Protein AF-0000000075322335 (afdb_homodimer)

Sequence (604 aa):
MISADRLKGISSFVAVANAGSFTAAAERLNLTNSAVSKSIARLEARLGMRLFERTTRSLALTEEGATYYDVCTRILTELEDAETALAAQRSEPAGLLRVDLPASFGRIHVLPLILEFAEQHPKLRPHVSFTDRFVDLIEEGIDIAVRIGGPAAWPATLGHRYLGTERVIFCAAPLYLHRHGTPTTFEELSEHACILYGNAFGSTSPWVILDATGQTQLRTVESRIVVGNGEAQVAAVVAGSGVAQLATWLIKDQLQRGELVEILPHLATEGLDLHLAWPRKRESLPKVQQLVELLCEALRMDMISADRLKGISSFVAVANAGSFTAAAERLNLTNSAVSKSIARLEARLGMRLFERTTRSLALTEEGATYYDVCTRILTELEDAETALAAQRSEPAGLLRVDLPASFGRIHVLPLILEFAEQHPKLRPHVSFTDRFVDLIEEGIDIAVRIGGPAAWPATLGHRYLGTERVIFCAAPLYLHRHGTPTTFEELSEHACILYGNAFGSTSPWVILDATGQTQLRTVESRIVVGNGEAQVAAVVAGSGVAQLATWLIKDQLQRGELVEILPHLATEGLDLHLAWPRKRESLPKVQQLVELLCEALRMD

Radius of gyration: 25.87 Å; Cα contacts (8 Å, |Δi|>4): 1112; chains: 2; bounding box: 67×70×70 Å

Organism: Pseudomonas syringae (NCBI:txid317)

Structure (mmCIF, N/CA/C/O backbone):
data_AF-0000000075322335-model_v1
#
loop_
_entity.id
_entity.type
_entity.pdbx_description
1 polymer 'LysR family transcriptional regulator'
#
loop_
_atom_site.group_PDB
_atom_site.id
_atom_site.type_symbol
_atom_site.label_atom_id
_atom_site.label_alt_id
_atom_site.label_comp_id
_atom_site.label_asym_id
_atom_site.label_entity_id
_atom_site.label_seq_id
_atom_site.pdbx_PDB_ins_code
_atom_site.Cartn_x
_atom_site.Cartn_y
_atom_site.Cartn_z
_atom_site.occupancy
_atom_site.B_iso_or_equiv
_atom_site.auth_seq_id
_atom_site.auth_comp_id
_atom_site.auth_asym_id
_atom_site.auth_atom_id
_atom_site.pdbx_PDB_model_num
ATOM 1 N N . MET A 1 1 ? -8.586 -9.633 -40.812 1 23.47 1 MET A N 1
ATOM 2 C CA . MET A 1 1 ? -7.973 -10.938 -40.625 1 23.47 1 MET A CA 1
ATOM 3 C C . MET A 1 1 ? -6.848 -10.875 -39.594 1 23.47 1 MET A C 1
ATOM 5 O O . MET A 1 1 ? -5.832 -10.211 -39.812 1 23.47 1 MET A O 1
ATOM 9 N N . ILE A 1 2 ? -7.105 -10.711 -38.375 1 37 2 ILE A N 1
ATOM 10 C CA . ILE A 1 2 ? -6.156 -10.648 -37.25 1 37 2 ILE A CA 1
ATOM 11 C C . ILE A 1 2 ? -5.129 -11.773 -37.406 1 37 2 ILE A C 1
ATOM 13 O O . ILE A 1 2 ? -5.484 -12.953 -37.375 1 37 2 ILE A O 1
ATOM 17 N N . SER A 1 3 ? -4.141 -11.609 -38.219 1 42.47 3 SER A N 1
ATOM 18 C CA . SER A 1 3 ? -3.197 -12.586 -38.75 1 42.47 3 SER A CA 1
ATOM 19 C C . SER A 1 3 ? -2.445 -13.305 -37.625 1 42.47 3 SER A C 1
ATOM 21 O O . SER A 1 3 ? -2.123 -12.703 -36.625 1 42.47 3 SER A O 1
ATOM 23 N N . ALA A 1 4 ? -2.738 -14.648 -37.562 1 46.78 4 ALA A N 1
ATOM 24 C CA . ALA A 1 4 ? -1.988 -15.617 -36.781 1 46.78 4 ALA A CA 1
ATOM 25 C C . ALA A 1 4 ? -0.534 -15.188 -36.625 1 46.78 4 ALA A C 1
ATOM 27 O O . ALA A 1 4 ? 0.12 -15.547 -35.625 1 46.78 4 ALA A O 1
ATOM 28 N N . ASP A 1 5 ? -0.243 -14.234 -37.531 1 52.62 5 ASP A N 1
ATOM 29 C CA . ASP A 1 5 ? 1.134 -13.75 -37.562 1 52.62 5 ASP A CA 1
ATOM 30 C C . ASP A 1 5 ? 1.402 -12.805 -36.406 1 52.62 5 ASP A C 1
ATOM 32 O O . ASP A 1 5 ? 2.535 -12.703 -35.906 1 52.62 5 ASP A O 1
ATOM 36 N N . ARG A 1 6 ? 0.321 -12.305 -35.875 1 52.09 6 ARG A N 1
ATOM 37 C CA . ARG A 1 6 ? 0.493 -11.289 -34.812 1 52.09 6 ARG A CA 1
ATOM 38 C C . ARG A 1 6 ? 0.873 -11.93 -33.5 1 52.09 6 ARG A C 1
ATOM 40 O O . ARG A 1 6 ? 1.452 -11.273 -32.625 1 52.09 6 ARG A O 1
ATOM 47 N N . LEU A 1 7 ? 0.625 -13.133 -33.469 1 61.81 7 LEU A N 1
ATOM 48 C CA . LEU A 1 7 ? 0.933 -13.844 -32.219 1 61.81 7 LEU A CA 1
ATOM 49 C C . LEU A 1 7 ? 2.371 -14.352 -32.219 1 61.81 7 LEU A C 1
ATOM 51 O O . LEU A 1 7 ? 2.916 -14.703 -31.188 1 61.81 7 LEU A O 1
ATOM 55 N N . LYS A 1 8 ? 2.834 -14.211 -33.438 1 70.12 8 LYS A N 1
ATOM 56 C CA . LYS A 1 8 ? 4.199 -14.711 -33.594 1 70.12 8 LYS A CA 1
ATOM 57 C C . LYS A 1 8 ? 5.18 -13.867 -32.781 1 70.12 8 LYS A C 1
ATOM 59 O O . LYS A 1 8 ? 5.145 -12.641 -32.844 1 70.12 8 LYS A O 1
ATOM 64 N N . GLY A 1 9 ? 5.918 -14.469 -32.031 1 80.81 9 GLY A N 1
ATOM 65 C CA . GLY A 1 9 ? 6.965 -13.812 -31.266 1 80.81 9 GLY A CA 1
ATOM 66 C C . GLY A 1 9 ? 6.551 -13.469 -29.844 1 80.81 9 GLY A C 1
ATOM 67 O O . GLY A 1 9 ? 7.398 -13.211 -28.984 1 80.81 9 GLY A O 1
ATOM 68 N N . ILE A 1 10 ? 5.25 -13.508 -29.594 1 78.56 10 ILE A N 1
ATOM 69 C CA . ILE A 1 10 ? 4.742 -13.102 -28.281 1 78.56 10 ILE A CA 1
ATOM 70 C C . ILE A 1 10 ? 5.25 -14.062 -27.219 1 78.56 10 ILE A C 1
ATOM 72 O O . ILE A 1 10 ? 5.723 -13.625 -26.156 1 78.56 10 ILE A O 1
ATOM 76 N N . SER A 1 11 ? 5.199 -15.297 -27.5 1 80.62 11 SER A N 1
ATOM 77 C CA . SER A 1 11 ? 5.652 -16.297 -26.547 1 80.62 11 SER A CA 1
ATOM 78 C C . SER A 1 11 ? 7.145 -16.156 -26.266 1 80.62 11 SER A C 1
ATOM 80 O O . SER A 1 11 ? 7.578 -16.234 -25.109 1 80.62 11 SER A O 1
ATOM 82 N N . SER A 1 12 ? 7.871 -15.961 -27.328 1 84.88 12 SER A N 1
ATOM 83 C CA . SER A 1 12 ? 9.312 -15.766 -27.172 1 84.88 12 SER A CA 1
ATOM 84 C C . SER A 1 12 ? 9.617 -14.508 -26.375 1 84.88 12 SER A C 1
ATOM 86 O O . SER A 1 12 ? 10.469 -14.531 -25.484 1 84.88 12 SER A O 1
ATOM 88 N N . PHE A 1 13 ? 8.867 -13.484 -26.656 1 88 13 PHE A N 1
ATOM 89 C CA . PHE A 1 13 ? 9.055 -12.203 -25.969 1 88 13 PHE A CA 1
ATOM 90 C C . PHE A 1 13 ? 8.773 -12.336 -24.484 1 88 13 PHE A C 1
ATOM 92 O O . PHE A 1 13 ? 9.609 -11.969 -23.656 1 88 13 PHE A O 1
ATOM 99 N N . VAL A 1 14 ? 7.656 -12.914 -24.203 1 83.25 14 VAL A N 1
ATOM 100 C CA . VAL A 1 14 ? 7.258 -13.055 -22.797 1 83.25 14 VAL A CA 1
ATOM 101 C C . VAL A 1 14 ? 8.234 -13.977 -22.078 1 83.25 14 VAL A C 1
ATOM 103 O O . VAL A 1 14 ? 8.594 -13.727 -20.922 1 83.25 14 VAL A O 1
ATOM 106 N N . ALA A 1 15 ? 8.711 -15 -22.703 1 83.38 15 ALA A N 1
ATOM 107 C CA . ALA A 1 15 ? 9.664 -15.922 -22.109 1 83.38 15 ALA A CA 1
ATOM 108 C C . ALA A 1 15 ? 10.984 -15.227 -21.797 1 83.38 15 ALA A C 1
ATOM 110 O O . ALA A 1 15 ? 11.562 -15.43 -20.734 1 83.38 15 ALA A O 1
ATOM 111 N N . VAL A 1 16 ? 11.391 -14.414 -22.719 1 85.25 16 VAL A N 1
ATOM 112 C CA . VAL A 1 16 ? 12.648 -13.695 -22.531 1 85.25 16 VAL A CA 1
ATOM 113 C C . VAL A 1 16 ? 12.484 -12.68 -21.406 1 85.25 16 VAL A C 1
ATOM 115 O O . VAL A 1 16 ? 13.367 -12.539 -20.547 1 85.25 16 VAL A O 1
ATOM 118 N N . ALA A 1 17 ? 11.398 -12.023 -21.469 1 83.38 17 ALA A N 1
ATOM 119 C CA . ALA A 1 17 ? 11.133 -11.016 -20.438 1 83.38 17 ALA A CA 1
ATOM 120 C C . ALA A 1 17 ? 11.109 -11.648 -19.047 1 83.38 17 ALA A C 1
ATOM 122 O O . ALA A 1 17 ? 11.688 -11.109 -18.094 1 83.38 17 ALA A O 1
ATOM 123 N N . ASN A 1 18 ? 10.453 -12.758 -19 1 75.62 18 ASN A N 1
ATOM 124 C CA . ASN A 1 18 ? 10.312 -13.461 -17.734 1 75.62 18 ASN A CA 1
ATOM 125 C C . ASN A 1 18 ? 11.641 -14.031 -17.25 1 75.62 18 ASN A C 1
ATOM 127 O O . ASN A 1 18 ? 11.961 -13.977 -16.062 1 75.62 18 ASN A O 1
ATOM 131 N N . ALA A 1 19 ? 12.414 -14.594 -18.203 1 76.69 19 ALA A N 1
ATOM 132 C CA . ALA A 1 19 ? 13.664 -15.273 -17.875 1 76.69 19 ALA A CA 1
ATOM 133 C C . ALA A 1 19 ? 14.797 -14.266 -17.688 1 76.69 19 ALA A C 1
ATOM 135 O O . ALA A 1 19 ? 15.805 -14.57 -17.047 1 76.69 19 ALA A O 1
ATOM 136 N N . GLY A 1 20 ? 14.633 -13.078 -18.266 1 77 20 GLY A N 1
ATOM 137 C CA . GLY A 1 20 ? 15.672 -12.062 -18.25 1 77 20 GLY A CA 1
ATOM 138 C C . GLY A 1 20 ? 16.891 -12.445 -19.062 1 77 20 GLY A C 1
ATOM 139 O O . GLY A 1 20 ? 17.984 -11.914 -18.844 1 77 20 GLY A O 1
ATOM 140 N N . SER A 1 21 ? 16.75 -13.477 -19.797 1 82 21 SER A N 1
ATOM 141 C CA . SER A 1 21 ? 17.859 -14.016 -20.594 1 82 21 SER A CA 1
ATOM 142 C C . SER A 1 21 ? 17.344 -14.703 -21.859 1 82 21 SER A C 1
ATOM 144 O O . SER A 1 21 ? 16.344 -15.414 -21.812 1 82 21 SER A O 1
ATOM 146 N N . PHE A 1 22 ? 18.094 -14.461 -22.953 1 85.25 22 PHE A N 1
ATOM 147 C CA . PHE A 1 22 ? 17.734 -15.117 -24.219 1 85.25 22 PHE A CA 1
ATOM 148 C C . PHE A 1 22 ? 18.016 -16.609 -24.141 1 85.25 22 PHE A C 1
ATOM 150 O O . PHE A 1 22 ? 17.219 -17.422 -24.609 1 85.25 22 PHE A O 1
ATOM 157 N N . THR A 1 23 ? 19.078 -16.891 -23.438 1 85.31 23 THR A N 1
ATOM 158 C CA . THR A 1 23 ? 19.484 -18.297 -23.328 1 85.31 23 THR A CA 1
ATOM 159 C C . THR A 1 23 ? 18.484 -19.078 -22.453 1 85.31 23 THR A C 1
ATOM 161 O O . THR A 1 23 ? 18.047 -20.156 -22.844 1 85.31 23 THR A O 1
ATOM 164 N N . ALA A 1 24 ? 18.141 -18.5 -21.391 1 81.94 24 ALA A N 1
ATOM 165 C CA . ALA A 1 24 ? 17.203 -19.172 -20.484 1 81.94 24 ALA A CA 1
ATOM 166 C C . ALA A 1 24 ? 15.836 -19.328 -21.141 1 81.94 24 ALA A C 1
ATOM 168 O O . ALA A 1 24 ? 15.18 -20.359 -20.984 1 81.94 24 ALA A O 1
ATOM 169 N N . ALA A 1 25 ? 15.445 -18.328 -21.812 1 86.06 25 ALA A N 1
ATOM 170 C CA . ALA A 1 25 ? 14.172 -18.391 -22.516 1 86.06 25 ALA A CA 1
ATOM 171 C C . ALA A 1 25 ? 14.188 -19.453 -23.594 1 86.06 25 ALA A C 1
ATOM 173 O O . ALA A 1 25 ? 13.211 -20.188 -23.766 1 86.06 25 ALA A O 1
ATOM 174 N N . ALA A 1 26 ? 15.281 -19.594 -24.281 1 85.25 26 ALA A N 1
ATOM 175 C CA . ALA A 1 26 ? 15.414 -20.609 -25.344 1 85.25 26 ALA A CA 1
ATOM 176 C C . ALA A 1 26 ? 15.305 -22.016 -24.766 1 85.25 26 ALA A C 1
ATOM 178 O O . ALA A 1 26 ? 14.602 -22.859 -25.328 1 85.25 26 ALA A O 1
ATOM 179 N N . GLU A 1 27 ? 15.906 -22.203 -23.703 1 82.06 27 GLU A N 1
ATOM 180 C CA . GLU A 1 27 ? 15.852 -23.5 -23.031 1 82.06 27 GLU A CA 1
ATOM 181 C C . GLU A 1 27 ? 14.422 -23.828 -22.609 1 82.06 27 GLU A C 1
ATOM 183 O O . GLU A 1 27 ? 13.953 -24.953 -22.844 1 82.06 27 GLU A O 1
ATOM 188 N N . ARG A 1 28 ? 13.781 -22.875 -22.156 1 77.31 28 ARG A N 1
ATOM 189 C CA . ARG A 1 28 ? 12.414 -23.062 -21.672 1 77.31 28 ARG A CA 1
ATOM 190 C C . ARG A 1 28 ? 11.461 -23.359 -22.828 1 77.31 28 ARG A C 1
ATOM 192 O O . ARG A 1 28 ? 10.523 -24.141 -22.672 1 77.31 28 ARG A O 1
ATOM 199 N N . LEU A 1 29 ? 11.719 -22.719 -23.906 1 79.31 29 LEU A N 1
ATOM 200 C CA . LEU A 1 29 ? 10.828 -22.844 -25.047 1 79.31 29 LEU A CA 1
ATOM 201 C C . LEU A 1 29 ? 11.281 -23.969 -25.969 1 79.31 29 LEU A C 1
ATOM 203 O O . LEU A 1 29 ? 10.625 -24.266 -26.969 1 79.31 29 LEU A O 1
ATOM 207 N N . ASN A 1 30 ? 12.398 -24.594 -25.562 1 83 30 ASN A N 1
ATOM 208 C CA . ASN A 1 30 ? 13 -25.625 -26.406 1 83 30 ASN A CA 1
ATOM 209 C C . ASN A 1 30 ? 13.289 -25.109 -27.812 1 83 30 ASN A C 1
ATOM 211 O O . ASN A 1 30 ? 12.891 -25.719 -28.797 1 83 30 ASN A O 1
ATOM 215 N N . LEU A 1 31 ? 13.859 -23.938 -27.828 1 82.62 31 LEU A N 1
ATOM 216 C CA . LEU A 1 31 ? 14.297 -23.281 -29.062 1 82.62 31 LEU A CA 1
ATOM 217 C C . LEU A 1 31 ? 15.781 -22.922 -28.984 1 82.62 31 LEU A C 1
ATOM 219 O O . LEU A 1 31 ? 16.391 -23 -27.906 1 82.62 31 LEU A O 1
ATOM 223 N N . THR A 1 32 ? 16.406 -22.719 -30.078 1 86.38 32 THR A N 1
ATOM 224 C CA . THR A 1 32 ? 17.766 -22.219 -30.078 1 86.38 32 THR A CA 1
ATOM 225 C C . THR A 1 32 ? 17.797 -20.719 -29.734 1 86.38 32 THR A C 1
ATOM 227 O O . THR A 1 32 ? 16.812 -20.016 -29.953 1 86.38 32 THR A O 1
ATOM 230 N N . ASN A 1 33 ? 18.906 -20.312 -29.234 1 89.81 33 ASN A N 1
ATOM 231 C CA . ASN A 1 33 ? 19.094 -18.891 -28.953 1 89.81 33 ASN A CA 1
ATOM 232 C C . ASN A 1 33 ? 18.891 -18.047 -30.219 1 89.81 33 ASN A C 1
ATOM 234 O O . ASN A 1 33 ? 18.328 -16.953 -30.156 1 89.81 33 ASN A O 1
ATOM 238 N N . SER A 1 34 ? 19.359 -18.594 -31.25 1 90.38 34 SER A N 1
ATOM 239 C CA . SER A 1 34 ? 19.219 -17.891 -32.531 1 90.38 34 SER A CA 1
ATOM 240 C C . SER A 1 34 ? 17.766 -17.719 -32.906 1 90.38 34 SER A C 1
ATOM 242 O O . SER A 1 34 ? 17.359 -16.672 -33.406 1 90.38 34 SER A O 1
ATOM 244 N N . ALA A 1 35 ? 17.016 -18.75 -32.719 1 84.69 35 ALA A N 1
ATOM 245 C CA . ALA A 1 35 ? 15.586 -18.719 -33.031 1 84.69 35 ALA A CA 1
ATOM 246 C C . ALA A 1 35 ? 14.852 -17.688 -32.188 1 84.69 35 ALA A C 1
ATOM 248 O O . ALA A 1 35 ? 14.023 -16.922 -32.688 1 84.69 35 ALA A O 1
ATOM 249 N N . VAL A 1 36 ? 15.164 -17.688 -30.906 1 89.5 36 VAL A N 1
ATOM 250 C CA . VAL A 1 36 ? 14.539 -16.734 -30 1 89.5 36 VAL A CA 1
ATOM 251 C C . VAL A 1 36 ? 14.938 -15.312 -30.375 1 89.5 36 VAL A C 1
ATOM 253 O O . VAL A 1 36 ? 14.094 -14.414 -30.438 1 89.5 36 VAL A O 1
ATOM 256 N N . SER A 1 37 ? 16.188 -15.07 -30.641 1 91 37 SER A N 1
ATOM 257 C CA . SER A 1 37 ? 16.688 -13.75 -31 1 91 37 SER A CA 1
ATOM 258 C C . SER A 1 37 ? 16.047 -13.242 -32.281 1 91 37 SER A C 1
ATOM 260 O O . SER A 1 37 ? 15.648 -12.078 -32.375 1 91 37 SER A O 1
ATOM 262 N N . LYS A 1 38 ? 15.914 -14.117 -33.219 1 89.19 38 LYS A N 1
ATOM 263 C CA . LYS A 1 38 ? 15.281 -13.75 -34.469 1 89.19 38 LYS A CA 1
ATOM 264 C C . LYS A 1 38 ? 13.805 -13.422 -34.281 1 89.19 38 LYS A C 1
ATOM 266 O O . LYS A 1 38 ? 13.289 -12.484 -34.906 1 89.19 38 LYS A O 1
ATOM 271 N N . SER A 1 39 ? 13.242 -14.273 -33.5 1 86.75 39 SER A N 1
ATOM 272 C CA . SER A 1 39 ? 11.828 -14.055 -33.188 1 86.75 39 SER A CA 1
ATOM 273 C C . SER A 1 39 ? 11.602 -12.68 -32.562 1 86.75 39 SER A C 1
ATOM 275 O O . SER A 1 39 ? 10.672 -11.969 -32.969 1 86.75 39 SER A O 1
ATOM 277 N N . ILE A 1 40 ? 12.484 -12.32 -31.672 1 89.69 40 ILE A N 1
ATOM 278 C CA . ILE A 1 40 ? 12.375 -11.031 -30.984 1 89.69 40 ILE A CA 1
ATOM 279 C C . ILE A 1 40 ? 12.656 -9.906 -31.984 1 89.69 40 ILE A C 1
ATOM 281 O O . ILE A 1 40 ? 11.953 -8.891 -32 1 89.69 40 ILE A O 1
ATOM 285 N N . ALA A 1 41 ? 13.641 -10.109 -32.781 1 89.88 41 ALA A N 1
ATOM 286 C CA . ALA A 1 41 ? 13.992 -9.102 -33.781 1 89.88 41 ALA A CA 1
ATOM 287 C C . ALA A 1 41 ? 12.828 -8.859 -34.75 1 89.88 41 ALA A C 1
ATOM 289 O O . ALA A 1 41 ? 12.531 -7.715 -35.094 1 89.88 41 ALA A O 1
ATOM 290 N N . ARG A 1 42 ? 12.242 -9.922 -35.188 1 83.69 42 ARG A N 1
ATOM 291 C CA . ARG A 1 42 ? 11.094 -9.82 -36.062 1 83.69 42 ARG A CA 1
ATOM 292 C C . ARG A 1 42 ? 9.93 -9.109 -35.406 1 83.69 42 ARG A C 1
ATOM 294 O O . ARG A 1 42 ? 9.25 -8.297 -36.031 1 83.69 42 ARG A O 1
ATOM 301 N N . LEU A 1 43 ? 9.703 -9.461 -34.188 1 86.75 43 LEU A N 1
ATOM 302 C CA . LEU A 1 43 ? 8.633 -8.828 -33.406 1 86.75 43 LEU A CA 1
ATOM 303 C C . LEU A 1 43 ? 8.891 -7.332 -33.25 1 86.75 43 LEU A C 1
ATOM 305 O O . LEU A 1 43 ? 7.992 -6.52 -33.5 1 86.75 43 LEU A O 1
ATOM 309 N N . GLU A 1 44 ? 10.141 -6.941 -32.875 1 90.06 44 GLU A N 1
ATOM 310 C CA . GLU A 1 44 ? 10.516 -5.539 -32.719 1 90.06 44 GLU A CA 1
ATOM 311 C C . GLU A 1 44 ? 10.398 -4.789 -34.031 1 90.06 44 GLU A C 1
ATOM 313 O O . GLU A 1 44 ? 9.945 -3.643 -34.062 1 90.06 44 GLU A O 1
ATOM 318 N N . ALA A 1 45 ? 10.75 -5.441 -35.125 1 84.56 45 ALA A N 1
ATOM 319 C CA . ALA A 1 45 ? 10.641 -4.848 -36.438 1 84.56 45 ALA A CA 1
ATOM 320 C C . ALA A 1 45 ? 9.18 -4.598 -36.812 1 84.56 45 ALA A C 1
ATOM 322 O O . ALA A 1 45 ? 8.836 -3.541 -37.344 1 84.56 45 ALA A O 1
ATOM 323 N N . ARG A 1 46 ? 8.383 -5.539 -36.531 1 78.69 46 ARG A N 1
ATOM 324 C CA . ARG A 1 46 ? 6.957 -5.422 -36.812 1 78.69 46 ARG A CA 1
ATOM 325 C C . ARG A 1 46 ? 6.324 -4.289 -36 1 78.69 46 ARG A C 1
ATOM 327 O O . ARG A 1 46 ? 5.496 -3.541 -36.531 1 78.69 46 ARG A O 1
ATOM 334 N N . LEU A 1 47 ? 6.75 -4.219 -34.75 1 80.31 47 LEU A N 1
ATOM 335 C CA . LEU A 1 47 ? 6.176 -3.225 -33.844 1 80.31 47 LEU A CA 1
ATOM 336 C C . LEU A 1 47 ? 6.816 -1.857 -34.062 1 80.31 47 LEU A C 1
ATOM 338 O O . LEU A 1 47 ? 6.266 -0.835 -33.656 1 80.31 47 LEU A O 1
ATOM 342 N N . GLY A 1 48 ? 8.008 -1.833 -34.688 1 84.31 48 GLY A N 1
ATOM 343 C CA . GLY A 1 48 ? 8.734 -0.596 -34.906 1 84.31 48 GLY A CA 1
ATOM 344 C C . GLY A 1 48 ? 9.352 -0.022 -33.656 1 84.31 48 GLY A C 1
ATOM 345 O O . GLY A 1 48 ? 9.539 1.192 -33.531 1 84.31 48 GLY A O 1
ATOM 346 N N . MET A 1 49 ? 9.477 -0.86 -32.656 1 85.69 49 MET A N 1
ATOM 347 C CA . MET A 1 49 ? 10.078 -0.419 -31.406 1 85.69 49 MET A CA 1
ATOM 348 C C . MET A 1 49 ? 10.953 -1.515 -30.812 1 85.69 49 MET A C 1
ATOM 350 O O . MET A 1 49 ? 10.742 -2.699 -31.078 1 85.69 49 MET A O 1
ATOM 354 N N . ARG A 1 50 ? 11.867 -1.061 -30.016 1 87.94 50 ARG A N 1
ATOM 355 C CA . ARG A 1 50 ? 12.672 -2.004 -29.234 1 87.94 50 ARG A CA 1
ATOM 356 C C . ARG A 1 50 ? 11.984 -2.365 -27.922 1 87.94 50 ARG A C 1
ATOM 358 O O . ARG A 1 50 ? 11.414 -1.499 -27.266 1 87.94 50 ARG A O 1
ATOM 365 N N . LEU A 1 51 ? 12.008 -3.66 -27.703 1 89.69 51 LEU A N 1
ATOM 366 C CA . LEU A 1 51 ? 11.328 -4.133 -26.5 1 89.69 51 LEU A CA 1
ATOM 367 C C . LEU A 1 51 ? 12.328 -4.391 -25.375 1 89.69 51 LEU A C 1
ATOM 369 O O . LEU A 1 51 ? 11.961 -4.395 -24.203 1 89.69 51 LEU A O 1
ATOM 373 N N . PHE A 1 52 ? 13.562 -4.652 -25.797 1 88.88 52 PHE A N 1
ATOM 374 C CA . PHE A 1 52 ? 14.617 -4.906 -24.812 1 88.88 52 PHE A CA 1
ATOM 375 C C . PHE A 1 52 ? 15.766 -3.922 -24.984 1 88.88 52 PHE A C 1
ATOM 377 O O . PHE A 1 52 ? 16.062 -3.486 -26.109 1 88.88 52 PHE A O 1
ATOM 384 N N . GLU A 1 53 ? 16.203 -3.42 -23.781 1 81.38 53 GLU A N 1
ATOM 385 C CA . GLU A 1 53 ? 17.5 -2.748 -23.766 1 81.38 53 GLU A CA 1
ATOM 386 C C . GLU A 1 53 ? 18.609 -3.711 -23.359 1 81.38 53 GLU A C 1
ATOM 388 O O . GLU A 1 53 ? 18.5 -4.438 -22.375 1 81.38 53 GLU A O 1
ATOM 393 N N . ARG A 1 54 ? 19.453 -3.893 -24.359 1 70.25 54 ARG A N 1
ATOM 394 C CA . ARG A 1 54 ? 20.547 -4.836 -24.141 1 70.25 54 ARG A CA 1
ATOM 395 C C . ARG A 1 54 ? 21.859 -4.105 -23.891 1 70.25 54 ARG A C 1
ATOM 397 O O . ARG A 1 54 ? 22.188 -3.15 -24.594 1 70.25 54 ARG A O 1
ATOM 404 N N . THR A 1 55 ? 22.297 -4.148 -22.688 1 60.47 55 THR A N 1
ATOM 405 C CA . THR A 1 55 ? 23.703 -3.85 -22.516 1 60.47 55 THR A CA 1
ATOM 406 C C . THR A 1 55 ? 24.516 -5.133 -22.375 1 60.47 55 THR A C 1
ATOM 408 O O . THR A 1 55 ? 23.953 -6.227 -22.312 1 60.47 55 THR A O 1
ATOM 411 N N . THR A 1 56 ? 25.906 -5.141 -22.594 1 55.75 56 THR A N 1
ATOM 412 C CA . THR A 1 56 ? 26.781 -6.301 -22.453 1 55.75 56 THR A CA 1
ATOM 413 C C . THR A 1 56 ? 26.516 -7.02 -21.141 1 55.75 56 THR A C 1
ATOM 415 O O . THR A 1 56 ? 26.844 -8.195 -20.984 1 55.75 56 THR A O 1
ATOM 418 N N . ARG A 1 57 ? 25.844 -6.238 -20.156 1 56.44 57 ARG A N 1
ATOM 419 C CA . ARG A 1 57 ? 25.812 -6.793 -18.812 1 56.44 57 ARG A CA 1
ATOM 420 C C . ARG A 1 57 ? 24.375 -7.012 -18.344 1 56.44 57 ARG A C 1
ATOM 422 O O . ARG A 1 57 ? 24.125 -7.719 -17.375 1 56.44 57 ARG A O 1
ATOM 429 N N . SER A 1 58 ? 23.438 -6.504 -19.125 1 65.94 58 SER A N 1
ATOM 430 C CA . SER A 1 58 ? 22.094 -6.652 -18.547 1 65.94 58 SER A CA 1
ATOM 431 C C . SER A 1 58 ? 21.016 -6.578 -19.609 1 65.94 58 SER A C 1
ATOM 433 O O . SER A 1 58 ? 21.203 -5.938 -20.656 1 65.94 58 SER A O 1
ATOM 435 N N . LEU A 1 59 ? 19.969 -7.531 -19.516 1 77.31 59 LEU A N 1
ATOM 436 C CA . LEU A 1 59 ? 18.781 -7.492 -20.344 1 77.31 59 LEU A CA 1
ATOM 437 C C . LEU A 1 59 ? 17.609 -6.898 -19.562 1 77.31 59 LEU A C 1
ATOM 439 O O . LEU A 1 59 ? 17.281 -7.363 -18.469 1 77.31 59 LEU A O 1
ATOM 443 N N . ALA A 1 60 ? 17.172 -5.707 -20 1 81.06 60 ALA A N 1
ATOM 444 C CA . ALA A 1 60 ? 16.016 -5.078 -19.375 1 81.06 60 ALA A CA 1
ATOM 445 C C . ALA A 1 60 ? 14.977 -4.676 -20.406 1 81.06 60 ALA A C 1
ATOM 447 O O . ALA A 1 60 ? 15.32 -4.418 -21.562 1 81.06 60 ALA A O 1
ATOM 448 N N . LEU A 1 61 ? 13.688 -4.723 -19.984 1 82.88 61 LEU A N 1
ATOM 449 C CA . LEU A 1 61 ? 12.625 -4.223 -20.859 1 82.88 61 LEU A CA 1
ATOM 450 C C . LEU A 1 61 ? 12.742 -2.713 -21.047 1 82.88 61 LEU A C 1
ATOM 452 O O . LEU A 1 61 ? 13.07 -1.993 -20.094 1 82.88 61 LEU A O 1
ATOM 456 N N . THR A 1 62 ? 12.492 -2.232 -22.281 1 80.56 62 THR A N 1
ATOM 457 C CA . THR A 1 62 ? 12.242 -0.811 -22.469 1 80.56 62 THR A CA 1
ATOM 458 C C . THR A 1 62 ? 10.891 -0.413 -21.875 1 80.56 62 THR A C 1
ATOM 460 O O . THR A 1 62 ? 10.133 -1.27 -21.422 1 80.56 62 THR A O 1
ATOM 463 N N . GLU A 1 63 ? 10.617 0.848 -21.812 1 76.75 63 GLU A N 1
ATOM 464 C CA . GLU A 1 63 ? 9.297 1.303 -21.391 1 76.75 63 GLU A CA 1
ATOM 465 C C . GLU A 1 63 ? 8.203 0.731 -22.281 1 76.75 63 GLU A C 1
ATOM 467 O O . GLU A 1 63 ? 7.168 0.274 -21.797 1 76.75 63 GLU A O 1
ATOM 472 N N . GLU A 1 64 ? 8.5 0.74 -23.5 1 77.5 64 GLU A N 1
ATOM 473 C CA . GLU A 1 64 ? 7.582 0.151 -24.469 1 77.5 64 GLU A CA 1
ATOM 474 C C . GLU A 1 64 ? 7.477 -1.36 -24.281 1 77.5 64 GLU A C 1
ATOM 476 O O . GLU A 1 64 ? 6.391 -1.932 -24.422 1 77.5 64 GLU A O 1
ATOM 481 N N . GLY A 1 65 ? 8.602 -1.897 -23.953 1 83.25 65 GLY A N 1
ATOM 482 C CA . GLY A 1 65 ? 8.625 -3.33 -23.688 1 83.25 65 GLY A CA 1
ATOM 483 C C . GLY A 1 65 ? 7.793 -3.73 -22.484 1 83.25 65 GLY A C 1
ATOM 484 O O . GLY A 1 65 ? 7.07 -4.73 -22.531 1 83.25 65 GLY A O 1
ATOM 485 N N . ALA A 1 66 ? 7.867 -2.908 -21.516 1 79.38 66 ALA A N 1
ATOM 486 C CA . ALA A 1 66 ? 7.094 -3.182 -20.312 1 79.38 66 ALA A CA 1
ATOM 487 C C . ALA A 1 66 ? 5.598 -3.09 -20.578 1 79.38 66 ALA A C 1
ATOM 489 O O . ALA A 1 66 ? 4.824 -3.943 -20.141 1 79.38 66 ALA A O 1
ATOM 490 N N . THR A 1 67 ? 5.215 -2.092 -21.328 1 75.44 67 THR A N 1
ATOM 491 C CA . THR A 1 67 ? 3.816 -1.919 -21.703 1 75.44 67 THR A CA 1
ATOM 492 C C . THR A 1 67 ? 3.342 -3.082 -22.578 1 75.44 67 THR A C 1
ATOM 494 O O . THR A 1 67 ? 2.26 -3.627 -22.344 1 75.44 67 THR A O 1
ATOM 497 N N . TYR A 1 68 ? 4.176 -3.43 -23.531 1 79.31 68 TYR A N 1
ATOM 498 C CA . TYR A 1 68 ? 3.83 -4.527 -24.438 1 79.31 68 TYR A CA 1
ATOM 499 C C . TYR A 1 68 ? 3.781 -5.852 -23.672 1 79.31 68 TYR A C 1
ATOM 501 O O . TYR A 1 68 ? 2.939 -6.707 -23.969 1 79.31 68 TYR A O 1
ATOM 509 N N . TYR A 1 69 ? 4.695 -5.98 -22.719 1 82.5 69 TYR A N 1
ATOM 510 C CA . TYR A 1 69 ? 4.711 -7.18 -21.875 1 82.5 69 TYR A CA 1
ATOM 511 C C . TYR A 1 69 ? 3.385 -7.352 -21.141 1 82.5 69 TYR A C 1
ATOM 513 O O . TYR A 1 69 ? 2.818 -8.445 -21.125 1 82.5 69 TYR A O 1
ATOM 521 N N . ASP A 1 70 ? 2.883 -6.316 -20.672 1 72.94 70 ASP A N 1
ATOM 522 C CA . ASP A 1 70 ? 1.606 -6.352 -19.969 1 72.94 70 ASP A CA 1
ATOM 523 C C . ASP A 1 70 ? 0.48 -6.812 -20.891 1 72.94 70 ASP A C 1
ATOM 525 O O . ASP A 1 70 ? -0.34 -7.648 -20.5 1 72.94 70 ASP A O 1
ATOM 529 N N . VAL A 1 71 ? 0.52 -6.258 -22 1 71.75 71 VAL A N 1
ATOM 530 C CA . VAL A 1 71 ? -0.502 -6.605 -22.984 1 71.75 71 VAL A CA 1
ATOM 531 C C . VAL A 1 71 ? -0.366 -8.078 -23.375 1 71.75 71 VAL A C 1
ATOM 533 O O . VAL A 1 71 ? -1.355 -8.812 -23.391 1 71.75 71 VAL A O 1
ATOM 536 N N . CYS A 1 72 ? 0.844 -8.531 -23.609 1 77.44 72 CYS A N 1
ATOM 537 C CA . CYS A 1 72 ? 1.081 -9.906 -24.031 1 77.44 72 CYS A CA 1
ATOM 538 C C . CYS A 1 72 ? 0.683 -10.891 -22.938 1 77.44 72 CYS A C 1
ATOM 540 O O . CYS A 1 72 ? 0.058 -11.922 -23.219 1 77.44 72 CYS A O 1
ATOM 542 N N . THR A 1 73 ? 1.011 -10.539 -21.75 1 74.56 73 THR A N 1
ATOM 543 C CA . THR A 1 73 ? 0.694 -11.422 -20.641 1 74.56 73 THR A CA 1
ATOM 544 C C . THR A 1 73 ? -0.816 -11.547 -20.453 1 74.56 73 THR A C 1
ATOM 546 O O . THR A 1 73 ? -1.326 -12.641 -20.188 1 74.56 73 THR A O 1
ATOM 549 N N . ARG A 1 74 ? -1.483 -10.508 -20.656 1 70.06 74 ARG A N 1
ATOM 550 C CA . ARG A 1 74 ? -2.941 -10.539 -20.578 1 70.06 74 ARG A CA 1
ATOM 551 C C . ARG A 1 74 ? -3.518 -11.43 -21.672 1 70.06 74 ARG A C 1
ATOM 553 O O . ARG A 1 74 ? -4.395 -12.258 -21.422 1 70.06 74 ARG A O 1
ATOM 560 N N . ILE A 1 75 ? -2.959 -11.273 -22.859 1 66.75 75 ILE A N 1
ATOM 561 C CA . ILE A 1 75 ? -3.428 -12.055 -24 1 66.75 75 ILE A CA 1
ATOM 562 C C . ILE A 1 75 ? -3.154 -13.539 -23.766 1 66.75 75 ILE A C 1
ATOM 564 O O . ILE A 1 75 ? -4.031 -14.375 -23.969 1 66.75 75 ILE A O 1
ATOM 568 N N . LEU A 1 76 ? -2.002 -13.828 -23.281 1 71.94 76 LEU A N 1
ATOM 569 C CA . LEU A 1 76 ? -1.642 -15.227 -23.062 1 71.94 76 LEU A CA 1
ATOM 570 C C . LEU A 1 76 ? -2.488 -15.828 -21.938 1 71.94 76 LEU A C 1
ATOM 572 O O . LEU A 1 76 ? -2.891 -16.984 -22.016 1 71.94 76 LEU A O 1
ATOM 576 N N . THR A 1 77 ? -2.775 -15.031 -20.984 1 66.31 77 THR A N 1
ATOM 577 C CA . THR A 1 77 ? -3.639 -15.484 -19.891 1 66.31 77 THR A CA 1
ATOM 578 C C . THR A 1 77 ? -5.051 -15.75 -20.406 1 66.31 77 THR A C 1
ATOM 580 O O . THR A 1 77 ? -5.668 -16.75 -20.047 1 66.31 77 THR A O 1
ATOM 583 N N . GLU A 1 78 ? -5.48 -14.883 -21.266 1 65.12 78 GLU A N 1
ATOM 584 C CA . GLU A 1 78 ? -6.805 -15.07 -21.859 1 65.12 78 GLU A CA 1
ATOM 585 C C . GLU A 1 78 ? -6.863 -16.359 -22.672 1 65.12 78 GLU A C 1
ATOM 587 O O . GLU A 1 78 ? -7.852 -17.094 -22.625 1 65.12 78 GLU A O 1
ATOM 592 N N . LEU A 1 79 ? -5.805 -16.562 -23.438 1 63.62 79 LEU A N 1
ATOM 593 C CA . LEU A 1 79 ? -5.73 -17.797 -24.219 1 63.62 79 LEU A CA 1
ATOM 594 C C . LEU A 1 79 ? -5.707 -19.016 -23.328 1 63.62 79 LEU A C 1
ATOM 596 O O . LEU A 1 79 ? -6.414 -20 -23.578 1 63.62 79 LEU A O 1
ATOM 600 N N . GLU A 1 80 ? -4.914 -19 -22.312 1 65.44 80 GLU A N 1
ATOM 601 C CA . GLU A 1 80 ? -4.836 -20.094 -21.359 1 65.44 80 GLU A CA 1
ATOM 602 C C . GLU A 1 80 ? -6.184 -20.328 -20.688 1 65.44 80 GLU A C 1
ATOM 604 O O . GLU A 1 80 ? -6.609 -21.484 -20.531 1 65.44 80 GLU A O 1
ATOM 609 N N . ASP A 1 81 ? -6.801 -19.359 -20.359 1 61.59 81 ASP A N 1
ATOM 610 C CA . ASP A 1 81 ? -8.109 -19.453 -19.719 1 61.59 81 ASP A CA 1
ATOM 611 C C . ASP A 1 81 ? -9.133 -20.094 -20.656 1 61.59 81 ASP A C 1
ATOM 613 O O . ASP A 1 81 ? -9.945 -20.906 -20.234 1 61.59 81 ASP A O 1
ATOM 617 N N . ALA A 1 82 ? -9.039 -19.625 -21.859 1 60.34 82 ALA A N 1
ATOM 618 C CA . ALA A 1 82 ? -9.945 -20.188 -22.859 1 60.34 82 ALA A CA 1
ATOM 619 C C . ALA A 1 82 ? -9.719 -21.688 -23.016 1 60.34 82 ALA A C 1
ATOM 621 O O . ALA A 1 82 ? -10.68 -22.469 -23.078 1 60.34 82 ALA A O 1
ATOM 622 N N . GLU A 1 83 ? -8.516 -22.047 -23.078 1 60.94 83 GLU A N 1
ATOM 623 C CA . GLU A 1 83 ? -8.18 -23.453 -23.203 1 60.94 83 GLU A CA 1
ATOM 624 C C . GLU A 1 83 ? -8.633 -24.25 -21.984 1 60.94 83 GLU A C 1
ATOM 626 O O . GLU A 1 83 ? -9.156 -25.359 -22.109 1 60.94 83 GLU A O 1
ATOM 631 N N . THR A 1 84 ? -8.406 -23.641 -20.875 1 58.69 84 THR A N 1
ATOM 632 C CA . THR A 1 84 ? -8.82 -24.266 -19.625 1 58.69 84 THR A CA 1
ATOM 633 C C . THR A 1 84 ? -10.344 -24.406 -19.578 1 58.69 84 THR A C 1
ATOM 635 O O . THR A 1 84 ? -10.859 -25.438 -19.141 1 58.69 84 THR A O 1
ATOM 638 N N . ALA A 1 85 ? -10.953 -23.375 -19.984 1 57.97 85 ALA A N 1
ATOM 639 C CA . ALA A 1 85 ? -12.414 -23.391 -20 1 57.97 85 ALA A CA 1
ATOM 640 C C . ALA A 1 85 ? -12.93 -24.484 -20.938 1 57.97 85 ALA A C 1
ATOM 642 O O . ALA A 1 85 ? -13.938 -25.141 -20.656 1 57.97 85 ALA A O 1
ATOM 643 N N . LEU A 1 86 ? -12.25 -24.531 -22.016 1 55.91 86 LEU A N 1
ATOM 644 C CA . LEU A 1 86 ? -12.641 -25.547 -23 1 55.91 86 LEU A CA 1
ATOM 645 C C . LEU A 1 86 ? -12.375 -26.953 -22.469 1 55.91 86 LEU A C 1
ATOM 647 O O . LEU A 1 86 ? -13.117 -27.875 -22.766 1 55.91 86 LEU A O 1
ATOM 651 N N . ALA A 1 87 ? -11.383 -26.984 -21.688 1 53.09 87 ALA A N 1
ATOM 652 C CA . ALA A 1 87 ? -11.039 -28.266 -21.109 1 53.09 87 ALA A CA 1
ATOM 653 C C . ALA A 1 87 ? -11.891 -28.562 -19.875 1 53.09 87 ALA A C 1
ATOM 655 O O . ALA A 1 87 ? -11.898 -29.688 -19.359 1 53.09 87 ALA A O 1
ATOM 656 N N . ALA A 1 88 ? -12.602 -27.5 -19.156 1 51.56 88 ALA A N 1
ATOM 657 C CA . ALA A 1 88 ? -13.227 -27.469 -17.844 1 51.56 88 ALA A CA 1
ATOM 658 C C . ALA A 1 88 ? -14.414 -28.422 -17.766 1 51.56 88 ALA A C 1
ATOM 660 O O . ALA A 1 88 ? -15.562 -28 -17.719 1 51.56 88 ALA A O 1
ATOM 661 N N . GLN A 1 89 ? -14.672 -29.312 -18.328 1 48.84 89 GLN A N 1
ATOM 662 C CA . GLN A 1 89 ? -15.539 -30.141 -17.484 1 48.84 89 GLN A CA 1
ATOM 663 C C . GLN A 1 89 ? -15.125 -30.047 -16.016 1 48.84 89 GLN A C 1
ATOM 665 O O . GLN A 1 89 ? -14.164 -29.359 -15.68 1 48.84 89 GLN A O 1
ATOM 670 N N . ARG A 1 90 ? -14.859 -31.109 -15.023 1 53.12 90 ARG A N 1
ATOM 671 C CA . ARG A 1 90 ? -14.586 -31.328 -13.609 1 53.12 90 ARG A CA 1
ATOM 672 C C . ARG A 1 90 ? -13.219 -30.766 -13.227 1 53.12 90 ARG A C 1
ATOM 674 O O . ARG A 1 90 ? -12.461 -31.406 -12.5 1 53.12 90 ARG A O 1
ATOM 681 N N . SER A 1 91 ? -12.641 -29.516 -13.852 1 67.56 91 SER A N 1
ATOM 682 C CA . SER A 1 91 ? -11.195 -29.359 -13.977 1 67.56 91 SER A CA 1
ATOM 683 C C . SER A 1 91 ? -10.633 -28.547 -12.812 1 67.56 91 SER A C 1
ATOM 685 O O . SER A 1 91 ? -11.336 -27.719 -12.219 1 67.56 91 SER A O 1
ATOM 687 N N . GLU A 1 92 ? -9.594 -28.906 -12.203 1 86.44 92 GLU A N 1
ATOM 688 C CA . GLU A 1 92 ? -8.719 -28.406 -11.148 1 86.44 92 GLU A CA 1
ATOM 689 C C . GLU A 1 92 ? -8.242 -26.984 -11.469 1 86.44 92 GLU A C 1
ATOM 691 O O . GLU A 1 92 ? -7.867 -26.703 -12.609 1 86.44 92 GLU A O 1
ATOM 696 N N . PRO A 1 93 ? -8.562 -26.047 -10.523 1 91.5 93 PRO A N 1
ATOM 697 C CA . PRO A 1 93 ? -8.008 -24.703 -10.711 1 91.5 93 PRO A CA 1
ATOM 698 C C . PRO A 1 93 ? -6.551 -24.734 -11.164 1 91.5 93 PRO A C 1
ATOM 700 O O . PRO A 1 93 ? -5.738 -25.469 -10.609 1 91.5 93 PRO A O 1
ATOM 703 N N . ALA A 1 94 ? -6.305 -24 -12.172 1 90.31 94 ALA A N 1
ATOM 704 C CA . ALA A 1 94 ? -4.945 -23.969 -12.711 1 90.31 94 ALA A CA 1
ATOM 705 C C . ALA A 1 94 ? -4.66 -22.641 -13.406 1 90.31 94 ALA A C 1
ATOM 707 O O . ALA A 1 94 ? -5.586 -21.891 -13.703 1 90.31 94 ALA A O 1
ATOM 708 N N . GLY A 1 95 ? -3.266 -22.344 -13.57 1 89.31 95 GLY A N 1
ATOM 709 C CA . GLY A 1 95 ? -2.844 -21.172 -14.312 1 89.31 95 GLY A CA 1
ATOM 710 C C . GLY A 1 95 ? -2.658 -19.953 -13.438 1 89.31 95 GLY A C 1
ATOM 711 O O . GLY A 1 95 ? -2.654 -20.047 -12.211 1 89.31 95 GLY A O 1
ATOM 712 N N . LEU A 1 96 ? -2.475 -18.859 -14.141 1 90.56 96 LEU A N 1
ATOM 713 C CA . LEU A 1 96 ? -2.25 -17.578 -13.453 1 90.56 96 LEU A CA 1
ATOM 714 C C . LEU A 1 96 ? -3.549 -17.047 -12.859 1 90.56 96 LEU A C 1
ATOM 716 O O . LEU A 1 96 ? -4.574 -17 -13.547 1 90.56 96 LEU A O 1
ATOM 720 N N . LEU A 1 97 ? -3.561 -16.797 -11.609 1 94.75 97 LEU A N 1
ATOM 721 C CA . LEU A 1 97 ? -4.691 -16.203 -10.906 1 94.75 97 LEU A CA 1
ATOM 722 C C . LEU A 1 97 ? -4.316 -14.828 -10.344 1 94.75 97 LEU A C 1
ATOM 724 O O . LEU A 1 97 ? -3.553 -14.734 -9.375 1 94.75 97 LEU A O 1
ATOM 728 N N . ARG A 1 98 ? -4.852 -13.797 -10.906 1 95.19 98 ARG A N 1
ATOM 729 C CA . ARG A 1 98 ? -4.566 -12.438 -10.453 1 95.19 98 ARG A CA 1
ATOM 730 C C . ARG A 1 98 ? -5.641 -11.953 -9.484 1 95.19 98 ARG A C 1
ATOM 732 O O . ARG A 1 98 ? -6.812 -11.844 -9.852 1 95.19 98 ARG A O 1
ATOM 739 N N . VAL A 1 99 ? -5.215 -11.672 -8.266 1 97.19 99 VAL A N 1
ATOM 740 C CA . VAL A 1 99 ? -6.121 -11.188 -7.223 1 97.19 99 VAL A CA 1
ATOM 741 C C . VAL A 1 99 ? -5.656 -9.82 -6.723 1 97.19 99 VAL A C 1
ATOM 743 O O . VAL A 1 99 ? -4.469 -9.617 -6.465 1 97.19 99 VAL A O 1
ATOM 746 N N . ASP A 1 100 ? -6.57 -8.906 -6.609 1 96.81 100 ASP A N 1
ATOM 747 C CA . ASP A 1 100 ? -6.258 -7.586 -6.07 1 96.81 100 ASP A CA 1
ATOM 748 C C . ASP A 1 100 ? -7.012 -7.332 -4.77 1 96.81 100 ASP A C 1
ATOM 750 O O . ASP A 1 100 ? -8.219 -7.555 -4.691 1 96.81 100 ASP A O 1
ATOM 754 N N . LEU A 1 101 ? -6.266 -6.891 -3.803 1 97 101 LEU A N 1
ATOM 755 C CA . LEU A 1 101 ? -6.801 -6.824 -2.447 1 97 101 LEU A CA 1
ATOM 756 C C . LEU A 1 101 ? -6.559 -5.445 -1.837 1 97 101 LEU A C 1
ATOM 758 O O . LEU A 1 101 ? -5.559 -4.793 -2.145 1 97 101 LEU A O 1
ATOM 762 N N . PRO A 1 102 ? -7.5 -5.031 -0.88 1 96 102 PRO A N 1
ATOM 763 C CA . PRO A 1 102 ? -7.121 -3.887 -0.048 1 96 102 PRO A CA 1
ATOM 764 C C . PRO A 1 102 ? -5.859 -4.145 0.771 1 96 102 PRO A C 1
ATOM 766 O O . PRO A 1 102 ? -5.641 -5.266 1.239 1 96 102 PRO A O 1
ATOM 769 N N . ALA A 1 103 ? -5.117 -3.156 0.987 1 94.69 103 ALA A N 1
ATOM 770 C CA . ALA A 1 103 ? -3.768 -3.34 1.511 1 94.69 103 ALA A CA 1
ATOM 771 C C . ALA A 1 103 ? -3.793 -4.082 2.844 1 94.69 103 ALA A C 1
ATOM 773 O O . ALA A 1 103 ? -3.332 -5.223 2.938 1 94.69 103 ALA A O 1
ATOM 774 N N . SER A 1 104 ? -4.406 -3.496 3.855 1 96.06 104 SER A N 1
ATOM 775 C CA . SER A 1 104 ? -4.363 -4.062 5.199 1 96.06 104 SER A CA 1
ATOM 776 C C . SER A 1 104 ? -5.309 -5.254 5.328 1 96.06 104 SER A C 1
ATOM 778 O O . SER A 1 104 ? -4.898 -6.332 5.766 1 96.06 104 SER A O 1
ATOM 780 N N . PHE A 1 105 ? -6.523 -5.125 4.887 1 97.06 105 PHE A N 1
ATOM 781 C CA . PHE A 1 105 ? -7.496 -6.207 4.984 1 97.06 105 PHE A CA 1
ATOM 782 C C . PHE A 1 105 ? -7.039 -7.422 4.184 1 97.06 105 PHE A C 1
ATOM 784 O O . PHE A 1 105 ? -7.145 -8.555 4.652 1 97.06 105 PHE A O 1
ATOM 791 N N . GLY A 1 106 ? -6.574 -7.066 2.996 1 97.88 106 GLY A N 1
ATOM 792 C CA . GLY A 1 106 ? -6.105 -8.133 2.123 1 97.88 106 GLY A CA 1
ATOM 793 C C . GLY A 1 106 ? -4.969 -8.938 2.723 1 97.88 106 GLY A C 1
ATOM 794 O O . GLY A 1 106 ? -4.988 -10.172 2.691 1 97.88 106 GLY A O 1
ATOM 795 N N . ARG A 1 107 ? -4.004 -8.266 3.219 1 96.69 107 ARG A N 1
ATOM 796 C CA . ARG A 1 107 ? -2.838 -8.945 3.773 1 96.69 107 ARG A CA 1
ATOM 797 C C . ARG A 1 107 ? -3.215 -9.758 5.004 1 96.69 107 ARG A C 1
ATOM 799 O O . ARG A 1 107 ? -2.793 -10.906 5.145 1 96.69 107 ARG A O 1
ATOM 806 N N . ILE A 1 108 ? -4.078 -9.227 5.805 1 96.12 108 ILE A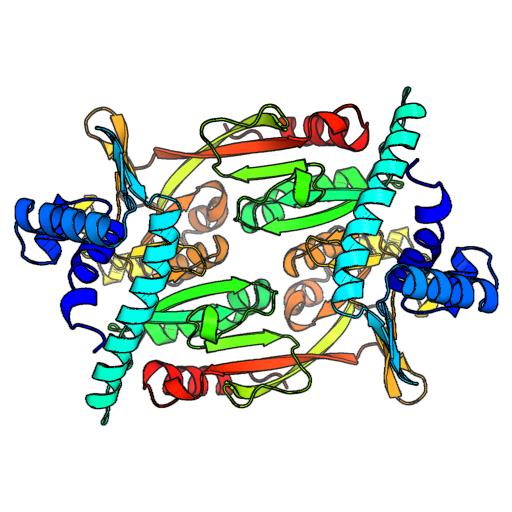 N 1
ATOM 807 C CA . ILE A 1 108 ? -4.34 -9.797 7.121 1 96.12 108 ILE A CA 1
ATOM 808 C C . ILE A 1 108 ? -5.395 -10.898 7.004 1 96.12 108 ILE A C 1
ATOM 810 O O . ILE A 1 108 ? -5.266 -11.953 7.625 1 96.12 108 ILE A O 1
ATOM 814 N N . HIS A 1 109 ? -6.379 -10.727 6.16 1 97 109 HIS A N 1
ATOM 815 C CA . HIS A 1 109 ? -7.543 -11.594 6.246 1 97 109 HIS A CA 1
ATOM 816 C C . HIS A 1 109 ? -7.699 -12.438 4.984 1 97 109 HIS A C 1
ATOM 818 O O . HIS A 1 109 ? -8.305 -13.508 5.016 1 97 109 HIS A O 1
ATOM 824 N N . VAL A 1 110 ? -7.18 -11.977 3.883 1 98.62 110 VAL A N 1
ATOM 825 C CA . VAL A 1 110 ? -7.504 -12.648 2.627 1 98.62 110 VAL A CA 1
ATOM 826 C C . VAL A 1 110 ? -6.32 -13.508 2.178 1 98.62 110 VAL A C 1
ATOM 828 O O . VAL A 1 110 ? -6.5 -14.648 1.763 1 98.62 110 VAL A O 1
ATOM 831 N N . LEU A 1 111 ? -5.141 -12.977 2.309 1 98.62 111 LEU A N 1
ATOM 832 C CA . LEU A 1 111 ? -3.945 -13.641 1.806 1 98.62 111 LEU A CA 1
ATOM 833 C C . LEU A 1 111 ? -3.807 -15.039 2.41 1 98.62 111 LEU A C 1
ATOM 835 O O . LEU A 1 111 ? -3.561 -16 1.69 1 98.62 111 LEU A O 1
ATOM 839 N N . PRO A 1 112 ? -4 -15.227 3.691 1 98.44 112 PRO A N 1
ATOM 840 C CA . PRO A 1 112 ? -3.881 -16.578 4.246 1 98.44 112 PRO A CA 1
ATOM 841 C C . PRO A 1 112 ? -4.809 -17.578 3.564 1 98.44 112 PRO A C 1
ATOM 843 O O . PRO A 1 112 ? -4.438 -18.734 3.367 1 98.44 112 PRO A O 1
ATOM 846 N N . LEU A 1 113 ? -5.953 -17.094 3.158 1 98.56 113 LEU A N 1
ATOM 847 C CA . LEU A 1 113 ? -6.914 -17.969 2.479 1 98.56 113 LEU A CA 1
ATOM 848 C C . LEU A 1 113 ? -6.434 -18.312 1.073 1 98.56 113 LEU A C 1
ATOM 850 O O . LEU A 1 113 ? -6.582 -19.453 0.625 1 98.56 113 LEU A O 1
ATOM 854 N N . ILE A 1 114 ? -5.855 -17.359 0.412 1 98.69 114 ILE A N 1
ATOM 855 C CA . ILE A 1 114 ? -5.336 -17.578 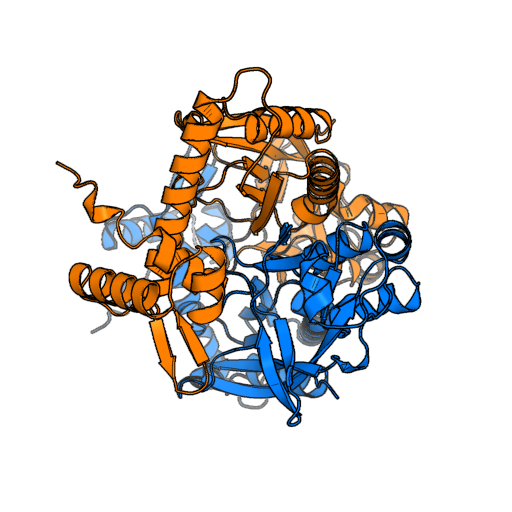-0.935 1 98.69 114 ILE A CA 1
ATOM 856 C C . ILE A 1 114 ? -4.172 -18.562 -0.89 1 98.69 114 ILE A C 1
ATOM 858 O O . ILE A 1 114 ? -4.059 -19.438 -1.747 1 98.69 114 ILE A O 1
ATOM 862 N N . LEU A 1 115 ? -3.311 -18.406 0.1 1 98.31 115 LEU A N 1
ATOM 863 C CA . LEU A 1 115 ? -2.16 -19.297 0.239 1 98.31 115 LEU A CA 1
ATOM 864 C C . LEU A 1 115 ? -2.607 -20.734 0.5 1 98.31 115 LEU A C 1
ATOM 866 O O . LEU A 1 115 ? -2.07 -21.672 -0.093 1 98.31 115 LEU A O 1
ATOM 870 N N . GLU A 1 116 ? -3.586 -20.891 1.314 1 97.62 116 GLU A N 1
ATOM 871 C CA . GLU A 1 116 ? -4.133 -22.219 1.577 1 97.62 116 GLU A CA 1
ATOM 872 C C . GLU A 1 116 ? -4.754 -22.812 0.319 1 97.62 116 GLU A C 1
ATOM 874 O O . GLU A 1 116 ? -4.551 -24 0.023 1 97.62 116 GLU A O 1
ATOM 879 N N . PHE A 1 117 ? -5.48 -22 -0.38 1 98.25 117 PHE A N 1
ATOM 880 C CA . PHE A 1 117 ? -6.098 -22.422 -1.631 1 98.25 117 PHE A CA 1
ATOM 881 C C . PHE A 1 117 ? -5.039 -22.859 -2.635 1 98.25 117 PHE A C 1
ATOM 883 O O . PHE A 1 117 ? -5.191 -23.891 -3.299 1 98.25 117 PHE A O 1
ATOM 890 N N . ALA A 1 118 ? -3.988 -22.109 -2.734 1 97.38 118 ALA A N 1
ATOM 891 C CA . ALA A 1 118 ? -2.898 -22.422 -3.656 1 97.38 118 ALA A CA 1
ATOM 892 C C . ALA A 1 118 ? -2.205 -23.734 -3.26 1 97.38 118 ALA A C 1
ATOM 894 O O . ALA A 1 118 ? -1.741 -24.484 -4.121 1 97.38 118 ALA A O 1
ATOM 895 N N . GLU A 1 119 ? -2.051 -23.938 -1.982 1 95.88 119 GLU A N 1
ATOM 896 C CA . GLU A 1 119 ? -1.45 -25.172 -1.494 1 95.88 119 GLU A CA 1
ATOM 897 C C . GLU A 1 119 ? -2.254 -26.391 -1.94 1 95.88 119 GLU A C 1
ATOM 899 O O . GLU A 1 119 ? -1.682 -27.422 -2.26 1 95.88 119 GLU A O 1
ATOM 904 N N . GLN A 1 120 ? -3.545 -26.25 -2.033 1 95.81 120 GLN A N 1
ATOM 905 C CA . GLN A 1 120 ? -4.441 -27.328 -2.418 1 95.81 120 GLN A CA 1
ATOM 906 C C . GLN A 1 120 ? -4.488 -27.5 -3.936 1 95.81 120 GLN A C 1
ATOM 908 O O . GLN A 1 120 ? -4.953 -28.516 -4.441 1 95.81 120 GLN A O 1
ATOM 913 N N . HIS A 1 121 ? -4.051 -26.5 -4.605 1 95.81 121 HIS A N 1
ATOM 914 C CA . HIS A 1 121 ? -4.078 -26.516 -6.062 1 95.81 121 HIS A CA 1
ATOM 915 C C . HIS A 1 121 ? -2.713 -26.172 -6.645 1 95.81 121 HIS A C 1
ATOM 917 O O . HIS A 1 121 ? -2.49 -25.031 -7.086 1 95.81 121 HIS A O 1
ATOM 923 N N . PRO A 1 122 ? -1.87 -27.125 -6.832 1 92.06 122 PRO A N 1
ATOM 924 C CA . PRO A 1 122 ? -0.463 -26.891 -7.164 1 92.06 122 PRO A CA 1
ATOM 925 C C . PRO A 1 122 ? -0.279 -26.281 -8.555 1 92.06 122 PRO A C 1
ATOM 927 O O . PRO A 1 122 ? 0.78 -25.719 -8.859 1 92.06 122 PRO A O 1
ATOM 930 N N . LYS A 1 123 ? -1.264 -26.375 -9.383 1 91.69 123 LYS A N 1
ATOM 931 C CA . LYS A 1 123 ? -1.133 -25.844 -10.742 1 91.69 123 LYS A CA 1
ATOM 932 C C . LYS A 1 123 ? -1.543 -24.375 -10.805 1 91.69 123 LYS A C 1
ATOM 934 O O . LYS A 1 123 ? -1.409 -23.734 -11.844 1 91.69 123 LYS A O 1
ATOM 939 N N . LEU A 1 124 ? -2.014 -23.922 -9.703 1 94.44 124 LEU A N 1
ATOM 940 C CA . LEU A 1 124 ? -2.441 -22.531 -9.602 1 94.44 124 LEU A CA 1
ATOM 941 C C . LEU A 1 124 ? -1.267 -21.625 -9.234 1 94.44 124 LEU A C 1
ATOM 943 O O . LEU A 1 124 ? -0.458 -21.969 -8.367 1 94.44 124 LEU A O 1
ATOM 947 N N . ARG A 1 125 ? -1.134 -20.5 -9.891 1 94.19 125 ARG A N 1
ATOM 948 C CA . ARG A 1 125 ? -0.082 -19.516 -9.625 1 94.19 125 ARG A CA 1
ATOM 949 C C . ARG A 1 125 ? -0.673 -18.156 -9.273 1 94.19 125 ARG A C 1
ATOM 951 O O . ARG A 1 125 ? -0.924 -17.344 -10.156 1 94.19 125 ARG A O 1
ATOM 958 N N . PRO A 1 126 ? -0.783 -17.906 -7.984 1 96.69 126 PRO A N 1
ATOM 959 C CA . PRO A 1 126 ? -1.373 -16.625 -7.578 1 96.69 126 PRO A CA 1
ATOM 960 C C . PRO A 1 126 ? -0.434 -15.445 -7.805 1 96.69 126 PRO A C 1
ATOM 962 O O . PRO A 1 126 ? 0.773 -15.555 -7.574 1 96.69 126 PRO A O 1
ATOM 965 N N . HIS A 1 127 ? -0.972 -14.438 -8.32 1 96.06 127 HIS A N 1
ATOM 966 C CA . HIS A 1 127 ? -0.407 -13.094 -8.352 1 96.06 127 HIS A CA 1
ATOM 967 C C . HIS A 1 127 ? -1.285 -12.109 -7.59 1 96.06 127 HIS A C 1
ATOM 969 O O . HIS A 1 127 ? -2.326 -11.68 -8.094 1 96.06 127 HIS A O 1
ATOM 975 N N . VAL A 1 128 ? -0.767 -11.695 -6.43 1 97.19 128 VAL A N 1
ATOM 976 C CA . VAL A 1 128 ? -1.607 -10.914 -5.527 1 97.19 128 VAL A CA 1
ATOM 977 C C . VAL A 1 128 ? -1.071 -9.492 -5.426 1 97.19 128 VAL A C 1
ATOM 979 O O . VAL A 1 128 ? 0.087 -9.281 -5.055 1 97.19 128 VAL A O 1
ATOM 982 N N . SER A 1 129 ? -1.884 -8.57 -5.754 1 95.75 129 SER A N 1
ATOM 983 C CA . SER A 1 129 ? -1.553 -7.156 -5.602 1 95.75 129 SER A CA 1
ATOM 984 C C . SER A 1 129 ? -2.4 -6.5 -4.516 1 95.75 129 SER A C 1
ATOM 986 O O . SER A 1 129 ? -3.441 -7.035 -4.129 1 95.75 129 SER A O 1
ATOM 988 N N . PHE A 1 130 ? -1.909 -5.355 -4.031 1 94.75 130 PHE A N 1
ATOM 989 C CA . PHE A 1 130 ? -2.555 -4.652 -2.928 1 94.75 130 PHE A CA 1
ATOM 990 C C . PHE A 1 130 ? -2.721 -3.172 -3.25 1 94.75 130 PHE A C 1
ATOM 992 O O . PHE A 1 130 ? -1.737 -2.467 -3.484 1 94.75 130 PHE A O 1
ATOM 999 N N . THR A 1 131 ? -3.953 -2.768 -3.26 1 90.69 131 THR A N 1
ATOM 1000 C CA . THR A 1 131 ? -4.223 -1.352 -3.486 1 90.69 131 THR A CA 1
ATOM 1001 C C . THR A 1 131 ? -5.547 -0.943 -2.85 1 90.69 131 THR A C 1
ATOM 1003 O O . THR A 1 131 ? -6.496 -1.729 -2.822 1 90.69 131 THR A O 1
ATOM 1006 N N . ASP A 1 132 ? -5.605 0.269 -2.371 1 89.06 132 ASP A N 1
ATOM 1007 C CA . ASP A 1 132 ? -6.855 0.798 -1.837 1 89.06 132 ASP A CA 1
ATOM 1008 C C . ASP A 1 132 ? -7.57 1.669 -2.869 1 89.06 132 ASP A C 1
ATOM 1010 O O . ASP A 1 132 ? -8.609 2.262 -2.576 1 89.06 132 ASP A O 1
ATOM 1014 N N . ARG A 1 133 ? -7.039 1.638 -4.039 1 81.69 133 ARG A N 1
ATOM 1015 C CA . ARG A 1 133 ? -7.676 2.346 -5.141 1 81.69 133 ARG A CA 1
ATOM 1016 C C . ARG A 1 133 ? -8.656 1.441 -5.875 1 81.69 133 ARG A C 1
ATOM 1018 O O . ARG A 1 133 ? -8.516 0.217 -5.859 1 81.69 133 ARG A O 1
ATOM 1025 N N . PHE A 1 134 ? -9.578 2.1 -6.438 1 80.25 134 PHE A N 1
ATOM 1026 C CA . PHE A 1 134 ? -10.5 1.348 -7.277 1 80.25 134 PHE A CA 1
ATOM 1027 C C . PHE A 1 134 ? -9.977 1.259 -8.711 1 80.25 134 PHE A C 1
ATOM 1029 O O . PHE A 1 134 ? -10.094 2.215 -9.477 1 80.25 134 PHE A O 1
ATOM 1036 N N . VAL A 1 135 ? -9.508 0.118 -9.023 1 80.69 135 VAL A N 1
ATOM 1037 C CA . VAL A 1 135 ? -8.906 -0.102 -10.336 1 80.69 135 VAL A CA 1
ATOM 1038 C C . VAL A 1 135 ? -9.93 -0.738 -11.273 1 80.69 135 VAL A C 1
ATOM 1040 O O . VAL A 1 135 ? -10.938 -1.275 -10.82 1 80.69 135 VAL A O 1
ATOM 1043 N N . ASP A 1 136 ? -9.648 -0.555 -12.531 1 84.06 136 ASP A N 1
ATOM 1044 C CA . ASP A 1 136 ? -10.445 -1.268 -13.531 1 84.06 136 ASP A CA 1
ATOM 1045 C C . ASP A 1 136 ? -10 -2.725 -13.648 1 84.06 136 ASP A C 1
ATOM 1047 O O . ASP A 1 136 ? -8.961 -3.016 -14.234 1 84.06 136 ASP A O 1
ATOM 1051 N N . LEU A 1 137 ? -10.844 -3.588 -13.234 1 89.06 137 LEU A N 1
ATOM 1052 C CA . LEU A 1 137 ? -10.477 -5 -13.141 1 89.06 137 LEU A CA 1
ATOM 1053 C C . LEU A 1 137 ? -10.195 -5.578 -14.523 1 89.06 137 LEU A C 1
ATOM 1055 O O . LEU A 1 137 ? -9.25 -6.355 -14.695 1 89.06 137 LEU A O 1
ATOM 1059 N N . ILE A 1 138 ? -10.984 -5.191 -15.453 1 86.69 138 ILE A N 1
ATOM 1060 C CA . ILE A 1 138 ? -10.883 -5.758 -16.797 1 86.69 138 ILE A CA 1
ATOM 1061 C C . ILE A 1 138 ? -9.617 -5.23 -17.484 1 86.69 138 ILE A C 1
ATOM 1063 O O . ILE A 1 138 ? -8.82 -6.012 -18 1 86.69 138 ILE A O 1
ATOM 1067 N N . GLU A 1 139 ? -9.445 -3.963 -17.359 1 80 139 GLU A N 1
ATOM 1068 C CA . GLU A 1 139 ? -8.281 -3.342 -17.984 1 80 139 GLU A CA 1
ATOM 1069 C C . GLU A 1 139 ? -6.98 -3.848 -17.359 1 80 139 GLU A C 1
ATOM 1071 O O . GLU A 1 139 ? -5.977 -4.012 -18.062 1 80 139 GLU A O 1
ATOM 1076 N N . GLU A 1 140 ? -7.062 -4.152 -16.141 1 83.75 140 GLU A N 1
ATOM 1077 C CA . GLU A 1 140 ? -5.844 -4.539 -15.438 1 83.75 140 GLU A CA 1
ATOM 1078 C C . GLU A 1 140 ? -5.684 -6.055 -15.391 1 83.75 140 GLU A C 1
ATOM 1080 O O . GLU A 1 140 ? -4.707 -6.566 -14.844 1 83.75 140 GLU A O 1
ATOM 1085 N N . GLY A 1 141 ? -6.594 -6.785 -15.938 1 86.25 141 GLY A N 1
ATOM 1086 C CA . GLY A 1 141 ? -6.492 -8.227 -16.062 1 86.25 141 GLY A CA 1
ATOM 1087 C C . GLY A 1 141 ? -6.656 -8.945 -14.734 1 86.25 141 GLY A C 1
ATOM 1088 O O . GLY A 1 141 ? -6.023 -9.984 -14.5 1 86.25 141 GLY A O 1
ATOM 1089 N N . ILE A 1 142 ? -7.445 -8.391 -13.867 1 93.38 142 ILE A N 1
ATOM 1090 C CA . ILE A 1 142 ? -7.676 -8.961 -12.539 1 93.38 142 ILE A CA 1
ATOM 1091 C C . ILE A 1 142 ? -8.789 -10 -12.617 1 93.38 142 ILE A C 1
ATOM 1093 O O . ILE A 1 142 ? -9.836 -9.758 -13.227 1 93.38 142 ILE A O 1
ATOM 1097 N N . ASP A 1 143 ? -8.523 -11.141 -11.992 1 94.62 143 ASP A N 1
ATOM 1098 C CA . ASP A 1 143 ? -9.516 -12.211 -11.977 1 94.62 143 ASP A CA 1
ATOM 1099 C C . ASP A 1 143 ? -10.523 -12.016 -10.852 1 94.62 143 ASP A C 1
ATOM 1101 O O . ASP A 1 143 ? -11.711 -12.305 -11.016 1 94.62 143 ASP A O 1
ATOM 1105 N N . ILE A 1 144 ? -10.016 -11.633 -9.695 1 97.56 144 ILE A N 1
ATOM 1106 C CA . ILE A 1 144 ? -10.852 -11.43 -8.516 1 97.56 144 ILE A CA 1
ATOM 1107 C C . ILE A 1 144 ? -10.336 -10.234 -7.719 1 97.56 144 ILE A C 1
ATOM 1109 O O . ILE A 1 144 ? -9.133 -10.062 -7.551 1 97.56 144 ILE A O 1
ATOM 1113 N N . ALA A 1 145 ? -11.266 -9.461 -7.234 1 97.19 145 ALA A N 1
ATOM 1114 C CA . ALA A 1 145 ? -10.906 -8.352 -6.359 1 97.19 145 ALA A CA 1
ATOM 1115 C C . ALA A 1 145 ? -11.758 -8.352 -5.094 1 97.19 145 ALA A C 1
ATOM 1117 O O . ALA A 1 145 ? -12.945 -8.68 -5.133 1 97.19 145 ALA A O 1
ATOM 1118 N N . VAL A 1 146 ? -11.109 -8.055 -3.963 1 97.31 146 VAL A N 1
ATOM 1119 C CA . VAL A 1 146 ? -11.812 -7.672 -2.74 1 97.31 146 VAL A CA 1
ATOM 1120 C C . VAL A 1 146 ? -11.797 -6.152 -2.588 1 97.31 146 VAL A C 1
ATOM 1122 O O . VAL A 1 146 ? -10.758 -5.512 -2.787 1 97.31 146 VAL A O 1
ATOM 1125 N N . ARG A 1 147 ? -12.969 -5.617 -2.271 1 95.81 147 ARG A N 1
ATOM 1126 C CA . ARG A 1 147 ? -13.062 -4.164 -2.158 1 95.81 147 ARG A CA 1
ATOM 1127 C C . ARG A 1 147 ? -13.805 -3.762 -0.889 1 95.81 147 ARG A C 1
ATOM 1129 O O . ARG A 1 147 ? -14.812 -4.379 -0.53 1 95.81 147 ARG A O 1
ATOM 1136 N N . ILE A 1 148 ? -13.203 -2.877 -0.223 1 94.06 148 ILE A N 1
ATOM 1137 C CA . ILE A 1 148 ? -13.922 -2.168 0.834 1 94.06 148 ILE A CA 1
ATOM 1138 C C . ILE A 1 148 ? -14.461 -0.847 0.294 1 94.06 148 ILE A C 1
ATOM 1140 O O . ILE A 1 148 ? -13.695 0.007 -0.161 1 94.06 148 ILE A O 1
ATOM 1144 N N . GLY A 1 149 ? -15.648 -0.723 0.388 1 89.12 149 GLY A N 1
ATOM 1145 C CA . GLY A 1 149 ? -16.328 0.344 -0.336 1 89.12 149 GLY A CA 1
ATOM 1146 C C . GLY A 1 149 ? -16.625 -0.017 -1.776 1 89.12 149 GLY A C 1
ATOM 1147 O O . GLY A 1 149 ? -16.672 -1.196 -2.131 1 89.12 149 GLY A O 1
ATOM 1148 N N . GLY A 1 150 ? -16.891 0.972 -2.631 1 76.31 150 GLY A N 1
ATOM 1149 C CA . GLY A 1 150 ? -17.203 0.749 -4.035 1 76.31 150 GLY A CA 1
ATOM 1150 C C . GLY A 1 150 ? -18.391 1.547 -4.516 1 76.31 150 GLY A C 1
ATOM 1151 O O . GLY A 1 150 ? -18.984 2.32 -3.752 1 76.31 150 GLY A O 1
ATOM 1152 N N . PRO A 1 151 ? -18.562 1.287 -5.797 1 75.38 151 PRO A N 1
ATOM 1153 C CA . PRO A 1 151 ? -19.656 2.064 -6.391 1 75.38 151 PRO A CA 1
ATOM 1154 C C . PRO A 1 151 ? -21.031 1.612 -5.902 1 75.38 151 PRO A C 1
ATOM 1156 O O . PRO A 1 151 ? -21.188 0.47 -5.465 1 75.38 151 PRO A O 1
ATOM 1159 N N . ALA A 1 152 ? -21.906 2.535 -5.988 1 77.69 152 ALA A N 1
ATOM 1160 C CA . ALA A 1 152 ? -23.281 2.209 -5.652 1 77.69 152 ALA A CA 1
ATOM 1161 C C . ALA A 1 152 ? -23.859 1.172 -6.613 1 77.69 152 ALA A C 1
ATOM 1163 O O . ALA A 1 152 ? -24.609 0.284 -6.207 1 77.69 152 ALA A O 1
ATOM 1164 N N . ALA A 1 153 ? -23.375 1.298 -7.824 1 84.38 153 ALA A N 1
ATOM 1165 C CA . ALA A 1 153 ? -23.797 0.334 -8.836 1 84.38 153 ALA A CA 1
ATOM 1166 C C . ALA A 1 153 ? -22.609 -0.303 -9.531 1 84.38 153 ALA A C 1
ATOM 1168 O O . ALA A 1 153 ? -21.703 0.4 -9.992 1 84.38 153 ALA A O 1
ATOM 1169 N N . TRP A 1 154 ? -22.734 -1.616 -9.625 1 89.06 154 TRP A N 1
ATOM 1170 C CA . TRP A 1 154 ? -21.656 -2.35 -10.289 1 89.06 154 TRP A CA 1
ATOM 1171 C C . TRP A 1 154 ? -21.922 -2.482 -11.781 1 89.06 154 TRP A C 1
ATOM 1173 O O . TRP A 1 154 ? -23.062 -2.703 -12.195 1 89.06 154 TRP A O 1
ATOM 1183 N N . PRO A 1 155 ? -20.875 -2.293 -12.5 1 88 155 PRO A N 1
ATOM 1184 C CA . PRO A 1 155 ? -21.062 -2.51 -13.938 1 88 155 PRO A CA 1
ATOM 1185 C C . PRO A 1 155 ? -21.578 -3.914 -14.258 1 88 155 PRO A C 1
ATOM 1187 O O . PRO A 1 155 ? -21.234 -4.875 -13.562 1 88 155 PRO A O 1
ATOM 1190 N N . ALA A 1 156 ? -22.266 -4.02 -15.406 1 90.56 156 ALA A N 1
ATOM 1191 C CA . ALA A 1 156 ? -22.844 -5.297 -15.805 1 90.56 156 ALA A CA 1
ATOM 1192 C C . ALA A 1 156 ? -21.766 -6.297 -16.188 1 90.56 156 ALA A C 1
ATOM 1194 O O . ALA A 1 156 ? -22 -7.508 -16.172 1 90.56 156 ALA A O 1
ATOM 1195 N N . THR A 1 157 ? -20.625 -5.777 -16.516 1 93.44 157 THR A N 1
ATOM 1196 C CA . THR A 1 157 ? -19.531 -6.625 -16.969 1 93.44 157 THR A CA 1
ATOM 1197 C C . THR A 1 157 ? -18.875 -7.336 -15.781 1 93.44 157 THR A C 1
ATOM 1199 O O . THR A 1 157 ? -18.078 -8.266 -15.969 1 93.44 157 THR A O 1
ATOM 1202 N N . LEU A 1 158 ? -19.312 -6.887 -14.586 1 95.56 158 LEU A N 1
ATOM 1203 C CA . LEU A 1 158 ? -18.719 -7.473 -13.391 1 95.56 158 LEU A CA 1
ATOM 1204 C C . LEU A 1 158 ? -19.766 -8.25 -12.586 1 95.56 158 LEU A C 1
ATOM 1206 O O . LEU A 1 158 ? -20.891 -7.789 -12.422 1 95.56 158 LEU A O 1
ATOM 1210 N N . GLY A 1 159 ? -19.359 -9.492 -12.234 1 95.56 159 GLY A N 1
ATOM 1211 C CA . GLY A 1 159 ? -20.031 -10.117 -11.102 1 95.56 159 GLY A CA 1
ATOM 1212 C C . GLY A 1 159 ? -19.562 -9.578 -9.758 1 95.56 159 GLY A C 1
ATOM 1213 O O . GLY A 1 159 ? -18.469 -9.031 -9.648 1 95.56 159 GLY A O 1
ATOM 1214 N N . HIS A 1 160 ? -20.453 -9.664 -8.789 1 95.19 160 HIS A N 1
ATOM 1215 C CA . HIS A 1 160 ? -20.062 -9.219 -7.457 1 95.19 160 HIS A CA 1
ATOM 1216 C C . HIS A 1 160 ? -20.891 -9.906 -6.379 1 95.19 160 HIS A C 1
ATOM 1218 O O . HIS A 1 160 ? -21.969 -10.43 -6.66 1 95.19 160 HIS A O 1
ATOM 1224 N N . ARG A 1 161 ? -20.312 -9.969 -5.172 1 95.44 161 ARG A N 1
ATOM 1225 C CA . ARG A 1 161 ? -20.984 -10.477 -3.982 1 95.44 161 ARG A CA 1
ATOM 1226 C C . ARG A 1 161 ? -20.75 -9.562 -2.787 1 95.44 161 ARG A C 1
ATOM 1228 O O . ARG A 1 161 ? -19.609 -9.164 -2.512 1 95.44 161 ARG A O 1
ATOM 1235 N N . TYR A 1 162 ? -21.875 -9.227 -2.203 1 95.38 162 TYR A N 1
ATOM 1236 C CA . TYR A 1 162 ? -21.812 -8.492 -0.945 1 95.38 162 TYR A CA 1
ATOM 1237 C C . TYR A 1 162 ? -21.469 -9.414 0.212 1 95.38 162 TYR A C 1
ATOM 1239 O O . TYR A 1 162 ? -22.109 -10.453 0.406 1 95.38 162 TYR A O 1
ATOM 1247 N N . LEU A 1 163 ? -20.438 -9.008 1.03 1 96.19 163 LEU A N 1
ATOM 1248 C CA . LEU A 1 163 ? -19.938 -9.898 2.076 1 96.19 163 LEU A CA 1
ATOM 1249 C C . LEU A 1 163 ? -20.234 -9.336 3.459 1 96.19 163 LEU A C 1
ATOM 1251 O O . LEU A 1 163 ? -19.922 -9.961 4.473 1 96.19 163 LEU A O 1
ATOM 1255 N N . GLY A 1 164 ? -20.766 -8.164 3.564 1 94.88 164 GLY A N 1
ATOM 1256 C CA . GLY A 1 164 ? -21.062 -7.496 4.82 1 94.88 164 GLY A CA 1
ATOM 1257 C C . GLY A 1 164 ? -20.547 -6.074 4.879 1 94.88 164 GLY A C 1
ATOM 1258 O O . GLY A 1 164 ? -20.031 -5.555 3.889 1 94.88 164 GLY A O 1
ATOM 1259 N N . THR A 1 165 ? -20.797 -5.441 6.023 1 95 165 THR A N 1
ATOM 1260 C CA . THR A 1 165 ? -20.406 -4.059 6.258 1 95 165 THR A CA 1
ATOM 1261 C C . THR A 1 165 ? -19.484 -3.961 7.473 1 95 165 THR A C 1
ATOM 1263 O O . THR A 1 165 ? -19.719 -4.605 8.492 1 95 165 THR A O 1
ATOM 1266 N N . GLU A 1 166 ? -18.438 -3.191 7.242 1 94.94 166 GLU A N 1
ATOM 1267 C CA . GLU A 1 166 ? -17.547 -3.025 8.391 1 94.94 166 GLU A CA 1
ATOM 1268 C C . GLU A 1 166 ? -18.203 -2.166 9.469 1 94.94 166 GLU A C 1
ATOM 1270 O O . GLU A 1 166 ? -19.156 -1.438 9.195 1 94.94 166 GLU A O 1
ATOM 1275 N N . ARG A 1 167 ? -17.703 -2.363 10.703 1 95.69 167 ARG A N 1
ATOM 1276 C CA . ARG A 1 167 ? -18.078 -1.504 11.82 1 95.69 167 ARG A CA 1
ATOM 1277 C C . ARG A 1 167 ? -16.953 -0.526 12.156 1 95.69 167 ARG A C 1
ATOM 1279 O O . ARG A 1 167 ? -15.781 -0.914 12.227 1 95.69 167 ARG A O 1
ATOM 1286 N N . VAL A 1 168 ? -17.344 0.746 12.273 1 97.06 168 VAL A N 1
ATOM 1287 C CA . VAL A 1 168 ? -16.328 1.746 12.57 1 97.06 168 VAL A CA 1
ATOM 1288 C C . VAL A 1 168 ? -16.641 2.408 13.914 1 97.06 168 VAL A C 1
ATOM 1290 O O . VAL A 1 168 ? -17.797 2.643 14.242 1 97.06 168 VAL A O 1
ATOM 1293 N N . ILE A 1 169 ? -15.562 2.711 14.625 1 97.81 169 ILE A N 1
ATOM 1294 C CA . ILE A 1 169 ? -15.672 3.357 15.93 1 97.81 169 ILE A CA 1
ATOM 1295 C C . ILE A 1 169 ? -14.602 4.441 16.062 1 97.81 169 ILE A C 1
ATOM 1297 O O . ILE A 1 169 ? -13.609 4.43 15.328 1 97.81 169 ILE A O 1
ATOM 1301 N N . PHE A 1 170 ? -14.867 5.344 16.969 1 98.38 170 PHE A N 1
ATOM 1302 C CA . PHE A 1 170 ? -13.844 6.312 17.328 1 98.38 170 PHE A CA 1
ATOM 1303 C C . PHE A 1 170 ? -12.945 5.762 18.438 1 98.38 170 PHE A C 1
ATOM 1305 O O . PHE A 1 170 ? -13.422 5.125 19.375 1 98.38 170 PHE A O 1
ATOM 1312 N N . CYS A 1 171 ? -11.633 5.98 18.266 1 98.69 171 CYS A N 1
ATOM 1313 C CA . CYS A 1 171 ? -10.68 5.445 19.234 1 98.69 171 CYS A CA 1
ATOM 1314 C C . CYS A 1 171 ? -9.539 6.43 19.484 1 98.69 171 CYS A C 1
ATOM 1316 O O . CYS A 1 171 ? -9.297 7.32 18.672 1 98.69 171 CYS A O 1
ATOM 1318 N N . ALA A 1 172 ? -8.93 6.258 20.562 1 98.88 172 ALA A N 1
ATOM 1319 C CA . ALA A 1 172 ? -7.719 6.98 20.938 1 98.88 172 ALA A CA 1
ATOM 1320 C C . ALA A 1 172 ? -6.855 6.145 21.891 1 98.88 172 ALA A C 1
ATOM 1322 O O . ALA A 1 172 ? -7.34 5.184 22.484 1 98.88 172 ALA A O 1
ATOM 1323 N N . ALA A 1 173 ? -5.59 6.504 21.953 1 98.88 173 ALA A N 1
ATOM 1324 C CA . ALA A 1 173 ? -4.727 5.91 22.969 1 98.88 173 ALA A CA 1
ATOM 1325 C C . ALA A 1 173 ? -5.012 6.504 24.344 1 98.88 173 ALA A C 1
ATOM 1327 O O . ALA A 1 173 ? -5.254 7.707 24.469 1 98.88 173 ALA A O 1
ATOM 1328 N N . PRO A 1 174 ? -4.973 5.695 25.391 1 98.62 174 PRO A N 1
ATOM 1329 C CA . PRO A 1 174 ? -5.176 6.219 26.75 1 98.62 174 PRO A CA 1
ATOM 1330 C C . PRO A 1 174 ? -4.262 7.395 27.078 1 98.62 174 PRO A C 1
ATOM 1332 O O . PRO A 1 174 ? -4.695 8.367 27.688 1 98.62 174 PRO A O 1
ATOM 1335 N N . LEU A 1 175 ? -3.07 7.285 26.656 1 97.12 175 LEU A N 1
ATOM 1336 C CA . LEU A 1 175 ? -2.109 8.352 26.922 1 97.12 175 LEU A CA 1
ATOM 1337 C C . LEU A 1 175 ? -2.57 9.664 26.312 1 97.12 175 LEU A C 1
ATOM 1339 O O . LEU A 1 175 ? -2.396 10.727 26.906 1 97.12 175 LEU A O 1
ATOM 1343 N N . TYR A 1 176 ? -3.059 9.633 25.203 1 98.25 176 TYR A N 1
ATOM 1344 C CA . TYR A 1 176 ? -3.576 10.836 24.562 1 98.25 176 TYR A CA 1
ATOM 1345 C C . TYR A 1 176 ? -4.711 11.445 25.375 1 98.25 176 TYR A C 1
ATOM 1347 O O . TYR A 1 176 ? -4.742 12.656 25.594 1 98.25 176 TYR A O 1
ATOM 1355 N N . LEU A 1 177 ? -5.637 10.617 25.766 1 98.31 177 LEU A N 1
ATOM 1356 C CA . LEU A 1 177 ? -6.805 11.086 26.5 1 98.31 177 LEU A CA 1
ATOM 1357 C C . LEU A 1 177 ? -6.402 11.672 27.844 1 98.31 177 LEU A C 1
ATOM 1359 O O . LEU A 1 177 ? -7.02 12.625 28.328 1 98.31 177 LEU A O 1
ATOM 1363 N N . HIS A 1 178 ? -5.41 11.094 28.406 1 97.88 178 HIS A N 1
ATOM 1364 C CA . HIS A 1 178 ? -4.902 11.617 29.672 1 97.88 178 HIS A CA 1
ATOM 1365 C C . HIS A 1 178 ? -4.395 13.047 29.516 1 97.88 178 HIS A C 1
ATOM 1367 O O . HIS A 1 178 ? -4.598 13.883 30.391 1 97.88 178 HIS A O 1
ATOM 1373 N N . ARG A 1 179 ? -3.848 13.328 28.422 1 96.94 179 ARG A N 1
ATOM 1374 C CA . ARG A 1 179 ? -3.221 14.625 28.172 1 96.94 179 ARG A CA 1
ATOM 1375 C C . ARG A 1 179 ? -4.234 15.625 27.641 1 96.94 179 ARG A C 1
ATOM 1377 O O . ARG A 1 179 ? -4.145 16.828 27.922 1 96.94 179 ARG A O 1
ATOM 1384 N N . HIS A 1 180 ? -5.234 15.148 26.906 1 97.44 180 HIS A N 1
ATOM 1385 C CA . HIS A 1 180 ? -6.047 16.078 26.125 1 97.44 180 HIS A CA 1
ATOM 1386 C C . HIS A 1 180 ? -7.516 16 26.531 1 97.44 180 HIS A C 1
ATOM 1388 O O . HIS A 1 180 ? -8.344 16.766 26.047 1 97.44 180 HIS A O 1
ATOM 1394 N N . GLY A 1 181 ? -7.844 15.086 27.422 1 97.94 181 GLY A N 1
ATOM 1395 C CA . GLY A 1 181 ? -9.234 14.883 27.797 1 97.94 181 GLY A CA 1
ATOM 1396 C C . GLY A 1 181 ? -9.969 13.938 26.859 1 97.94 181 GLY A C 1
ATOM 1397 O O . GLY A 1 181 ? -9.484 13.641 25.766 1 97.94 181 GLY A O 1
ATOM 1398 N N . THR A 1 182 ? -11.094 13.438 27.297 1 98.19 182 THR A N 1
ATOM 1399 C CA . THR A 1 182 ? -11.938 12.539 26.516 1 98.19 182 THR A CA 1
ATOM 1400 C C . THR A 1 182 ? -13.141 13.281 25.953 1 98.19 182 THR A C 1
ATOM 1402 O O . THR A 1 182 ? -13.945 13.828 26.703 1 98.19 182 THR A O 1
ATOM 1405 N N . PRO A 1 183 ? -13.234 13.281 24.641 1 97.88 183 PRO A N 1
ATOM 1406 C CA . PRO A 1 183 ? -14.43 13.922 24.094 1 97.88 183 PRO A CA 1
ATOM 1407 C C . PRO A 1 183 ? -15.719 13.188 24.438 1 97.88 183 PRO A C 1
ATOM 1409 O O . PRO A 1 183 ? -15.734 11.953 24.484 1 97.88 183 PRO A O 1
ATOM 1412 N N . THR A 1 184 ? -16.781 13.961 24.578 1 95.94 184 THR A N 1
ATOM 1413 C CA . THR A 1 184 ? -18.062 13.359 24.938 1 95.94 184 THR A CA 1
ATOM 1414 C C . THR A 1 184 ? -19.094 13.594 23.844 1 95.94 184 THR A C 1
ATOM 1416 O O . THR A 1 184 ? -20.156 12.977 23.844 1 95.94 184 THR A O 1
ATOM 1419 N N . THR A 1 185 ? -18.828 14.539 22.969 1 94.12 185 THR A N 1
ATOM 1420 C CA . THR A 1 185 ? -19.672 14.789 21.812 1 94.12 185 THR A CA 1
ATOM 1421 C C . THR A 1 185 ? -18.844 14.805 20.531 1 94.12 185 THR A C 1
ATOM 1423 O O . THR A 1 185 ? -17.625 14.938 20.578 1 94.12 185 THR A O 1
ATOM 1426 N N . PHE A 1 186 ? -19.5 14.672 19.453 1 93.19 186 PHE A N 1
ATOM 1427 C CA . PHE A 1 186 ? -18.812 14.727 18.172 1 93.19 186 PHE A CA 1
ATOM 1428 C C . PHE A 1 186 ? -18.141 16.078 17.969 1 93.19 186 PHE A C 1
ATOM 1430 O O . PHE A 1 186 ? -17.016 16.156 17.469 1 93.19 186 PHE A O 1
ATOM 1437 N N . GLU A 1 187 ? -18.812 17.109 18.328 1 92 187 GLU A N 1
ATOM 1438 C CA . GLU A 1 187 ? -18.328 18.469 18.141 1 92 187 GLU A CA 1
ATOM 1439 C C . GLU A 1 187 ? -17.016 18.688 18.891 1 92 187 GLU A C 1
ATOM 1441 O O . GLU A 1 187 ? -16.141 19.438 18.422 1 92 187 GLU A O 1
ATOM 1446 N N . GLU A 1 188 ? -16.859 18.031 19.984 1 95.5 188 GLU A N 1
ATOM 1447 C CA . GLU A 1 188 ? -15.641 18.156 20.781 1 95.5 188 GLU A CA 1
ATOM 1448 C C . GLU A 1 188 ? -14.43 17.578 20.047 1 95.5 188 GLU A C 1
ATOM 1450 O O . GLU A 1 188 ? -13.289 17.859 20.406 1 95.5 188 GLU A O 1
ATOM 1455 N N . LEU A 1 189 ? -14.656 16.719 19.016 1 94.75 189 LEU A N 1
ATOM 1456 C CA . LEU A 1 189 ? -13.555 16.156 18.234 1 94.75 189 LEU A CA 1
ATOM 1457 C C . LEU A 1 189 ? -12.789 17.234 17.5 1 94.75 189 LEU A C 1
ATOM 1459 O O . LEU A 1 189 ? -11.602 17.078 17.219 1 94.75 189 LEU A O 1
ATOM 1463 N N . SER A 1 190 ? -13.445 18.344 17.219 1 90.38 190 SER A N 1
ATOM 1464 C CA . SER A 1 190 ? -12.805 19.438 16.516 1 90.38 190 SER A CA 1
ATOM 1465 C C . SER A 1 190 ? -11.703 20.062 17.359 1 90.38 190 SER A C 1
ATOM 1467 O O . SER A 1 190 ? -10.828 20.766 16.828 1 90.38 190 SER A O 1
ATOM 1469 N N . GLU A 1 191 ? -11.75 19.828 18.609 1 93.88 191 GLU A N 1
ATOM 1470 C CA . GLU A 1 191 ? -10.742 20.344 19.516 1 93.88 191 GLU A CA 1
ATOM 1471 C C . GLU A 1 191 ? -9.594 19.359 19.703 1 93.88 191 GLU A C 1
ATOM 1473 O O . GLU A 1 191 ? -8.648 19.625 20.453 1 93.88 191 GLU A O 1
ATOM 1478 N N . HIS A 1 192 ? -9.734 18.234 19.078 1 96.81 192 HIS A N 1
ATOM 1479 C CA . HIS A 1 192 ? -8.719 17.188 19.172 1 96.81 192 HIS A CA 1
ATOM 1480 C C . HIS A 1 192 ? -7.957 17.031 17.859 1 96.81 192 HIS A C 1
ATOM 1482 O O . HIS A 1 192 ? -8.367 17.594 16.828 1 96.81 192 HIS A O 1
ATOM 1488 N N . ALA A 1 193 ? -6.793 16.422 17.938 1 97.56 193 ALA A N 1
ATOM 1489 C CA . ALA A 1 193 ? -6.023 16.094 16.75 1 97.56 193 ALA A CA 1
ATOM 1490 C C . ALA A 1 193 ? -6.652 14.922 15.992 1 97.56 193 ALA A C 1
ATOM 1492 O O . ALA A 1 193 ? -6.562 13.773 16.438 1 97.56 193 ALA A O 1
ATOM 1493 N N . CYS A 1 194 ? -7.242 15.266 14.875 1 97.69 194 CYS A N 1
ATOM 1494 C CA . CYS A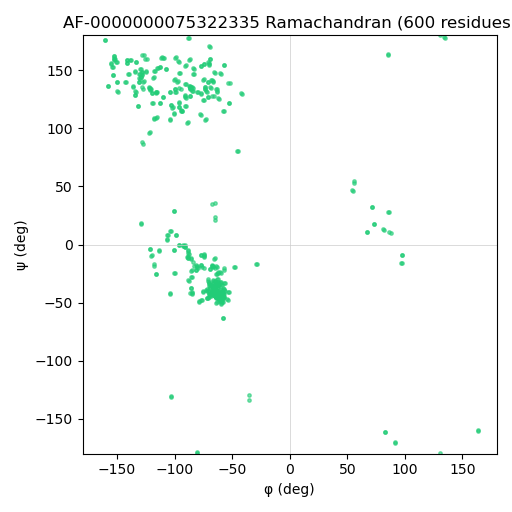 1 194 ? -7.918 14.242 14.094 1 97.69 194 CYS A CA 1
ATOM 1495 C C . CYS A 1 194 ? -6.965 13.609 13.078 1 97.69 194 CYS A C 1
ATOM 1497 O O . CYS A 1 194 ? -6.312 14.312 12.312 1 97.69 194 CYS A O 1
ATOM 1499 N N . ILE A 1 195 ? -6.891 12.305 13.141 1 97.81 195 ILE A N 1
ATOM 1500 C CA . ILE A 1 195 ? -6.098 11.539 12.18 1 97.81 195 ILE A CA 1
ATOM 1501 C C . ILE A 1 195 ? -7.016 10.922 11.133 1 97.81 195 ILE A C 1
ATOM 1503 O O . ILE A 1 195 ? -7.859 10.078 11.445 1 97.81 195 ILE A O 1
ATOM 1507 N N . LEU A 1 196 ? -6.816 11.32 9.883 1 96.69 196 LEU A N 1
ATOM 1508 C CA . LEU A 1 196 ? -7.715 10.883 8.82 1 96.69 196 LEU A CA 1
ATOM 1509 C C . LEU A 1 196 ? -6.996 9.961 7.844 1 96.69 196 LEU A C 1
ATOM 1511 O O . LEU A 1 196 ? -5.766 9.992 7.742 1 96.69 196 LEU A O 1
ATOM 1515 N N . TYR A 1 197 ? -7.809 9.125 7.242 1 95.25 197 TYR A N 1
ATOM 1516 C CA . TYR A 1 197 ? -7.344 8.336 6.105 1 95.25 197 TYR A CA 1
ATOM 1517 C C . TYR A 1 197 ? -7.461 9.133 4.809 1 95.25 197 TYR A C 1
ATOM 1519 O O . TYR A 1 197 ? -8.508 9.734 4.535 1 95.25 197 TYR A O 1
ATOM 1527 N N . GLY A 1 198 ? -6.32 9.078 4.066 1 90.5 198 GLY A N 1
ATOM 1528 C CA . GLY A 1 198 ? -6.379 9.812 2.814 1 90.5 198 GLY A CA 1
ATOM 1529 C C . GLY A 1 198 ? -5.461 9.25 1.748 1 90.5 198 GLY A C 1
ATOM 1530 O O . GLY A 1 198 ? -4.586 8.43 2.045 1 90.5 198 GLY A O 1
ATOM 1531 N N . ASN A 1 199 ? -5.797 9.68 0.479 1 77 199 ASN A N 1
ATOM 1532 C CA . ASN A 1 199 ? -4.957 9.258 -0.635 1 77 199 ASN A CA 1
ATOM 1533 C C . ASN A 1 199 ? -3.791 10.219 -0.857 1 77 199 ASN A C 1
ATOM 1535 O O . ASN A 1 199 ? -3.641 11.195 -0.126 1 77 199 ASN A O 1
ATOM 1539 N N . ALA A 1 200 ? -2.959 9.859 -1.822 1 66.12 200 ALA A N 1
ATOM 1540 C CA . ALA A 1 200 ? -1.717 10.594 -2.057 1 66.12 200 ALA A CA 1
ATOM 1541 C C . ALA A 1 200 ? -1.998 12.016 -2.523 1 66.12 200 ALA A C 1
ATOM 1543 O O . ALA A 1 200 ? -1.129 12.883 -2.436 1 66.12 200 ALA A O 1
ATOM 1544 N N . PHE A 1 201 ? -3.223 12.281 -2.881 1 60.06 201 PHE A N 1
ATOM 1545 C CA . PHE A 1 201 ? -3.502 13.586 -3.473 1 60.06 201 PHE A CA 1
ATOM 1546 C C . PHE A 1 201 ? -4.23 14.484 -2.482 1 60.06 201 PHE A C 1
ATOM 1548 O O . PHE A 1 201 ? -4.664 15.586 -2.836 1 60.06 201 PHE A O 1
ATOM 1555 N N . GLY A 1 202 ? -4.316 13.992 -1.261 1 64.56 202 GLY A N 1
ATOM 1556 C CA . GLY A 1 202 ? -4.828 14.859 -0.214 1 64.56 202 GLY A CA 1
ATOM 1557 C C . GLY A 1 202 ? -6.305 14.648 0.07 1 64.56 202 GLY A C 1
ATOM 1558 O O . GLY A 1 202 ? -6.848 15.219 1.019 1 64.56 202 GLY A O 1
ATOM 1559 N N . SER A 1 203 ? -6.934 13.859 -0.774 1 72.88 203 SER A N 1
ATOM 1560 C CA . SER A 1 203 ? -8.328 13.57 -0.472 1 72.88 203 SER A CA 1
ATOM 1561 C C . SER A 1 203 ? -8.461 12.656 0.743 1 72.88 203 SER A C 1
ATOM 1563 O O . SER A 1 203 ? -7.723 11.68 0.864 1 72.88 203 SER A O 1
ATOM 1565 N N . THR A 1 204 ? -9.281 13.156 1.67 1 84.06 204 THR A N 1
ATOM 1566 C CA . THR A 1 204 ? -9.461 12.406 2.908 1 84.06 204 THR A CA 1
ATOM 1567 C C . THR A 1 204 ? -10.844 11.758 2.945 1 84.06 204 THR A C 1
ATOM 1569 O O . THR A 1 204 ? -11.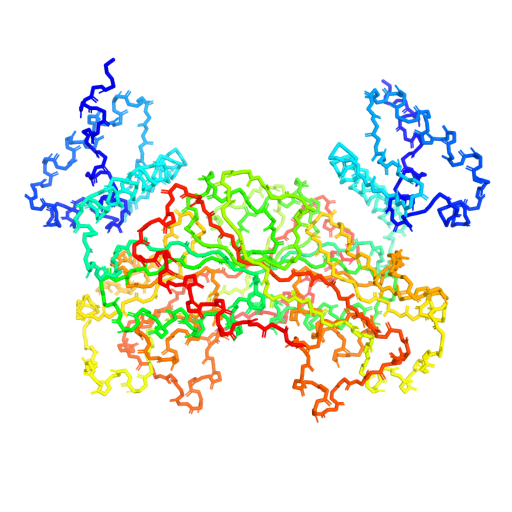781 12.234 2.301 1 84.06 204 THR A O 1
ATOM 1572 N N . SER A 1 205 ? -10.875 10.711 3.604 1 84.75 205 SER A N 1
ATOM 1573 C CA . SER A 1 205 ? -12.164 10.055 3.832 1 84.75 205 SER A CA 1
ATOM 1574 C C . SER A 1 205 ? -12.938 10.734 4.961 1 84.75 205 SER A C 1
ATOM 1576 O O . SER A 1 205 ? -12.391 10.969 6.039 1 84.75 205 SER A O 1
ATOM 1578 N N . PRO A 1 206 ? -14.227 11.023 4.688 1 87.31 206 PRO A N 1
ATOM 1579 C CA . PRO A 1 206 ? -15.023 11.578 5.781 1 87.31 206 PRO A CA 1
ATOM 1580 C C . PRO A 1 206 ? -15.305 10.562 6.883 1 87.31 206 PRO A C 1
ATOM 1582 O O . PRO A 1 206 ? -15.211 9.352 6.652 1 87.31 206 PRO A O 1
ATOM 1585 N N . TRP A 1 207 ? -15.625 11.109 8 1 93.31 207 TRP A N 1
ATOM 1586 C CA . TRP A 1 207 ? -16.094 10.25 9.078 1 93.31 207 TRP A CA 1
ATOM 1587 C C . TRP A 1 207 ? -17.594 9.961 8.93 1 93.31 207 TRP A C 1
ATOM 1589 O O . TRP A 1 207 ? -18.328 10.742 8.328 1 93.31 207 TRP A O 1
ATOM 1599 N N . VAL A 1 208 ? -17.969 8.812 9.438 1 93.19 208 VAL A N 1
ATOM 1600 C CA . VAL A 1 208 ? -19.375 8.391 9.367 1 93.19 208 VAL A CA 1
ATOM 1601 C C . VAL A 1 208 ? -19.984 8.422 10.758 1 93.19 208 VAL A C 1
ATOM 1603 O O . VAL A 1 208 ? -19.438 7.852 11.703 1 93.19 208 VAL A O 1
ATOM 1606 N N . ILE A 1 209 ? -21.125 9.141 10.836 1 90.75 209 ILE A N 1
ATOM 1607 C CA . ILE A 1 209 ? -21.828 9.156 12.109 1 90.75 209 ILE A CA 1
ATOM 1608 C C . ILE A 1 209 ? -23.312 8.914 11.891 1 90.75 209 ILE A C 1
ATOM 1610 O O . ILE A 1 209 ? -23.812 9.07 10.773 1 90.75 209 ILE A O 1
ATOM 1614 N N . LEU A 1 210 ? -23.922 8.445 12.961 1 85.88 210 LEU A N 1
ATOM 1615 C CA . LEU A 1 210 ? -25.391 8.367 12.938 1 85.88 210 LEU A CA 1
ATOM 1616 C C . LEU A 1 210 ? -26 9.68 13.391 1 85.88 210 LEU A C 1
ATOM 1618 O O . LEU A 1 210 ? -25.594 10.25 14.406 1 85.88 210 LEU A O 1
ATOM 1622 N N . ASP A 1 211 ? -26.891 10.156 12.547 1 77.69 211 ASP A N 1
ATOM 1623 C CA . ASP A 1 211 ? -27.578 11.375 12.977 1 77.69 211 ASP A CA 1
ATOM 1624 C C . ASP A 1 211 ? -28.703 11.055 13.953 1 77.69 211 ASP A C 1
ATOM 1626 O O . ASP A 1 211 ? -28.875 9.906 14.359 1 77.69 211 ASP A O 1
ATOM 1630 N N . ALA A 1 212 ? -29.391 12.117 14.367 1 78.19 212 ALA A N 1
ATOM 1631 C CA . ALA A 1 212 ? -30.438 12.008 15.375 1 78.19 212 ALA A CA 1
ATOM 1632 C C . ALA A 1 212 ? -31.547 11.078 14.906 1 78.19 212 ALA A C 1
ATOM 1634 O O . ALA A 1 212 ? -32.281 10.516 15.727 1 78.19 212 ALA A O 1
ATOM 1635 N N . THR A 1 213 ? -31.719 10.875 13.633 1 82.19 213 THR A N 1
ATOM 1636 C CA . THR A 1 213 ? -32.781 10.039 13.078 1 82.19 213 THR A CA 1
ATOM 1637 C C . THR A 1 213 ? -32.281 8.609 12.8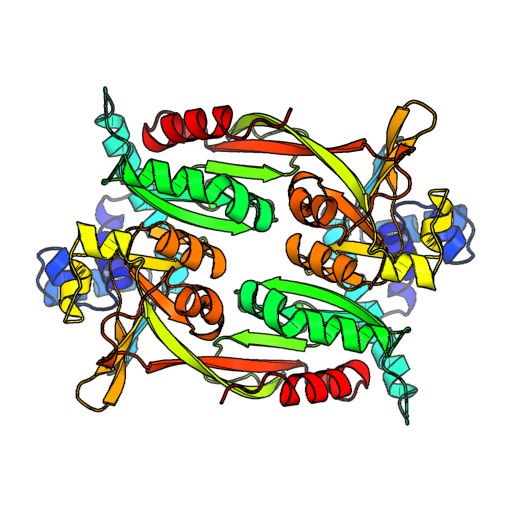67 1 82.19 213 THR A C 1
ATOM 1639 O O . THR A 1 213 ? -33.031 7.746 12.414 1 82.19 213 THR A O 1
ATOM 1642 N N . GLY A 1 214 ? -31.078 8.375 13.164 1 79.62 214 GLY A N 1
ATOM 1643 C CA . GLY A 1 214 ? -30.516 7.043 12.992 1 79.62 214 GLY A CA 1
ATOM 1644 C C . GLY A 1 214 ? -29.953 6.809 11.602 1 79.62 214 GLY A C 1
ATOM 1645 O O . GLY A 1 214 ? -29.656 5.672 11.234 1 79.62 214 GLY A O 1
ATOM 1646 N N . GLN A 1 215 ? -29.891 7.91 10.875 1 82.56 215 GLN A N 1
ATOM 1647 C CA . GLN A 1 215 ? -29.344 7.789 9.531 1 82.56 215 GLN A CA 1
ATOM 1648 C C . GLN A 1 215 ? -27.859 8.141 9.508 1 82.56 215 GLN A C 1
ATOM 1650 O O . GLN A 1 215 ? -27.406 9.023 10.242 1 82.56 215 GLN A O 1
ATOM 1655 N N . THR A 1 216 ? -27.188 7.438 8.586 1 84.31 216 THR A N 1
ATOM 1656 C CA . THR A 1 216 ? -25.766 7.672 8.461 1 84.31 216 THR A CA 1
ATOM 1657 C C . THR A 1 216 ? -25.484 9.008 7.777 1 84.31 216 THR A C 1
ATOM 1659 O O . THR A 1 216 ? -26.156 9.359 6.801 1 84.31 216 THR A O 1
ATOM 1662 N N . GLN A 1 217 ? -24.562 9.711 8.391 1 85.19 217 GLN A N 1
ATOM 1663 C CA . GLN A 1 217 ? -24.125 10.992 7.859 1 85.19 217 GLN A CA 1
ATOM 1664 C C . GLN A 1 217 ? -22.594 11.031 7.715 1 85.19 217 GLN A C 1
ATOM 1666 O O . GLN A 1 217 ? -21.875 10.547 8.586 1 85.19 217 GLN A O 1
ATOM 1671 N N . LEU A 1 218 ? -22.156 11.609 6.629 1 86.19 218 LEU A N 1
ATOM 1672 C CA . LEU A 1 218 ? -20.734 11.828 6.414 1 86.19 218 LEU A CA 1
ATOM 1673 C C . LEU A 1 218 ? -20.312 13.188 6.953 1 86.19 218 LEU A C 1
ATOM 1675 O O . LEU A 1 218 ? -20.953 14.203 6.668 1 86.19 218 LEU A O 1
ATOM 1679 N N . ARG A 1 219 ? -19.25 13.141 7.785 1 86.12 219 ARG A N 1
ATOM 1680 C CA . ARG A 1 219 ? -18.75 14.367 8.391 1 86.12 219 ARG A CA 1
ATOM 1681 C C . ARG A 1 219 ? -17.312 14.633 7.992 1 86.12 219 ARG A C 1
ATOM 1683 O O . ARG A 1 219 ? -16.438 13.789 8.211 1 86.12 219 ARG A O 1
ATOM 1690 N N . THR A 1 220 ? -17.141 15.727 7.43 1 83.5 220 THR A N 1
ATOM 1691 C CA . THR A 1 220 ? -15.781 16.156 7.145 1 83.5 220 THR A CA 1
ATOM 1692 C C . THR A 1 220 ? -15.172 16.844 8.359 1 83.5 220 THR A C 1
ATOM 1694 O O . THR A 1 220 ? -15.828 17.641 9.031 1 83.5 220 THR A O 1
ATOM 1697 N N . VAL A 1 221 ? -13.984 16.469 8.609 1 86.38 221 VAL A N 1
ATOM 1698 C CA . VAL A 1 221 ? -13.289 17.047 9.75 1 86.38 221 VAL A CA 1
ATOM 1699 C C . VAL A 1 221 ? -11.906 17.531 9.32 1 86.38 221 VAL A C 1
ATOM 1701 O O . VAL A 1 221 ? -11.32 17 8.375 1 86.38 221 VAL A O 1
ATOM 1704 N N . GLU A 1 222 ? -11.477 18.625 9.977 1 87 222 GLU A N 1
ATOM 1705 C CA . GLU A 1 222 ? -10.109 19.094 9.742 1 87 222 GLU A CA 1
ATOM 1706 C C . GLU A 1 222 ? -9.094 18.109 10.32 1 87 222 GLU A C 1
ATOM 1708 O O . GLU A 1 222 ? -9.219 17.688 11.477 1 87 222 GLU A O 1
ATOM 1713 N N . SER A 1 223 ? -8.102 17.844 9.523 1 92.19 223 SER A N 1
ATOM 1714 C CA . SER A 1 223 ? -7.133 16.844 9.938 1 92.19 223 SER A CA 1
ATOM 1715 C C . SER A 1 223 ? -5.871 17.484 10.5 1 92.19 223 SER A C 1
ATOM 1717 O O . SER A 1 223 ? -5.43 18.531 10 1 92.19 223 SER A O 1
ATOM 1719 N N . ARG A 1 224 ? -5.359 16.859 11.531 1 95.38 224 ARG A N 1
ATOM 1720 C CA . ARG A 1 224 ? -3.998 17.141 11.977 1 95.38 224 ARG A CA 1
ATOM 1721 C C . ARG A 1 224 ? -2.979 16.328 11.195 1 95.38 224 ARG A C 1
ATOM 1723 O O . ARG A 1 224 ? -1.904 16.828 10.852 1 95.38 224 ARG A O 1
ATOM 1730 N N . ILE A 1 225 ? -3.309 15.094 10.961 1 96.56 225 ILE A N 1
ATOM 1731 C CA . ILE A 1 225 ? -2.479 14.141 10.234 1 96.56 225 ILE A CA 1
ATOM 1732 C C . ILE A 1 225 ? -3.338 13.344 9.25 1 96.56 225 ILE A C 1
ATOM 1734 O O . ILE A 1 225 ? -4.449 12.93 9.586 1 96.56 225 ILE A O 1
ATOM 1738 N N . VAL A 1 226 ? -2.818 13.188 8.055 1 96.62 226 VAL A N 1
ATOM 1739 C CA . VAL A 1 226 ? -3.449 12.328 7.062 1 96.62 226 VAL A CA 1
ATOM 1740 C C . VAL A 1 226 ? -2.49 11.203 6.668 1 96.62 226 VAL A C 1
ATOM 1742 O O . VAL A 1 226 ? -1.31 11.453 6.414 1 96.62 226 VAL A O 1
ATOM 1745 N N . VAL A 1 227 ? -2.99 9.984 6.695 1 96.62 227 VAL A N 1
ATOM 1746 C CA . VAL A 1 227 ? -2.166 8.844 6.316 1 96.62 227 VAL A CA 1
ATOM 1747 C C . VAL A 1 227 ? -2.914 7.973 5.309 1 96.62 227 VAL A C 1
ATOM 1749 O O . VAL A 1 227 ? -4.129 7.789 5.418 1 96.62 227 VAL A O 1
ATOM 1752 N N . GLY A 1 228 ? -2.176 7.418 4.355 1 95.38 228 GLY A N 1
ATOM 1753 C CA . GLY A 1 228 ? -2.789 6.668 3.271 1 95.38 228 GLY A CA 1
ATOM 1754 C C . GLY A 1 228 ? -2.711 5.164 3.469 1 95.38 228 GLY A C 1
ATOM 1755 O O . GLY A 1 228 ? -2.576 4.414 2.5 1 95.38 228 GLY A O 1
ATOM 1756 N N . ASN A 1 229 ? -2.676 4.699 4.594 1 95.5 229 ASN A N 1
ATOM 1757 C CA . ASN A 1 229 ? -2.613 3.287 4.957 1 95.5 229 ASN A CA 1
ATOM 1758 C C . ASN A 1 229 ? -3.301 3.023 6.293 1 95.5 229 ASN A C 1
ATOM 1760 O O . ASN A 1 229 ? -3.055 3.727 7.273 1 95.5 229 ASN A O 1
ATOM 1764 N N . GLY A 1 230 ? -4.168 1.992 6.316 1 96.38 230 GLY A N 1
ATOM 1765 C CA . GLY A 1 230 ? -4.949 1.714 7.512 1 96.38 230 GLY A CA 1
ATOM 1766 C C . GLY A 1 230 ? -4.094 1.378 8.719 1 96.38 230 GLY A C 1
ATOM 1767 O O . GLY A 1 230 ? -4.348 1.865 9.82 1 96.38 230 GLY A O 1
ATOM 1768 N N . GLU A 1 231 ? -3.129 0.547 8.539 1 97.56 231 GLU A N 1
ATOM 1769 C CA . GLU A 1 231 ? -2.254 0.177 9.648 1 97.56 231 GLU A CA 1
ATOM 1770 C C . GLU A 1 231 ? -1.42 1.366 10.117 1 97.56 231 GLU A C 1
ATOM 1772 O O . GLU A 1 231 ? -1.101 1.48 11.297 1 97.56 231 GLU A O 1
ATOM 1777 N N . ALA A 1 232 ? -1.075 2.199 9.156 1 97.69 232 ALA A N 1
ATOM 1778 C CA . ALA A 1 232 ? -0.38 3.428 9.531 1 97.69 232 ALA A CA 1
ATOM 1779 C C . ALA A 1 232 ? -1.277 4.328 10.375 1 97.69 232 ALA A C 1
ATOM 1781 O O . ALA A 1 232 ? -0.812 4.965 11.32 1 97.69 232 ALA A O 1
ATOM 1782 N N . GLN A 1 233 ? -2.502 4.406 9.977 1 97.88 233 GLN A N 1
ATOM 1783 C CA . GLN A 1 233 ? -3.447 5.188 10.773 1 97.88 233 GLN A CA 1
ATOM 1784 C C . GLN A 1 233 ? -3.533 4.66 12.203 1 97.88 233 GLN A C 1
ATOM 1786 O O . GLN A 1 233 ? -3.494 5.438 13.156 1 97.88 233 GLN A O 1
ATOM 1791 N N . VAL A 1 234 ? -3.611 3.385 12.344 1 98.56 234 VAL A N 1
ATOM 1792 C CA . VAL A 1 234 ? -3.658 2.758 13.664 1 98.56 234 VAL A CA 1
ATOM 1793 C C . VAL A 1 234 ? -2.395 3.105 14.445 1 98.56 234 VAL A C 1
ATOM 1795 O O . VAL A 1 234 ? -2.467 3.482 15.617 1 98.56 234 VAL A O 1
ATOM 1798 N N . ALA A 1 235 ? -1.264 3.002 13.812 1 98.31 235 ALA A N 1
ATOM 1799 C CA . ALA A 1 235 ? 0.012 3.285 14.461 1 98.31 235 ALA A CA 1
ATOM 1800 C C . ALA A 1 235 ? 0.055 4.719 14.984 1 98.31 235 ALA A C 1
ATOM 1802 O O . ALA A 1 235 ? 0.555 4.973 16.078 1 98.31 235 ALA A O 1
ATOM 1803 N N . ALA A 1 236 ? -0.456 5.598 14.195 1 98.5 236 ALA A N 1
ATOM 1804 C CA . ALA A 1 236 ? -0.466 7 14.602 1 98.5 236 ALA A CA 1
ATOM 1805 C C . ALA A 1 236 ? -1.335 7.207 15.836 1 98.5 236 ALA A C 1
ATOM 1807 O O . ALA A 1 236 ? -0.96 7.945 16.75 1 98.5 236 ALA A O 1
ATOM 1808 N N . VAL A 1 237 ? -2.494 6.535 15.883 1 98.75 237 VAL A N 1
ATOM 1809 C CA . VAL A 1 237 ? -3.396 6.676 17.016 1 98.75 237 VAL A CA 1
ATOM 1810 C C . VAL A 1 237 ? -2.783 6.016 18.25 1 98.75 237 VAL A C 1
ATOM 1812 O O . VAL A 1 237 ? -2.812 6.582 19.344 1 98.75 237 VAL A O 1
ATOM 1815 N N . VAL A 1 238 ? -2.207 4.879 18.078 1 98.56 238 VAL A N 1
ATOM 1816 C CA . VAL A 1 238 ? -1.58 4.148 19.188 1 98.56 238 VAL A CA 1
ATOM 1817 C C . VAL A 1 238 ? -0.431 4.969 19.766 1 98.56 238 VAL A C 1
ATOM 1819 O O . VAL A 1 238 ? -0.206 4.961 20.969 1 98.56 238 VAL A O 1
ATOM 1822 N N . ALA A 1 239 ? 0.214 5.707 18.938 1 97.94 239 ALA A N 1
ATOM 1823 C CA . ALA A 1 239 ? 1.357 6.512 19.344 1 97.94 239 ALA A CA 1
ATOM 1824 C C . ALA A 1 239 ? 0.905 7.742 20.141 1 97.94 239 ALA A C 1
ATOM 1826 O O . ALA A 1 239 ? 1.732 8.492 20.656 1 97.94 239 ALA A O 1
ATOM 1827 N N . GLY A 1 240 ? -0.338 7.938 20.156 1 98.12 240 GLY A N 1
ATOM 1828 C CA . GLY A 1 240 ? -0.868 9.062 20.906 1 98.12 240 GLY A CA 1
ATOM 1829 C C . GLY A 1 240 ? -0.883 10.359 20.125 1 98.12 240 GLY A C 1
ATOM 1830 O O . GLY A 1 240 ? -0.812 11.445 20.703 1 98.12 240 GLY A O 1
ATOM 1831 N N . SER A 1 241 ? -0.986 10.211 18.812 1 98.12 241 SER A N 1
ATOM 1832 C CA . SER A 1 241 ? -0.9 11.406 17.984 1 98.12 241 SER A CA 1
ATOM 1833 C C . SER A 1 241 ? -2.271 12.047 17.781 1 98.12 241 SER A C 1
ATOM 1835 O O . SER A 1 241 ? -2.381 13.133 17.203 1 98.12 241 SER A O 1
ATOM 1837 N N . GLY A 1 242 ? -3.316 11.344 18.172 1 98.5 242 GLY A N 1
ATOM 1838 C CA . GLY A 1 242 ? -4.648 11.898 18.016 1 98.5 242 GLY A CA 1
ATOM 1839 C C . GLY A 1 242 ? -5.746 10.859 18.125 1 98.5 242 GLY A C 1
ATOM 1840 O O . GLY A 1 242 ? -5.559 9.82 18.75 1 98.5 242 GLY A O 1
ATOM 1841 N N . VAL A 1 243 ? -6.938 11.25 17.562 1 98.62 243 VAL A N 1
ATOM 1842 C CA . VAL A 1 243 ? -8.133 10.414 17.531 1 98.62 243 VAL A CA 1
ATOM 1843 C C . VAL A 1 243 ? -8.477 10.062 16.094 1 98.62 243 VAL A C 1
ATOM 1845 O O . VAL A 1 243 ? -8.156 10.812 15.164 1 98.62 243 VAL A O 1
ATOM 1848 N N . ALA A 1 244 ? -9.109 8.938 15.898 1 98.62 244 ALA A N 1
ATOM 1849 C CA . ALA A 1 244 ? -9.516 8.531 14.555 1 98.62 244 ALA A CA 1
ATOM 1850 C C . ALA A 1 244 ? -10.773 7.664 14.602 1 98.62 244 ALA A C 1
ATOM 1852 O O . ALA A 1 244 ? -11.133 7.145 15.656 1 98.62 244 ALA A O 1
ATOM 1853 N N . GLN A 1 245 ? -11.469 7.625 13.555 1 98.31 245 GLN A N 1
ATOM 1854 C CA . GLN A 1 245 ? -12.469 6.586 13.312 1 98.31 245 GLN A CA 1
ATOM 1855 C C . GLN A 1 245 ? -11.859 5.398 12.578 1 98.31 245 GLN A C 1
ATOM 1857 O O . GLN A 1 245 ? -11.289 5.555 11.492 1 98.31 245 GLN A O 1
ATOM 1862 N N . LEU A 1 246 ? -11.906 4.258 13.195 1 98.38 246 LEU A N 1
ATOM 1863 C CA . LEU A 1 246 ? -11.234 3.082 12.648 1 98.38 246 LEU A CA 1
ATOM 1864 C C . LEU A 1 246 ? -12.195 1.899 12.57 1 98.38 246 LEU A C 1
ATOM 1866 O O . LEU A 1 246 ? -13.078 1.747 13.422 1 98.38 246 LEU A O 1
ATOM 1870 N N . ALA A 1 247 ? -11.992 1.1 11.547 1 97.44 247 ALA A N 1
ATOM 1871 C CA . ALA A 1 247 ? -12.742 -0.147 11.445 1 97.44 247 ALA A CA 1
ATOM 1872 C C . ALA A 1 247 ? -12.336 -1.128 12.539 1 97.44 247 ALA A C 1
ATOM 1874 O O . ALA A 1 247 ? -11.148 -1.293 12.828 1 97.44 247 ALA A O 1
ATOM 1875 N N . THR A 1 248 ? -13.281 -1.866 13.109 1 97.38 248 THR A N 1
ATOM 1876 C CA . THR A 1 248 ? -13.016 -2.73 14.258 1 97.38 248 THR A CA 1
ATOM 1877 C C . THR A 1 248 ? -12.164 -3.926 13.852 1 97.38 248 THR A C 1
ATOM 1879 O O . THR A 1 248 ? -11.352 -4.414 14.641 1 97.38 248 THR A O 1
ATOM 1882 N N . TRP A 1 249 ? -12.336 -4.395 12.641 1 96.06 249 TRP A N 1
ATOM 1883 C CA . TRP A 1 249 ? -11.523 -5.52 12.188 1 96.06 249 TRP A CA 1
ATOM 1884 C C . TRP A 1 249 ? -10.039 -5.152 12.172 1 96.06 249 TRP A C 1
ATOM 1886 O O . TRP A 1 249 ? -9.18 -6.027 12.258 1 96.06 249 TRP A O 1
ATOM 1896 N N . LEU A 1 250 ? -9.742 -3.955 12.07 1 97.38 250 LEU A N 1
ATOM 1897 C CA . LEU A 1 250 ? -8.367 -3.471 11.953 1 97.38 250 LEU A CA 1
ATOM 1898 C C . LEU A 1 250 ? -7.723 -3.311 13.32 1 97.38 250 LEU A C 1
ATOM 1900 O O . LEU A 1 250 ? -6.496 -3.352 13.445 1 97.38 250 LEU A O 1
ATOM 1904 N N . ILE A 1 251 ? -8.523 -3.164 14.398 1 98.31 251 ILE A N 1
ATOM 1905 C CA . ILE A 1 251 ? -7.938 -2.725 15.656 1 98.31 251 ILE A CA 1
ATOM 1906 C C . ILE A 1 251 ? -8.359 -3.67 16.781 1 98.31 251 ILE A C 1
ATOM 1908 O O . ILE A 1 251 ? -8.281 -3.316 17.953 1 98.31 251 ILE A O 1
ATOM 1912 N N . LYS A 1 252 ? -8.805 -4.82 16.453 1 97 252 LYS A N 1
ATOM 1913 C CA . LYS A 1 252 ? -9.273 -5.773 17.453 1 97 252 LYS A CA 1
ATOM 1914 C C . LYS A 1 252 ? -8.203 -6.023 18.516 1 97 252 LYS A C 1
ATOM 1916 O O . LYS A 1 252 ? -8.484 -5.934 19.703 1 97 252 LYS A O 1
ATOM 1921 N N . ASP A 1 253 ? -6.988 -6.258 18.156 1 96.94 253 ASP A N 1
ATOM 1922 C CA . ASP A 1 253 ? -5.898 -6.578 19.062 1 96.94 253 ASP A CA 1
ATOM 1923 C C . ASP A 1 253 ? -5.539 -5.375 19.938 1 96.94 253 ASP A C 1
ATOM 1925 O O . ASP A 1 253 ? -5.266 -5.523 21.125 1 96.94 253 ASP A O 1
ATOM 1929 N N . GLN A 1 254 ? -5.516 -4.242 19.328 1 98.31 254 GLN A N 1
ATOM 1930 C CA . GLN A 1 254 ? -5.156 -3.031 20.062 1 98.31 254 GLN A CA 1
ATOM 1931 C C . GLN A 1 254 ? -6.188 -2.709 21.141 1 98.31 254 GLN A C 1
ATOM 1933 O O . GLN A 1 254 ? -5.84 -2.213 22.219 1 98.31 254 GLN A O 1
ATOM 1938 N N . LEU A 1 255 ? -7.457 -2.996 20.859 1 98.38 255 LEU A N 1
ATOM 1939 C CA . LEU A 1 255 ? -8.508 -2.811 21.859 1 98.38 255 LEU A CA 1
ATOM 1940 C C . LEU A 1 255 ? -8.352 -3.811 23 1 98.38 255 LEU A C 1
ATOM 1942 O O . LEU A 1 255 ? -8.445 -3.438 24.172 1 98.38 255 LEU A O 1
ATOM 1946 N N . GLN A 1 256 ? -8.055 -4.992 22.656 1 98.06 256 GLN A N 1
ATOM 1947 C CA . GLN A 1 256 ? -7.926 -6.059 23.641 1 98.06 256 GLN A CA 1
ATOM 1948 C C . GLN A 1 256 ? -6.742 -5.812 24.562 1 98.06 256 GLN A C 1
ATOM 1950 O O . GLN A 1 256 ? -6.82 -6.074 25.766 1 98.06 256 GLN A O 1
ATOM 1955 N N . ARG A 1 257 ? -5.684 -5.258 24.031 1 97.81 257 ARG A N 1
ATOM 1956 C CA . ARG A 1 257 ? -4.465 -5.035 24.797 1 97.81 257 ARG A CA 1
ATOM 1957 C C . ARG A 1 257 ? -4.512 -3.691 25.516 1 97.81 257 ARG A C 1
ATOM 1959 O O . ARG A 1 257 ? -3.594 -3.35 26.266 1 97.81 257 ARG A O 1
ATOM 1966 N N . GLY A 1 258 ? -5.52 -2.916 25.203 1 98.06 258 GLY A N 1
ATOM 1967 C CA . GLY A 1 258 ? -5.691 -1.639 25.875 1 98.06 258 GLY A CA 1
ATOM 1968 C C . GLY A 1 258 ? -4.828 -0.536 25.281 1 98.06 258 GLY A C 1
ATOM 1969 O O . GLY A 1 258 ? -4.691 0.534 25.891 1 98.06 258 GLY A O 1
ATOM 1970 N N . GLU A 1 259 ? -4.281 -0.825 24.141 1 98.56 259 GLU A N 1
ATOM 1971 C CA . GLU A 1 259 ? -3.504 0.197 23.453 1 98.56 259 GLU A CA 1
ATOM 1972 C C . GLU A 1 259 ? -4.41 1.293 22.891 1 98.56 259 GLU A C 1
ATOM 1974 O O . GLU A 1 259 ? -3.98 2.438 22.734 1 98.56 259 GLU A O 1
ATOM 1979 N N . LEU A 1 260 ? -5.621 0.876 22.562 1 98.75 260 LEU A N 1
ATOM 1980 C CA . LEU A 1 260 ? -6.672 1.783 22.125 1 98.75 260 LEU A CA 1
ATOM 1981 C C . LEU A 1 260 ? -7.922 1.623 22.984 1 98.75 260 LEU A C 1
ATOM 1983 O O . LEU A 1 260 ? -8.188 0.536 23.5 1 98.75 260 LEU A O 1
ATOM 1987 N N . VAL A 1 261 ? -8.594 2.67 23.109 1 98.75 261 VAL A N 1
ATOM 1988 C CA . VAL A 1 261 ? -9.891 2.629 23.781 1 98.75 261 VAL A CA 1
ATOM 1989 C C . VAL A 1 261 ? -10.945 3.311 22.906 1 98.75 261 VAL A C 1
ATOM 1991 O O . VAL A 1 261 ? -10.656 4.305 22.234 1 98.75 261 VAL A O 1
ATOM 1994 N N . GLU A 1 262 ? -12.141 2.748 22.953 1 98.56 262 GLU A N 1
ATOM 1995 C CA . GLU A 1 262 ? -13.266 3.348 22.234 1 98.56 262 GLU A CA 1
ATOM 1996 C C . GLU A 1 262 ? -13.734 4.625 22.922 1 98.56 262 GLU A C 1
ATOM 1998 O O . GLU A 1 262 ? -13.906 4.652 24.141 1 98.56 262 GLU A O 1
ATOM 2003 N N . ILE A 1 263 ? -13.906 5.648 22.172 1 98.38 263 ILE A N 1
ATOM 2004 C CA . ILE A 1 263 ? -14.5 6.891 22.656 1 98.38 263 ILE A CA 1
ATOM 2005 C C . ILE A 1 263 ? -15.797 7.172 21.891 1 98.38 263 ILE A C 1
ATOM 2007 O O . ILE A 1 263 ? -15.961 6.711 20.75 1 98.38 263 ILE A O 1
ATOM 2011 N N . LEU A 1 264 ? -16.766 7.836 22.562 1 96.12 264 LEU A N 1
ATOM 2012 C CA . LEU A 1 264 ? -18.047 8.164 21.969 1 96.12 264 LEU A CA 1
ATOM 2013 C C . LEU A 1 264 ? -18.734 6.914 21.438 1 96.12 264 LEU A C 1
ATOM 2015 O O . LEU A 1 264 ? -19.156 6.867 20.281 1 96.12 264 LEU A O 1
ATOM 2019 N N . PRO A 1 265 ? -18.906 5.895 22.297 1 95.62 265 PRO A N 1
ATOM 2020 C CA . PRO A 1 265 ? -19.453 4.613 21.844 1 95.62 265 PRO A CA 1
ATOM 2021 C C . PRO A 1 265 ? -20.828 4.75 21.188 1 95.62 265 PRO A C 1
ATOM 2023 O O . PRO A 1 265 ? -21.188 3.932 20.344 1 95.62 265 PRO A O 1
ATOM 2026 N N . HIS A 1 266 ? -21.531 5.809 21.469 1 92.06 266 HIS A N 1
ATOM 2027 C CA . HIS A 1 266 ? -22.875 6.004 20.922 1 92.06 266 HIS A CA 1
ATOM 2028 C C . HIS A 1 266 ? -22.812 6.383 19.438 1 92.06 266 HIS A C 1
ATOM 2030 O O . HIS A 1 266 ? -23.828 6.352 18.75 1 92.06 266 HIS A O 1
ATOM 2036 N N . LEU A 1 267 ? -21.625 6.672 18.984 1 93.62 267 LEU A N 1
ATOM 2037 C CA . LEU A 1 267 ? -21.484 7.078 17.578 1 93.62 267 LEU A CA 1
ATOM 2038 C C . LEU A 1 267 ? -20.984 5.914 16.734 1 93.62 267 LEU A C 1
ATOM 2040 O O . LEU A 1 267 ? -20.859 6.043 15.508 1 93.62 267 LEU A O 1
ATOM 2044 N N . ALA A 1 268 ? -20.672 4.812 17.359 1 94.06 268 ALA A N 1
ATOM 2045 C CA . ALA A 1 268 ? -20.297 3.629 16.594 1 94.06 268 ALA A CA 1
ATOM 2046 C C . ALA A 1 268 ? -21.344 3.303 15.531 1 94.06 268 ALA A C 1
ATOM 2048 O O . ALA A 1 268 ? -22.547 3.389 15.805 1 94.06 268 ALA A O 1
ATOM 2049 N N . THR A 1 269 ? -20.859 2.912 14.312 1 94.31 269 THR A N 1
ATOM 2050 C CA . THR A 1 269 ? -21.828 2.719 13.242 1 94.31 269 THR A CA 1
ATOM 2051 C C . THR A 1 269 ? -21.234 1.851 12.133 1 94.31 269 THR A C 1
ATOM 2053 O O . THR A 1 269 ? -20.078 1.427 12.211 1 94.31 269 THR A O 1
ATOM 2056 N N . GLU A 1 270 ? -22.094 1.576 11.172 1 93.44 270 GLU A N 1
ATOM 2057 C CA . GLU A 1 270 ? -21.641 0.878 9.977 1 93.44 270 GLU A CA 1
ATOM 2058 C C . GLU A 1 270 ? -20.766 1.783 9.102 1 93.44 270 GLU A C 1
ATOM 2060 O O . GLU A 1 270 ? -21.047 2.979 8.977 1 93.44 270 GLU A O 1
ATOM 2065 N N . GLY A 1 271 ? -19.75 1.139 8.594 1 93.44 271 GLY A N 1
ATOM 2066 C CA . GLY A 1 271 ? -18.891 1.821 7.641 1 93.44 271 GLY A CA 1
ATOM 2067 C C . GLY A 1 271 ? -19.141 1.401 6.203 1 93.44 271 GLY A C 1
ATOM 2068 O O . GLY A 1 271 ? -20.281 1.408 5.738 1 93.44 271 GLY A O 1
ATOM 2069 N N . LEU A 1 272 ? -18.094 1.107 5.594 1 92 272 LEU A N 1
ATOM 2070 C CA . LEU A 1 272 ? -18.172 0.766 4.176 1 92 272 LEU A CA 1
ATOM 2071 C C . LEU A 1 272 ? -18.469 -0.715 3.988 1 92 272 LEU A C 1
ATOM 2073 O O . LEU A 1 272 ? -18.125 -1.539 4.84 1 92 272 LEU A O 1
ATOM 2077 N N . ASP A 1 273 ? -18.969 -1.049 2.812 1 94.31 273 ASP A N 1
ATOM 2078 C CA . ASP A 1 273 ? -19.297 -2.426 2.451 1 94.31 273 ASP A CA 1
ATOM 2079 C C . ASP A 1 273 ? -18.047 -3.166 1.948 1 94.31 273 ASP A C 1
ATOM 2081 O O . ASP A 1 273 ? -17.172 -2.562 1.336 1 94.31 273 ASP A O 1
ATOM 2085 N N . LEU A 1 274 ? -18.078 -4.461 2.283 1 96.12 274 LEU A N 1
ATOM 2086 C CA . LEU A 1 274 ? -17.109 -5.379 1.715 1 96.12 274 LEU A CA 1
ATOM 2087 C C . LEU A 1 274 ? -17.703 -6.156 0.546 1 96.12 274 LEU A C 1
ATOM 2089 O O . LEU A 1 274 ? -18.797 -6.727 0.664 1 96.12 274 LEU A O 1
ATOM 2093 N N . HIS A 1 275 ? -16.922 -6.168 -0.595 1 96.19 275 HIS A N 1
ATOM 2094 C CA . HIS A 1 275 ? -17.422 -6.875 -1.771 1 96.19 275 HIS A CA 1
ATOM 2095 C C . HIS A 1 275 ? -16.328 -7.738 -2.395 1 96.19 275 HIS A C 1
ATOM 2097 O O . HIS A 1 275 ? -15.148 -7.406 -2.309 1 96.19 275 HIS A O 1
ATOM 2103 N N . LEU A 1 276 ? -16.766 -8.789 -2.959 1 96.94 276 LEU A N 1
ATOM 2104 C CA . LEU A 1 276 ? -16 -9.492 -3.98 1 96.94 276 LEU A CA 1
ATOM 2105 C C . LEU A 1 276 ? -16.469 -9.094 -5.379 1 96.94 276 LEU A C 1
ATOM 2107 O O . LEU A 1 276 ? -17.656 -8.938 -5.621 1 96.94 276 LEU A O 1
ATOM 2111 N N . ALA A 1 277 ? -15.531 -8.93 -6.285 1 97 277 ALA A N 1
ATOM 2112 C CA . ALA A 1 277 ? -15.875 -8.609 -7.668 1 97 277 ALA A CA 1
ATOM 2113 C C . ALA A 1 277 ? -14.984 -9.375 -8.641 1 97 277 ALA A C 1
ATOM 2115 O O . ALA A 1 277 ? -13.812 -9.641 -8.352 1 97 277 ALA A O 1
ATOM 2116 N N . TRP A 1 278 ? -15.531 -9.727 -9.773 1 96.94 278 TRP A N 1
ATOM 2117 C CA . TRP A 1 278 ? -14.797 -10.43 -10.82 1 96.94 278 TRP A CA 1
ATOM 2118 C C . TRP A 1 278 ? -15.414 -10.156 -12.195 1 96.94 278 TRP A C 1
ATOM 2120 O O . TRP A 1 278 ? -16.594 -9.828 -12.297 1 96.94 278 TRP A O 1
ATOM 2130 N N . PRO A 1 279 ? -14.594 -10.234 -13.227 1 94.19 279 PRO A N 1
ATOM 2131 C CA . PRO A 1 279 ? -15.18 -10.141 -14.57 1 94.19 279 PRO A CA 1
ATOM 2132 C C . PRO A 1 279 ? -16.141 -11.289 -14.875 1 94.19 279 PRO A C 1
ATOM 2134 O O . PRO A 1 279 ? -15.758 -12.453 -14.797 1 94.19 279 PRO A O 1
ATOM 2137 N N . ARG A 1 280 ? -17.281 -10.992 -15.367 1 93.19 280 ARG A N 1
ATOM 2138 C CA . ARG A 1 280 ? -18.312 -12 -15.625 1 93.19 280 ARG A CA 1
ATOM 2139 C C . ARG A 1 280 ? -17.844 -12.992 -16.688 1 93.19 280 ARG A C 1
ATOM 2141 O O . ARG A 1 280 ? -18.172 -14.18 -16.625 1 93.19 280 ARG A O 1
ATOM 2148 N N . LYS A 1 281 ? -17.125 -12.516 -17.578 1 88.56 281 LYS A N 1
ATOM 2149 C CA . LYS A 1 281 ? -16.641 -13.359 -18.672 1 88.56 281 LYS A CA 1
ATOM 2150 C C . LYS A 1 281 ? -15.734 -14.469 -18.156 1 88.56 281 LYS A C 1
ATOM 2152 O O . LYS A 1 281 ? -15.516 -15.469 -18.828 1 88.56 281 LYS A O 1
ATOM 2157 N N . ARG A 1 282 ? -15.195 -14.312 -16.953 1 88.94 282 ARG A N 1
ATOM 2158 C CA . ARG A 1 282 ? -14.258 -15.281 -16.391 1 88.94 282 ARG A CA 1
ATOM 2159 C C . ARG A 1 282 ? -14.906 -16.109 -15.281 1 88.94 282 ARG A C 1
ATOM 2161 O O . ARG A 1 282 ? -14.258 -16.938 -14.648 1 88.94 282 ARG A O 1
ATOM 2168 N N . GLU A 1 283 ? -16.109 -15.914 -15.07 1 90.62 283 GLU A N 1
ATOM 2169 C CA . GLU A 1 283 ? -16.844 -16.484 -13.945 1 90.62 283 GLU A CA 1
ATOM 2170 C C . GLU A 1 283 ? -16.859 -18.016 -14 1 90.62 283 GLU A C 1
ATOM 2172 O O . GLU A 1 283 ? -16.844 -18.672 -12.969 1 90.62 283 GLU A O 1
ATOM 2177 N N . SER A 1 284 ? -16.812 -18.516 -15.211 1 87.62 284 SER A N 1
ATOM 2178 C CA . SER A 1 284 ? -16.984 -19.953 -15.367 1 87.62 284 SER A CA 1
ATOM 2179 C C . SER A 1 284 ? -15.664 -20.703 -15.195 1 87.62 284 SER A C 1
ATOM 2181 O O . SER A 1 284 ? -15.641 -21.922 -15.094 1 87.62 284 SER A O 1
ATOM 2183 N N . LEU A 1 285 ? -14.531 -19.969 -15.188 1 87.19 285 LEU A N 1
ATOM 2184 C CA . LEU A 1 285 ? -13.234 -20.609 -14.961 1 87.19 285 LEU A CA 1
ATOM 2185 C C . LEU A 1 285 ? -13.172 -21.234 -13.57 1 87.19 285 LEU A C 1
ATOM 2187 O O . LEU A 1 285 ? -13.516 -20.578 -12.578 1 87.19 285 LEU A O 1
ATOM 2191 N N . PRO A 1 286 ? -12.719 -22.438 -13.398 1 91.56 286 PRO A N 1
ATOM 2192 C CA . PRO A 1 286 ? -12.688 -23.125 -12.102 1 91.56 286 PRO A CA 1
ATOM 2193 C C . PRO A 1 286 ? -11.914 -22.344 -11.039 1 91.56 286 PRO A C 1
ATOM 2195 O O . PRO A 1 286 ? -12.336 -22.297 -9.883 1 91.56 286 PRO A O 1
ATOM 2198 N N . LYS A 1 287 ? -10.773 -21.719 -11.438 1 93.94 287 LYS A N 1
ATOM 2199 C CA . LYS A 1 287 ? -9.969 -20.984 -10.477 1 93.94 287 LYS A CA 1
ATOM 2200 C C . LYS A 1 287 ? -10.742 -19.797 -9.906 1 93.94 287 LYS A C 1
ATOM 2202 O O . LYS A 1 287 ? -10.633 -19.484 -8.719 1 93.94 287 LYS A O 1
ATOM 2207 N N . VAL A 1 288 ? -11.586 -19.172 -10.68 1 95.75 288 VAL A N 1
ATOM 2208 C CA . VAL A 1 288 ? -12.375 -18.016 -10.242 1 95.75 288 VAL A CA 1
ATOM 2209 C C . VAL A 1 288 ? -13.562 -18.5 -9.414 1 95.75 288 VAL A C 1
ATOM 2211 O O . VAL A 1 288 ? -13.766 -18.031 -8.289 1 95.75 288 VAL A O 1
ATOM 2214 N N . GLN A 1 289 ? -14.266 -19.453 -9.945 1 94.19 289 GLN A N 1
ATOM 2215 C CA . GLN A 1 289 ? -15.453 -19.969 -9.281 1 94.19 289 GLN A CA 1
ATOM 2216 C C . GLN A 1 289 ? -15.125 -20.5 -7.887 1 94.19 289 GLN A C 1
ATOM 2218 O O . GLN A 1 289 ? -15.781 -20.141 -6.91 1 94.19 289 GLN A O 1
ATOM 2223 N N . GLN A 1 290 ? -14.148 -21.281 -7.824 1 95.94 290 GLN A N 1
ATOM 2224 C CA . GLN A 1 290 ? -13.844 -21.953 -6.562 1 95.94 290 GLN A CA 1
ATOM 2225 C C . GLN A 1 290 ? -13.273 -20.969 -5.543 1 95.94 290 GLN A C 1
ATOM 2227 O O . GLN A 1 290 ? -13.578 -21.047 -4.352 1 95.94 290 GLN A O 1
ATOM 2232 N N . LEU A 1 291 ? -12.438 -20.094 -5.984 1 97.75 291 LEU A N 1
ATOM 2233 C CA . LEU A 1 291 ? -11.906 -19.109 -5.035 1 97.75 291 LEU A CA 1
ATOM 2234 C C . LEU A 1 291 ? -13 -18.156 -4.562 1 97.75 291 LEU A C 1
ATOM 2236 O O . LEU A 1 291 ? -13.039 -17.781 -3.393 1 97.75 291 LEU A O 1
ATOM 2240 N N . VAL A 1 292 ? -13.867 -17.75 -5.438 1 97.62 292 VAL A N 1
ATOM 2241 C CA . VAL A 1 292 ? -14.984 -16.875 -5.062 1 97.62 292 VAL A CA 1
ATOM 2242 C C . VAL A 1 292 ? -15.836 -17.562 -3.992 1 97.62 292 VAL A C 1
ATOM 2244 O O . VAL A 1 292 ? -16.203 -16.953 -2.988 1 97.62 292 VAL A O 1
ATOM 2247 N N . GLU A 1 293 ? -16.141 -18.781 -4.211 1 96.44 293 GLU A N 1
ATOM 2248 C CA . GLU A 1 293 ? -16.922 -19.531 -3.238 1 96.44 293 GLU A CA 1
ATOM 2249 C C . GLU A 1 293 ? -16.219 -19.594 -1.888 1 96.44 293 GLU A C 1
ATOM 2251 O O . GLU A 1 293 ? -16.828 -19.359 -0.846 1 96.44 293 GLU A O 1
ATOM 2256 N N . LEU A 1 294 ? -14.969 -19.891 -1.928 1 97.44 294 LEU A N 1
ATOM 2257 C CA . LEU A 1 294 ? -14.18 -19.969 -0.706 1 97.44 294 LEU A CA 1
ATOM 2258 C C . LEU A 1 294 ? -14.18 -18.641 0.035 1 97.44 294 LEU A C 1
ATOM 2260 O O . LEU A 1 294 ? -14.43 -18.594 1.241 1 97.44 294 LEU A O 1
ATOM 2264 N N . LEU A 1 295 ? -13.883 -17.562 -0.667 1 98.12 295 LEU A N 1
ATOM 2265 C CA . LEU A 1 295 ? -13.766 -16.25 -0.049 1 98.12 295 LEU A CA 1
ATOM 2266 C C . LEU A 1 295 ? -15.117 -15.773 0.471 1 98.12 295 LEU A C 1
ATOM 2268 O O . LEU A 1 295 ? -15.195 -15.133 1.522 1 98.12 295 LEU A O 1
ATOM 2272 N N . CYS A 1 296 ? -16.188 -16.062 -0.256 1 96.38 296 CYS A N 1
ATOM 2273 C CA . CYS A 1 296 ? -17.531 -15.695 0.185 1 96.38 296 CYS A CA 1
ATOM 2274 C C . CYS A 1 296 ? -17.859 -16.328 1.528 1 96.38 296 CYS A C 1
ATOM 2276 O O . CYS A 1 296 ? -18.469 -15.695 2.391 1 96.38 296 CYS A O 1
ATOM 2278 N N . GLU A 1 297 ? -17.484 -17.438 1.715 1 94.88 297 GLU A N 1
ATOM 2279 C CA . GLU A 1 297 ? -17.766 -18.172 2.943 1 94.88 297 GLU A CA 1
ATOM 2280 C C . GLU A 1 297 ? -16.891 -17.688 4.094 1 94.88 297 GLU A C 1
ATOM 2282 O O . GLU A 1 297 ? -17.375 -17.5 5.215 1 94.88 297 GLU A O 1
ATOM 2287 N N . ALA A 1 298 ? -15.68 -17.438 3.854 1 96.69 298 ALA A N 1
ATOM 2288 C CA . ALA A 1 298 ? -14.695 -17.188 4.902 1 96.69 298 ALA A CA 1
ATOM 2289 C C . ALA A 1 298 ? -14.703 -15.734 5.348 1 96.69 298 ALA A C 1
ATOM 2291 O O . ALA A 1 298 ? -14.312 -15.414 6.473 1 96.69 298 ALA A O 1
ATOM 2292 N N . LEU A 1 299 ? -15.078 -14.781 4.477 1 96.06 299 LEU A N 1
ATOM 2293 C CA . LEU A 1 299 ? -14.883 -13.359 4.758 1 96.06 299 LEU A CA 1
ATOM 2294 C C . LEU A 1 299 ? -16.188 -12.695 5.152 1 96.06 299 LEU A C 1
ATOM 2296 O O . LEU A 1 299 ? -16.25 -11.477 5.309 1 96.06 299 LEU A O 1
ATOM 2300 N N . ARG A 1 300 ? -17.188 -13.344 5.41 1 90.06 300 ARG A N 1
ATOM 2301 C CA . ARG A 1 300 ? -18.469 -12.742 5.793 1 90.06 300 ARG A CA 1
ATOM 2302 C C . ARG A 1 300 ? -18.328 -11.953 7.094 1 90.06 300 ARG A C 1
ATOM 2304 O O . ARG A 1 300 ? -17.766 -12.453 8.07 1 90.06 300 ARG A O 1
ATOM 2311 N N . MET A 1 301 ? -18.766 -10.711 6.914 1 83.12 301 MET A N 1
ATOM 2312 C CA . MET A 1 301 ? -18.734 -9.859 8.102 1 83.12 301 MET A CA 1
ATOM 2313 C C . MET A 1 301 ? -20.094 -9.883 8.812 1 83.12 301 MET A C 1
ATOM 2315 O O . MET A 1 301 ? -21.141 -9.766 8.172 1 83.12 301 MET A O 1
ATOM 2319 N N . ASP A 1 302 ? -20.234 -10.406 10.078 1 66.94 302 ASP A N 1
ATOM 2320 C CA . ASP A 1 302 ? -21.484 -10.445 10.852 1 66.94 302 ASP A CA 1
ATOM 2321 C C . ASP A 1 302 ? -21.672 -9.141 11.633 1 66.94 302 ASP A C 1
ATOM 2323 O O . ASP A 1 302 ? -20.703 -8.484 12 1 66.94 302 ASP A O 1
ATOM 2327 N N . MET B 1 1 ? -0.821 38 -18.734 1 23.41 1 MET B N 1
ATOM 2328 C CA . MET B 1 1 ? -1.142 38.562 -17.422 1 23.41 1 MET B CA 1
ATOM 2329 C C . MET B 1 1 ? -1.971 37.594 -16.594 1 23.41 1 MET B C 1
ATOM 2331 O O . MET B 1 1 ? -3.105 37.281 -16.953 1 23.41 1 MET B O 1
ATOM 2335 N N . ILE B 1 2 ? -1.434 36.562 -16.094 1 37.34 2 ILE B N 1
ATOM 2336 C CA . ILE B 1 2 ? -2.076 35.562 -15.273 1 37.34 2 ILE B CA 1
ATOM 2337 C C . ILE B 1 2 ? -2.922 36.219 -14.195 1 37.34 2 ILE B C 1
ATOM 2339 O O . ILE B 1 2 ? -2.398 36.969 -13.359 1 37.34 2 ILE B O 1
ATOM 2343 N N . SER B 1 3 ? -4.094 36.656 -14.508 1 42.56 3 SER B N 1
ATOM 2344 C CA . SER B 1 3 ? -4.984 37.562 -13.797 1 42.56 3 SER B CA 1
ATOM 2345 C C . SER B 1 3 ? -5.32 37.062 -12.406 1 42.56 3 SER B C 1
ATOM 2347 O O . SER B 1 3 ? -5.473 35.844 -12.211 1 42.56 3 SER B O 1
ATOM 2349 N N . ALA B 1 4 ? -4.84 37.875 -11.398 1 47.12 4 ALA B N 1
ATOM 2350 C CA . ALA B 1 4 ? -5.223 37.75 -9.992 1 47.12 4 ALA B CA 1
ATOM 2351 C C . ALA B 1 4 ? -6.629 37.188 -9.852 1 47.12 4 ALA B C 1
ATOM 2353 O O . ALA B 1 4 ? -6.953 36.562 -8.836 1 47.12 4 ALA B O 1
ATOM 2354 N N . ASP B 1 5 ? -7.273 37.312 -11.047 1 52.31 5 ASP B N 1
ATOM 2355 C CA . ASP B 1 5 ? -8.664 36.844 -11.07 1 52.31 5 ASP B CA 1
ATOM 2356 C C . ASP B 1 5 ? -8.758 35.344 -11.062 1 52.31 5 ASP B C 1
ATOM 2358 O O . ASP B 1 5 ? -9.734 34.75 -10.57 1 52.31 5 ASP B O 1
ATOM 2362 N N . ARG B 1 6 ? -7.664 34.719 -11.445 1 52.12 6 ARG B N 1
ATOM 2363 C CA . ARG B 1 6 ? -7.703 33.281 -11.578 1 52.12 6 ARG B CA 1
ATOM 2364 C C . ARG B 1 6 ? -7.637 32.594 -10.219 1 52.12 6 ARG B C 1
ATOM 2366 O O . ARG B 1 6 ? -8.062 31.453 -10.07 1 52.12 6 ARG B O 1
ATOM 2373 N N . LEU B 1 7 ? -7.227 33.344 -9.336 1 61.38 7 LEU B N 1
ATOM 2374 C CA . LEU B 1 7 ? -7.109 32.781 -7.988 1 61.38 7 LEU B CA 1
ATOM 2375 C C . LEU B 1 7 ? -8.422 32.938 -7.227 1 61.38 7 LEU B C 1
ATOM 2377 O O . LEU B 1 7 ? -8.633 32.281 -6.203 1 61.38 7 LEU B O 1
ATOM 2381 N N . LYS B 1 8 ? -9.203 33.719 -7.918 1 69.38 8 LYS B N 1
ATOM 2382 C CA . LYS B 1 8 ? -10.477 34 -7.254 1 69.38 8 LYS B CA 1
ATOM 2383 C C . LYS B 1 8 ? -11.32 32.719 -7.18 1 69.38 8 LYS B C 1
ATOM 2385 O O . LYS B 1 8 ? -11.461 32 -8.172 1 69.38 8 LYS B O 1
ATOM 2390 N N . GLY B 1 9 ? -11.75 32.406 -6.082 1 80.38 9 GLY B N 1
ATOM 2391 C CA . GLY B 1 9 ? -12.648 31.281 -5.883 1 80.38 9 GLY B CA 1
ATOM 2392 C C . GLY B 1 9 ? -11.938 30.031 -5.43 1 80.38 9 GLY B C 1
ATOM 2393 O O . GLY B 1 9 ? -12.57 29.109 -4.91 1 80.38 9 GLY B O 1
ATOM 2394 N N . ILE B 1 10 ? -10.625 30.016 -5.59 1 78.31 10 ILE B N 1
ATOM 2395 C CA . ILE B 1 10 ? -9.859 28.812 -5.277 1 78.31 10 ILE B CA 1
ATOM 2396 C C . ILE B 1 10 ? -9.953 28.516 -3.783 1 78.31 10 ILE B C 1
ATOM 2398 O O . ILE B 1 10 ? -10.195 27.375 -3.383 1 78.31 10 ILE B O 1
ATOM 2402 N N . SER B 1 11 ? -9.82 29.516 -3.02 1 80.44 11 SER B N 1
ATOM 2403 C CA . SER B 1 11 ? -9.875 29.328 -1.573 1 80.44 11 SER B CA 1
ATOM 2404 C C . SER B 1 11 ? -11.258 28.859 -1.13 1 80.44 11 SER B C 1
ATOM 2406 O O . SER B 1 11 ? -11.375 27.969 -0.285 1 80.44 11 SER B O 1
ATOM 2408 N N . SER B 1 12 ? -12.25 29.469 -1.713 1 84.56 12 SER B N 1
ATOM 2409 C CA . SER B 1 12 ? -13.617 29.062 -1.396 1 84.56 12 SER B CA 1
ATOM 2410 C C . SER B 1 12 ? -13.875 27.625 -1.819 1 84.56 12 SER B C 1
ATOM 2412 O O . SER B 1 12 ? -14.469 26.844 -1.069 1 84.56 12 SER B O 1
ATOM 2414 N N . PHE B 1 13 ? -13.352 27.281 -2.961 1 87.75 13 PHE B N 1
ATOM 2415 C CA . PHE B 1 13 ? -13.523 25.938 -3.51 1 87.75 13 PHE B CA 1
ATOM 2416 C C . PHE B 1 13 ? -12.867 24.906 -2.615 1 87.75 13 PHE B C 1
ATOM 2418 O O . PHE B 1 13 ? -13.508 23.938 -2.203 1 87.75 13 PHE B O 1
ATOM 2425 N N . VAL B 1 14 ? -11.648 25.188 -2.297 1 82.94 14 VAL B N 1
ATOM 2426 C CA . VAL B 1 14 ? -10.898 24.234 -1.48 1 82.94 14 VAL B CA 1
ATOM 2427 C C . VAL B 1 14 ? -11.531 24.141 -0.094 1 82.94 14 VAL B C 1
ATOM 2429 O O . VAL B 1 14 ? -11.617 23.047 0.476 1 82.94 14 VAL B O 1
ATOM 2432 N N . ALA B 1 15 ? -12.008 25.203 0.445 1 83.12 15 ALA B N 1
ATOM 2433 C CA . ALA B 1 15 ? -12.648 25.219 1.757 1 83.12 15 ALA B CA 1
ATOM 2434 C C . ALA B 1 15 ? -13.93 24.375 1.744 1 83.12 15 ALA B C 1
ATOM 2436 O O . ALA B 1 15 ? -14.18 23.609 2.672 1 83.12 15 ALA B O 1
ATOM 2437 N N . VAL B 1 16 ? -14.664 24.531 0.679 1 85.19 16 VAL B N 1
ATOM 2438 C CA . VAL B 1 16 ? -15.914 23.797 0.57 1 85.19 16 VAL B CA 1
ATOM 2439 C C . VAL B 1 16 ? -15.609 22.312 0.395 1 85.19 16 VAL B C 1
ATOM 2441 O O . VAL B 1 16 ? -16.25 21.453 1.018 1 85.19 16 VAL B O 1
ATOM 2444 N N . ALA B 1 17 ? -14.672 22.078 -0.421 1 83.19 17 ALA B N 1
ATOM 2445 C CA . ALA B 1 17 ? -14.297 20.688 -0.667 1 83.19 17 ALA B CA 1
ATOM 2446 C C . ALA B 1 17 ? -13.836 20 0.619 1 83.19 17 ALA B C 1
ATOM 2448 O O . ALA B 1 17 ? -14.227 18.875 0.904 1 83.19 17 ALA B O 1
ATOM 2449 N N . ASN B 1 18 ? -13.055 20.734 1.334 1 75.44 18 ASN B N 1
ATOM 2450 C CA . ASN B 1 18 ? -12.5 20.203 2.576 1 75.44 18 ASN B CA 1
ATOM 2451 C C . ASN B 1 18 ? -13.586 20.047 3.643 1 75.44 18 ASN B C 1
ATOM 2453 O O . ASN B 1 18 ? -13.594 19.047 4.375 1 75.44 18 ASN B O 1
ATOM 2457 N N . ALA B 1 19 ? -14.484 21.031 3.709 1 76.44 19 ALA B N 1
ATOM 2458 C CA . ALA B 1 19 ? -15.516 21.062 4.746 1 76.44 19 ALA B CA 1
ATOM 2459 C C . ALA B 1 19 ? -16.688 20.156 4.379 1 76.44 19 ALA B C 1
ATOM 2461 O O . ALA B 1 19 ? -17.438 19.719 5.25 1 76.44 19 ALA B O 1
ATOM 2462 N N . GLY B 1 20 ? -16.828 19.875 3.094 1 77.19 20 GLY B N 1
ATOM 2463 C CA . GLY B 1 20 ? -17.953 19.109 2.594 1 77.19 20 GLY B CA 1
ATOM 2464 C C . GLY B 1 20 ? -19.281 19.844 2.74 1 77.19 20 GLY B C 1
ATOM 2465 O O . GLY B 1 20 ? -20.344 19.203 2.732 1 77.19 20 GLY B O 1
ATOM 2466 N N . SER B 1 21 ? -19.203 21.062 3.07 1 81.69 21 SER B N 1
ATOM 2467 C CA . SER B 1 21 ? -20.375 21.891 3.311 1 81.69 21 SER B CA 1
ATOM 2468 C C . SER B 1 21 ? -20.109 23.344 2.979 1 81.69 21 SER B C 1
ATOM 2470 O O . SER B 1 21 ? -19.047 23.875 3.289 1 81.69 21 SER B O 1
ATOM 2472 N N . PHE B 1 22 ? -21.141 23.953 2.354 1 85.19 22 PHE B N 1
ATOM 2473 C CA . PHE B 1 22 ? -21.031 25.375 2.037 1 85.19 22 PHE B CA 1
ATOM 2474 C C . PHE B 1 22 ? -21.094 26.219 3.305 1 85.19 22 PHE B C 1
ATOM 2476 O O . PHE B 1 22 ? -20.344 27.188 3.455 1 85.19 22 PHE B O 1
ATOM 2483 N N . THR B 1 23 ? -21.875 25.719 4.199 1 85.25 23 THR B N 1
ATOM 2484 C CA . THR B 1 23 ? -22.062 26.453 5.445 1 85.25 23 THR B CA 1
ATOM 2485 C C . THR B 1 23 ? -20.781 26.391 6.293 1 85.25 23 THR B C 1
ATOM 2487 O O . THR B 1 23 ? -20.328 27.406 6.797 1 85.25 23 THR B O 1
ATOM 2490 N N . ALA B 1 24 ? -20.266 25.25 6.379 1 81.75 24 ALA B N 1
ATOM 2491 C CA . ALA B 1 24 ? -19.047 25.078 7.172 1 81.75 24 ALA B CA 1
ATOM 2492 C C . ALA B 1 24 ? -17.875 25.844 6.555 1 81.75 24 ALA B C 1
ATOM 2494 O O . ALA B 1 24 ? -17.078 26.438 7.273 1 81.75 24 ALA B O 1
ATOM 2495 N N . ALA B 1 25 ? -17.812 25.797 5.297 1 85.75 25 ALA B N 1
ATOM 2496 C CA . ALA B 1 25 ? -16.766 26.531 4.594 1 85.75 25 ALA B CA 1
ATOM 2497 C C . ALA B 1 25 ? -16.906 28.031 4.801 1 85.75 25 ALA B C 1
ATOM 2499 O O . ALA B 1 25 ? -15.922 28.75 5.012 1 85.75 25 ALA B O 1
ATOM 2500 N N . ALA B 1 26 ? -18.109 28.516 4.793 1 85.12 26 ALA B N 1
ATOM 2501 C CA . ALA B 1 26 ? -18.375 29.938 4.996 1 85.12 26 ALA B CA 1
ATOM 2502 C C . ALA B 1 26 ? -17.938 30.391 6.387 1 85.12 26 ALA B C 1
ATOM 2504 O O . ALA B 1 26 ? -17.297 31.438 6.535 1 85.12 26 ALA B O 1
ATOM 2505 N N . GLU B 1 27 ? -18.203 29.609 7.305 1 81.94 27 GLU B N 1
ATOM 2506 C CA . GLU B 1 27 ? -17.812 29.906 8.672 1 81.94 27 GLU B CA 1
ATOM 2507 C C . GLU B 1 27 ? -16.297 29.953 8.812 1 81.94 27 GLU B C 1
ATOM 2509 O O . GLU B 1 27 ? -15.75 30.891 9.414 1 81.94 27 GLU B O 1
ATOM 2514 N N . ARG B 1 28 ? -15.688 29.078 8.156 1 77.06 28 ARG B N 1
ATOM 2515 C CA . ARG B 1 28 ? -14.227 28.984 8.227 1 77.06 28 ARG B CA 1
ATOM 2516 C C . ARG B 1 28 ? -13.57 30.188 7.539 1 77.06 28 ARG B C 1
ATOM 2518 O O . ARG B 1 28 ? -12.523 30.656 7.988 1 77.06 28 ARG B O 1
ATOM 2525 N N . LEU B 1 29 ? -14.18 30.578 6.496 1 79 29 LEU B N 1
ATOM 2526 C CA . LEU B 1 29 ? -13.609 31.656 5.691 1 79 29 LEU B CA 1
ATOM 2527 C C . LEU B 1 29 ? -14.133 33.031 6.145 1 79 29 LEU B C 1
ATOM 2529 O O . LEU B 1 29 ? -13.727 34.062 5.613 1 79 29 LEU B O 1
ATOM 2533 N N . ASN B 1 30 ? -15 32.969 7.164 1 82.44 30 ASN B N 1
ATOM 2534 C CA . ASN B 1 30 ? -15.664 34.188 7.625 1 82.44 30 ASN B CA 1
ATOM 2535 C C . ASN B 1 30 ? -16.359 34.906 6.48 1 82.44 30 ASN B C 1
ATOM 2537 O O . ASN B 1 30 ? -16.156 36.125 6.281 1 82.44 30 ASN B O 1
ATOM 2541 N N . LEU B 1 31 ? -17.078 34.125 5.723 1 82.38 31 LEU B N 1
ATOM 2542 C CA . LEU B 1 31 ? -17.891 34.625 4.617 1 82.38 31 LEU B CA 1
ATOM 2543 C C . LEU B 1 31 ? -19.344 34.156 4.77 1 82.38 31 LEU B C 1
ATOM 2545 O O . LEU B 1 31 ? -19.641 33.312 5.613 1 82.38 31 LEU B O 1
ATOM 2549 N N . THR B 1 32 ? -20.234 34.812 4.141 1 86.19 32 THR B N 1
ATOM 2550 C CA . THR B 1 32 ? -21.609 34.344 4.109 1 86.19 32 THR B CA 1
ATOM 2551 C C . THR B 1 32 ? -21.75 33.125 3.168 1 86.19 32 THR B C 1
ATOM 2553 O O . THR B 1 32 ? -20.969 32.969 2.236 1 86.19 32 THR B O 1
ATOM 2556 N N . ASN B 1 33 ? -22.734 32.344 3.41 1 89.62 33 ASN B N 1
ATOM 2557 C CA . ASN B 1 33 ? -23.031 31.234 2.523 1 89.62 33 ASN B CA 1
ATOM 2558 C C . ASN B 1 33 ? -23.281 31.703 1.092 1 89.62 33 ASN B C 1
ATOM 2560 O O . ASN B 1 33 ? -22.859 31.047 0.139 1 89.62 33 ASN B O 1
ATOM 2564 N N . SER B 1 34 ? -23.906 32.812 1.035 1 90.31 34 SER B N 1
ATOM 2565 C CA . SER B 1 34 ? -24.203 33.375 -0.281 1 90.31 34 SER B CA 1
ATOM 2566 C C . SER B 1 34 ? -22.906 33.75 -1.018 1 90.31 34 SER B C 1
ATOM 2568 O O . SER B 1 34 ? -22.797 33.5 -2.223 1 90.31 34 SER B O 1
ATOM 2570 N N . ALA B 1 35 ? -22 34.312 -0.302 1 84.56 35 ALA B N 1
ATOM 2571 C CA . ALA B 1 35 ? -20.719 34.688 -0.896 1 84.56 35 ALA B CA 1
ATOM 2572 C C . ALA B 1 35 ? -19.938 33.469 -1.382 1 84.56 35 ALA B C 1
ATOM 2574 O O . ALA B 1 35 ? -19.375 33.5 -2.479 1 84.56 35 ALA B O 1
ATOM 2575 N N . VAL B 1 36 ? -19.906 32.469 -0.567 1 89.31 36 VAL B N 1
ATOM 2576 C CA . VAL B 1 36 ? -19.203 31.234 -0.933 1 89.31 36 VAL B CA 1
ATOM 2577 C C . VAL B 1 36 ? -19.891 30.594 -2.146 1 89.31 36 VAL B C 1
ATOM 2579 O O . VAL B 1 36 ? -19.203 30.172 -3.09 1 89.31 36 VAL B O 1
ATOM 2582 N N . SER B 1 37 ? -21.172 30.5 -2.154 1 90.88 37 SER B N 1
ATOM 2583 C CA . SER B 1 37 ? -21.922 29.906 -3.252 1 90.88 37 SER B CA 1
ATOM 2584 C C . SER B 1 37 ? -21.688 30.656 -4.559 1 90.88 37 SER B C 1
ATOM 2586 O O . SER B 1 37 ? -21.5 30.047 -5.609 1 90.88 37 SER B O 1
ATOM 2588 N N . LYS B 1 38 ? -21.703 31.938 -4.461 1 89.12 38 LYS B N 1
ATOM 2589 C CA . LYS B 1 38 ? -21.469 32.781 -5.641 1 89.12 38 LYS B CA 1
ATOM 2590 C C . LYS B 1 38 ? -20.047 32.594 -6.168 1 89.12 38 LYS B C 1
ATOM 2592 O O . LYS B 1 38 ? -19.828 32.531 -7.379 1 89.12 38 LYS B O 1
ATOM 2597 N N . SER B 1 39 ? -19.188 32.562 -5.203 1 86.5 39 SER B N 1
ATOM 2598 C CA . SER B 1 39 ? -17.781 32.344 -5.562 1 86.5 39 SER B CA 1
ATOM 2599 C C . SER B 1 39 ? -17.594 31.047 -6.32 1 86.5 39 SER B C 1
ATOM 2601 O O . SER B 1 39 ? -16.891 31 -7.336 1 86.5 39 SER B O 1
ATOM 2603 N N . ILE B 1 40 ? -18.25 30.016 -5.844 1 89.5 40 ILE B N 1
ATOM 2604 C CA . ILE B 1 40 ? -18.156 28.703 -6.473 1 89.5 40 ILE B CA 1
ATOM 2605 C C . ILE B 1 40 ? -18.828 28.734 -7.844 1 89.5 40 ILE B C 1
ATOM 2607 O O . ILE B 1 40 ? -18.297 28.188 -8.812 1 89.5 40 ILE B O 1
ATOM 2611 N N . ALA B 1 41 ? -19.938 29.359 -7.898 1 89.75 41 ALA B N 1
ATOM 2612 C CA . ALA B 1 41 ? -20.672 29.469 -9.164 1 89.75 41 ALA B CA 1
ATOM 2613 C C . ALA B 1 41 ? -19.828 30.203 -10.211 1 89.75 41 ALA B C 1
ATOM 2615 O O . ALA B 1 41 ? -19.781 29.781 -11.367 1 89.75 41 ALA B O 1
ATOM 2616 N N . ARG B 1 42 ? -19.234 31.266 -9.797 1 83.31 42 ARG B N 1
ATOM 2617 C CA . ARG B 1 42 ? -18.375 32.031 -10.695 1 83.31 42 ARG B CA 1
ATOM 2618 C C . ARG B 1 42 ? -17.188 31.203 -11.164 1 83.31 42 ARG B C 1
ATOM 2620 O O . ARG B 1 42 ? -16.797 31.266 -12.336 1 83.31 42 ARG B O 1
ATOM 2627 N N . LEU B 1 43 ? -16.609 3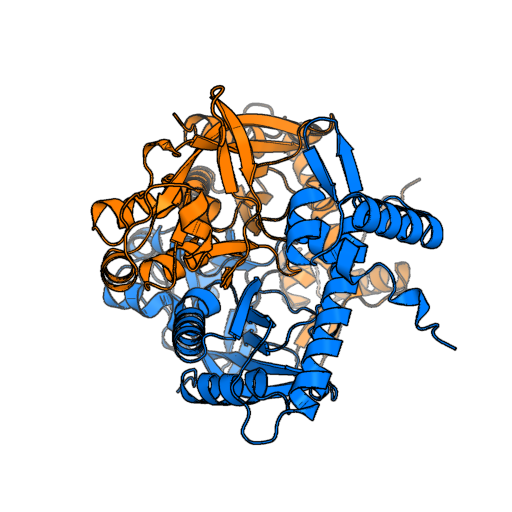0.5 -10.242 1 86.5 43 LEU B N 1
ATOM 2628 C CA . LEU B 1 43 ? -15.477 29.641 -10.57 1 86.5 43 LEU B CA 1
ATOM 2629 C C . LEU B 1 43 ? -15.883 28.562 -11.57 1 86.5 43 LEU B C 1
ATOM 2631 O O . LEU B 1 43 ? -15.188 28.344 -12.562 1 86.5 43 LEU B O 1
ATOM 2635 N N . GLU B 1 44 ? -17.031 27.875 -11.32 1 89.88 44 GLU B N 1
ATOM 2636 C CA . GLU B 1 44 ? -17.531 26.828 -12.211 1 89.88 44 GLU B CA 1
ATOM 2637 C C . GLU B 1 44 ? -17.859 27.406 -13.594 1 89.88 44 GLU B C 1
ATOM 2639 O O . GLU B 1 44 ? -17.578 26.766 -14.609 1 89.88 44 GLU B O 1
ATOM 2644 N N . ALA B 1 45 ? -18.375 28.609 -13.625 1 84.38 45 ALA B N 1
ATOM 2645 C CA . ALA B 1 45 ? -18.688 29.281 -14.891 1 84.38 45 ALA B CA 1
ATOM 2646 C C . ALA B 1 45 ? -17.406 29.578 -15.672 1 84.38 45 ALA B C 1
ATOM 2648 O O . ALA B 1 45 ? -17.359 29.375 -16.891 1 84.38 45 ALA B O 1
ATOM 2649 N N . ARG B 1 46 ? -16.453 30.031 -14.992 1 78.44 46 ARG B N 1
ATOM 2650 C CA . ARG B 1 46 ? -15.18 30.344 -15.617 1 78.44 46 ARG B CA 1
ATOM 2651 C C . ARG B 1 46 ? -14.523 29.094 -16.188 1 78.44 46 ARG B C 1
ATOM 2653 O O . ARG B 1 46 ? -13.961 29.125 -17.297 1 78.44 46 ARG B O 1
ATOM 2660 N N . LEU B 1 47 ? -14.617 28.016 -15.398 1 80.25 47 LEU B N 1
ATOM 2661 C CA . LEU B 1 47 ? -13.977 26.766 -15.789 1 80.25 47 LEU B CA 1
ATOM 2662 C C . LEU B 1 47 ? -14.828 26.016 -16.812 1 80.25 47 LEU B C 1
ATOM 2664 O O . LEU B 1 47 ? -14.328 25.125 -17.5 1 80.25 47 LEU B O 1
ATOM 2668 N N . GLY B 1 48 ? -16.125 26.344 -16.875 1 83.94 48 GLY B N 1
ATOM 2669 C CA . GLY B 1 48 ? -17.047 25.656 -17.766 1 83.94 48 GLY B CA 1
ATOM 2670 C C . GLY B 1 48 ? -17.406 24.25 -17.312 1 83.94 48 GLY B C 1
ATOM 2671 O O . GLY B 1 48 ? -17.703 23.391 -18.141 1 83.94 48 GLY B O 1
ATOM 2672 N N . MET B 1 49 ? -17.156 23.984 -16.062 1 85.62 49 MET B N 1
ATOM 2673 C CA . MET B 1 49 ? -17.469 22.672 -15.516 1 85.62 49 MET B CA 1
ATOM 2674 C C . MET B 1 49 ? -18.016 22.781 -14.094 1 85.62 49 MET B C 1
ATOM 2676 O O . MET B 1 49 ? -17.734 23.766 -13.391 1 85.62 49 MET B O 1
ATOM 2680 N N . ARG B 1 50 ? -18.75 21.781 -13.734 1 87.75 50 ARG B N 1
ATOM 2681 C CA . ARG B 1 50 ? -19.203 21.688 -12.352 1 87.75 50 ARG B CA 1
ATOM 2682 C C . ARG B 1 50 ? -18.156 20.984 -11.492 1 87.75 50 ARG B C 1
ATOM 2684 O O . ARG B 1 50 ? -17.562 19.984 -11.922 1 87.75 50 ARG B O 1
ATOM 2691 N N . LEU B 1 51 ? -17.953 21.609 -10.352 1 89.69 51 LEU B N 1
ATOM 2692 C CA . LEU B 1 51 ? -16.938 21.047 -9.469 1 89.69 51 LEU B CA 1
ATOM 2693 C C . LEU B 1 51 ? -17.578 20.234 -8.359 1 89.69 51 LEU B C 1
ATOM 2695 O O . LEU B 1 51 ? -16.922 19.375 -7.762 1 89.69 51 LEU B O 1
ATOM 2699 N N . PHE B 1 52 ? -18.828 20.562 -8.062 1 88.81 52 PHE B N 1
ATOM 2700 C CA . PHE B 1 52 ? -19.562 19.844 -7.02 1 88.81 52 PHE B CA 1
ATOM 2701 C C . PHE B 1 52 ? -20.844 19.234 -7.578 1 88.81 52 PHE B C 1
ATOM 2703 O O . PHE B 1 52 ? -21.453 19.797 -8.484 1 88.81 52 PHE B O 1
ATOM 2710 N N . GLU B 1 53 ? -21.016 17.922 -7.16 1 81.38 53 GLU B N 1
ATOM 2711 C CA . GLU B 1 53 ? -22.344 17.344 -7.324 1 81.38 53 GLU B CA 1
ATOM 2712 C C . GLU B 1 53 ? -23.188 17.5 -6.059 1 81.38 53 GLU B C 1
ATOM 2714 O O . GLU B 1 53 ? -22.719 17.203 -4.957 1 81.38 53 GLU B O 1
ATOM 2719 N N . ARG B 1 54 ? -24.219 18.281 -6.273 1 70.12 54 ARG B N 1
ATOM 2720 C CA . ARG B 1 54 ? -25.078 18.578 -5.133 1 70.12 54 ARG B CA 1
ATOM 2721 C C . ARG B 1 54 ? -26.375 17.781 -5.203 1 70.12 54 ARG B C 1
ATOM 2723 O O . ARG B 1 54 ? -27 17.688 -6.258 1 70.12 54 ARG B O 1
ATOM 2730 N N . THR B 1 55 ? -26.453 16.812 -4.359 1 60.69 55 THR B N 1
ATOM 2731 C CA . THR B 1 55 ? -27.812 16.328 -4.113 1 60.69 55 THR B CA 1
ATOM 2732 C C . THR B 1 55 ? -28.375 16.922 -2.832 1 60.69 55 THR B C 1
ATOM 2734 O O . THR B 1 55 ? -27.672 17.609 -2.088 1 60.69 55 THR B O 1
ATOM 2737 N N . THR B 1 56 ? -29.766 16.938 -2.566 1 55.88 56 THR B N 1
ATOM 2738 C CA . THR B 1 56 ? -30.422 17.453 -1.363 1 55.88 56 THR B CA 1
ATOM 2739 C C . THR B 1 56 ? -29.734 16.906 -0.111 1 55.88 56 THR B C 1
ATOM 2741 O O . THR B 1 56 ? -29.859 17.484 0.971 1 55.88 56 THR B O 1
ATOM 2744 N N . ARG B 1 57 ? -28.938 15.742 -0.326 1 56.59 57 ARG B N 1
ATOM 2745 C CA . ARG B 1 57 ? -28.484 15.047 0.873 1 56.59 57 ARG B CA 1
ATOM 2746 C C . ARG B 1 57 ? -26.969 14.992 0.933 1 56.59 57 ARG B C 1
ATOM 2748 O O . ARG B 1 57 ? -26.391 14.703 1.983 1 56.59 57 ARG B O 1
ATOM 2755 N N . SER B 1 58 ? -26.328 15.383 -0.167 1 66.06 58 SER B N 1
ATOM 2756 C CA . SER B 1 58 ? -24.891 15.18 -0.068 1 66.06 58 SER B CA 1
ATOM 2757 C C . SER B 1 58 ? -24.141 16.094 -1.03 1 66.06 58 SER B C 1
ATOM 2759 O O . SER B 1 58 ? -24.672 16.469 -2.078 1 66.06 58 SER B O 1
ATOM 2761 N N . LEU B 1 59 ? -22.984 16.734 -0.508 1 77.38 59 LEU B N 1
ATOM 2762 C CA . LEU B 1 59 ? -22.047 17.5 -1.331 1 77.38 59 LEU B CA 1
ATOM 2763 C C . LEU B 1 59 ? -20.812 16.656 -1.65 1 77.38 59 LEU B C 1
ATOM 2765 O O . LEU B 1 59 ? -20.156 16.141 -0.744 1 77.38 59 LEU B O 1
ATOM 2769 N N . ALA B 1 60 ? -20.672 16.312 -2.934 1 81.31 60 ALA B N 1
ATOM 2770 C CA . ALA B 1 60 ? -19.484 15.57 -3.361 1 81.31 60 ALA B CA 1
ATOM 2771 C C . ALA B 1 60 ? -18.812 16.25 -4.551 1 81.31 60 ALA B C 1
ATOM 2773 O O . ALA B 1 60 ? -19.469 16.953 -5.332 1 81.31 60 ALA B O 1
ATOM 2774 N N . LEU B 1 61 ? -17.469 16.109 -4.617 1 83 61 LEU B N 1
ATOM 2775 C CA . LEU B 1 61 ? -16.734 16.594 -5.785 1 83 61 LEU B CA 1
ATOM 2776 C C . LEU B 1 61 ? -17.094 15.781 -7.023 1 83 61 LEU B C 1
ATOM 2778 O O . LEU B 1 61 ? -17.266 14.562 -6.945 1 83 61 LEU B O 1
ATOM 2782 N N . THR B 1 62 ? -17.234 16.469 -8.172 1 80.56 62 THR B N 1
ATOM 2783 C CA . THR B 1 62 ? -17.219 15.773 -9.453 1 80.56 62 THR B CA 1
ATOM 2784 C C . THR B 1 62 ? -15.836 15.227 -9.766 1 80.56 62 THR B C 1
ATOM 2786 O O . THR B 1 62 ? -14.883 15.484 -9.039 1 80.56 62 THR B O 1
ATOM 2789 N N . GLU B 1 63 ? -15.727 14.422 -10.781 1 77.12 63 GLU B N 1
ATOM 2790 C CA . GLU B 1 63 ? -14.414 13.969 -11.234 1 77.12 63 GLU B CA 1
ATOM 2791 C C . GLU B 1 63 ? -13.516 15.141 -11.594 1 77.12 63 GLU B C 1
ATOM 2793 O O . GLU B 1 63 ? -12.336 15.172 -11.227 1 77.12 63 GLU B O 1
ATOM 2798 N N . GLU B 1 64 ? -14.109 16.047 -12.227 1 77.38 64 GLU B N 1
ATOM 2799 C CA . GLU B 1 64 ? -13.398 17.266 -12.57 1 77.38 64 GLU B CA 1
ATOM 2800 C C . GLU B 1 64 ? -13.047 18.078 -11.32 1 77.38 64 GLU B C 1
ATOM 2802 O O . GLU B 1 64 ? -11.961 18.656 -11.234 1 77.38 64 GLU B O 1
ATOM 2807 N N . GLY B 1 65 ? -13.961 18.016 -10.422 1 83.06 65 GLY B N 1
ATOM 2808 C CA . GLY B 1 65 ? -13.727 18.703 -9.164 1 83.06 65 GLY B CA 1
ATOM 2809 C C . GLY B 1 65 ? -12.57 18.109 -8.367 1 83.06 65 GLY B C 1
ATOM 2810 O O . GLY B 1 65 ? -11.758 18.859 -7.812 1 83.06 65 GLY B O 1
ATOM 2811 N N . ALA B 1 66 ? -12.508 16.844 -8.422 1 79.38 66 ALA B N 1
ATOM 2812 C CA . ALA B 1 66 ? -11.422 16.172 -7.715 1 79.38 66 ALA B CA 1
ATOM 2813 C C . ALA B 1 66 ? -10.07 16.5 -8.336 1 79.38 66 ALA B C 1
ATOM 2815 O O . ALA B 1 66 ? -9.102 16.781 -7.621 1 79.38 66 ALA B O 1
ATOM 2816 N N . THR B 1 67 ? -10.016 16.5 -9.641 1 75.44 67 THR B N 1
ATOM 2817 C CA . THR B 1 67 ? -8.797 16.859 -10.352 1 75.44 67 THR B CA 1
ATOM 2818 C C . THR B 1 67 ? -8.406 18.312 -10.078 1 75.44 67 THR B C 1
ATOM 2820 O O . THR B 1 67 ? -7.242 18.609 -9.812 1 75.44 67 THR B O 1
ATOM 2823 N N . TYR B 1 68 ? -9.406 19.172 -10.148 1 79.19 68 TYR B N 1
ATOM 2824 C CA . TYR B 1 68 ? -9.156 20.594 -9.914 1 79.19 68 TYR B CA 1
ATOM 2825 C C . TYR B 1 68 ? -8.742 20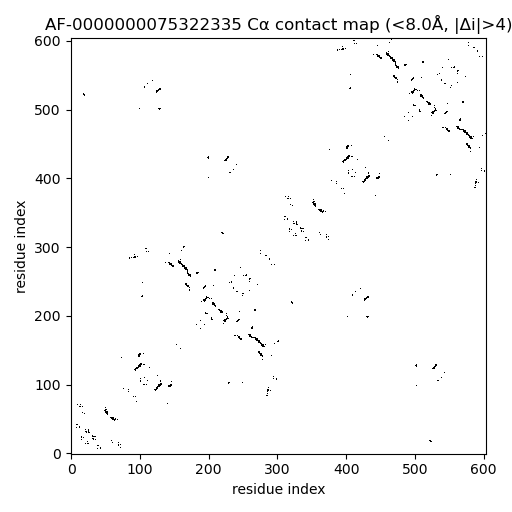.828 -8.469 1 79.19 68 TYR B C 1
ATOM 2827 O O . TYR B 1 68 ? -7.895 21.688 -8.195 1 79.19 68 TYR B O 1
ATOM 2835 N N . TYR B 1 69 ? -9.359 20.062 -7.57 1 82.5 69 TYR B N 1
ATOM 2836 C CA . TYR B 1 69 ? -9 20.172 -6.16 1 82.5 69 TYR B CA 1
ATOM 2837 C C . TYR B 1 69 ? -7.523 19.859 -5.945 1 82.5 69 TYR B C 1
ATOM 2839 O O . TYR B 1 69 ? -6.828 20.594 -5.238 1 82.5 69 TYR B O 1
ATOM 2847 N N . ASP B 1 70 ? -7.062 18.906 -6.598 1 73.06 70 ASP B N 1
ATOM 2848 C CA . ASP B 1 70 ? -5.656 18.531 -6.496 1 73.06 70 ASP B CA 1
ATOM 2849 C C . ASP B 1 70 ? -4.75 19.672 -6.973 1 73.06 70 ASP B C 1
ATOM 2851 O O . ASP B 1 70 ? -3.756 20 -6.32 1 73.06 70 ASP B O 1
ATOM 2855 N N . VAL B 1 71 ? -5.137 20.172 -8.039 1 71.56 71 VAL B N 1
ATOM 2856 C CA . VAL B 1 71 ? -4.363 21.266 -8.609 1 71.56 71 VAL B CA 1
ATOM 2857 C C . VAL B 1 71 ? -4.395 22.469 -7.672 1 71.56 71 VAL B C 1
ATOM 2859 O O . VAL B 1 71 ? -3.355 23.078 -7.383 1 71.56 71 VAL B O 1
ATOM 2862 N N . CYS B 1 72 ? -5.551 22.812 -7.133 1 77.06 72 CYS B N 1
ATOM 2863 C CA . CYS B 1 72 ? -5.703 23.969 -6.262 1 77.06 72 CYS B CA 1
ATOM 2864 C C . CYS B 1 72 ? -4.91 23.781 -4.973 1 77.06 72 CYS B C 1
ATOM 2866 O O . CYS B 1 72 ? -4.242 24.719 -4.512 1 77.06 72 CYS B O 1
ATOM 2868 N N . THR B 1 73 ? -4.969 22.594 -4.469 1 74.38 73 THR B N 1
ATOM 2869 C CA . THR B 1 73 ? -4.262 22.328 -3.223 1 74.38 73 THR B CA 1
ATOM 2870 C C . THR B 1 73 ? -2.754 22.453 -3.42 1 74.38 73 THR B C 1
ATOM 2872 O O . THR B 1 73 ? -2.053 22.984 -2.564 1 74.38 73 THR B O 1
ATOM 2875 N N . ARG B 1 74 ? -2.311 22.016 -4.508 1 69.94 74 ARG B N 1
ATOM 2876 C CA . ARG B 1 74 ? -0.893 22.156 -4.828 1 69.94 74 ARG B CA 1
ATOM 2877 C C . ARG B 1 74 ? -0.499 23.625 -4.926 1 69.94 74 ARG B C 1
ATOM 2879 O O . ARG B 1 74 ? 0.521 24.047 -4.371 1 69.94 74 ARG B O 1
ATOM 2886 N N . ILE B 1 75 ? -1.344 24.375 -5.582 1 66.5 75 ILE B N 1
ATOM 2887 C CA . ILE B 1 75 ? -1.081 25.797 -5.77 1 66.5 75 ILE B CA 1
ATOM 2888 C C . ILE B 1 75 ? -1.084 26.516 -4.414 1 66.5 75 ILE B C 1
ATOM 2890 O O . ILE B 1 75 ? -0.184 27.297 -4.117 1 66.5 75 ILE B O 1
ATOM 2894 N N . LEU B 1 76 ? -2.035 26.203 -3.611 1 71.5 76 LEU B N 1
ATOM 2895 C CA . LEU B 1 76 ? -2.135 26.844 -2.309 1 71.5 76 LEU B CA 1
ATOM 2896 C C . LEU B 1 76 ? -0.957 26.453 -1.419 1 71.5 76 LEU B C 1
ATOM 2898 O O . LEU B 1 76 ? -0.438 27.297 -0.673 1 71.5 76 LEU B O 1
ATOM 2902 N N . THR B 1 77 ? -0.551 25.25 -1.558 1 66.06 77 THR B N 1
ATOM 2903 C CA . THR B 1 77 ? 0.617 24.797 -0.809 1 66.06 77 THR B CA 1
ATOM 2904 C C . THR B 1 77 ? 1.872 25.531 -1.269 1 66.06 77 THR B C 1
ATOM 2906 O O . THR B 1 77 ? 2.691 25.953 -0.446 1 66.06 77 THR B O 1
ATOM 2909 N N . GLU B 1 78 ? 1.947 25.703 -2.551 1 64.75 78 GLU B N 1
ATOM 2910 C CA . GLU B 1 78 ? 3.09 26.438 -3.092 1 64.75 78 GLU B CA 1
ATOM 2911 C C . GLU B 1 78 ? 3.104 27.891 -2.596 1 64.75 78 GLU B C 1
ATOM 2913 O O . GLU B 1 78 ? 4.16 28.422 -2.262 1 64.75 78 GLU B O 1
ATOM 2918 N N . LEU B 1 79 ? 1.922 28.469 -2.588 1 63.09 79 LEU B N 1
ATOM 2919 C CA . LEU B 1 79 ? 1.811 29.828 -2.08 1 63.09 79 LEU B CA 1
ATOM 2920 C C . LEU B 1 79 ? 2.182 29.906 -0.604 1 63.09 79 LEU B C 1
ATOM 2922 O O . LEU B 1 79 ? 2.926 30.797 -0.183 1 63.09 79 LEU B O 1
ATOM 2926 N N . GLU B 1 80 ? 1.679 29.016 0.166 1 64.88 80 GLU B N 1
ATOM 2927 C CA . GLU B 1 80 ? 1.997 28.938 1.589 1 64.88 80 GLU B CA 1
ATOM 2928 C C . GLU B 1 80 ? 3.492 28.734 1.811 1 64.88 80 GLU B C 1
ATOM 2930 O O . GLU B 1 80 ? 4.094 29.375 2.674 1 64.88 80 GLU B O 1
ATOM 2935 N N . ASP B 1 81 ? 4.039 27.953 1.09 1 61.25 81 ASP B N 1
ATOM 2936 C CA . ASP B 1 81 ? 5.469 27.688 1.182 1 61.25 81 ASP B CA 1
ATOM 2937 C C . ASP B 1 81 ? 6.289 28.922 0.857 1 61.25 81 ASP B C 1
ATOM 2939 O O . ASP B 1 81 ? 7.289 29.219 1.523 1 61.25 81 ASP B O 1
ATOM 2943 N N . ALA B 1 82 ? 5.824 29.562 -0.161 1 59.94 82 ALA B N 1
ATOM 2944 C CA . ALA B 1 82 ? 6.508 30.797 -0.54 1 59.94 82 ALA B CA 1
ATOM 2945 C C . ALA B 1 82 ? 6.453 31.828 0.587 1 59.94 82 ALA B C 1
ATOM 2947 O O . ALA B 1 82 ? 7.453 32.469 0.892 1 59.94 82 ALA B O 1
ATOM 2948 N N . GLU B 1 83 ? 5.32 31.953 1.145 1 60.38 83 GLU B N 1
ATOM 2949 C CA . GLU B 1 83 ? 5.148 32.875 2.252 1 60.38 83 GLU B CA 1
ATOM 2950 C C . GLU B 1 83 ? 6.004 32.469 3.451 1 60.38 83 GLU B C 1
ATOM 2952 O O . GLU B 1 83 ? 6.617 33.344 4.094 1 60.38 83 GLU B O 1
ATOM 2957 N N . THR B 1 84 ? 5.992 31.203 3.674 1 58.44 84 THR B N 1
ATOM 2958 C CA . THR B 1 84 ? 6.797 30.688 4.777 1 58.44 84 THR B CA 1
ATOM 2959 C C . THR B 1 84 ? 8.281 30.922 4.516 1 58.44 84 THR B C 1
ATOM 2961 O O . THR B 1 84 ? 9.031 31.281 5.422 1 58.44 84 THR B O 1
ATOM 2964 N N . ALA B 1 85 ? 8.625 30.672 3.324 1 57.69 85 ALA B N 1
ATOM 2965 C CA . ALA B 1 85 ? 10.016 30.891 2.943 1 57.69 85 ALA B CA 1
ATOM 2966 C C . ALA B 1 85 ? 10.414 32.344 3.105 1 57.69 85 ALA B C 1
ATOM 2968 O O . ALA B 1 85 ? 11.539 32.656 3.518 1 57.69 85 ALA B O 1
ATOM 2969 N N . LEU B 1 86 ? 9.5 33.125 2.705 1 55.53 86 LEU B N 1
ATOM 2970 C CA . LEU B 1 86 ? 9.75 34.562 2.82 1 55.53 86 LEU B CA 1
ATOM 2971 C C . LEU B 1 86 ? 9.82 35 4.285 1 55.53 86 LEU B C 1
ATOM 2973 O O . LEU B 1 86 ? 10.586 35.906 4.633 1 55.53 86 LEU B O 1
ATOM 2977 N N . ALA B 1 87 ? 9.078 34.281 5.02 1 52.84 87 ALA B N 1
ATOM 2978 C CA . ALA B 1 87 ? 9.078 34.594 6.445 1 52.84 87 ALA B CA 1
ATOM 2979 C C . ALA B 1 87 ? 10.25 33.906 7.152 1 52.84 87 ALA B C 1
ATOM 2981 O O . ALA B 1 87 ? 10.531 34.188 8.32 1 52.84 87 ALA B O 1
ATOM 2982 N N . ALA B 1 88 ? 10.992 32.844 6.531 1 51.22 88 ALA B N 1
ATOM 2983 C CA . ALA B 1 88 ? 11.93 31.859 7.082 1 51.22 88 ALA B CA 1
ATOM 2984 C C . ALA B 1 88 ? 13.18 32.562 7.617 1 51.22 88 ALA B C 1
ATOM 2986 O O . ALA B 1 88 ? 14.273 32.375 7.07 1 51.22 88 ALA B O 1
ATOM 2987 N N . GLN B 1 89 ? 13.391 33.562 7.934 1 48.84 89 GLN B N 1
ATOM 2988 C CA . GLN B 1 89 ? 14.516 33.531 8.852 1 48.84 89 GLN B CA 1
ATOM 2989 C C . GLN B 1 89 ? 14.477 32.281 9.719 1 48.84 89 GLN B C 1
ATOM 2991 O O . GLN B 1 89 ? 13.547 31.469 9.617 1 48.84 89 GLN B O 1
ATOM 2996 N N . ARG B 1 90 ? 14.672 32.125 11.172 1 53.19 90 ARG B N 1
ATOM 2997 C CA . ARG B 1 90 ? 14.797 31.094 12.219 1 53.19 90 ARG B CA 1
ATOM 2998 C C . ARG B 1 90 ? 13.5 30.297 12.359 1 53.19 90 ARG B C 1
ATOM 3000 O O . ARG B 1 90 ? 13.047 30.047 13.477 1 53.19 90 ARG B O 1
ATOM 3007 N N . SER B 1 91 ? 12.625 29.953 11.18 1 67.81 91 SER B N 1
ATOM 3008 C CA . SER B 1 91 ? 11.188 29.781 11.352 1 67.81 91 SER B CA 1
ATOM 3009 C C . SER B 1 91 ? 10.836 28.312 11.555 1 67.81 91 SER B C 1
ATOM 3011 O O . SER B 1 91 ? 11.547 27.422 11.078 1 67.81 91 SER B O 1
ATOM 3013 N N . GLU B 1 92 ? 10.055 27.938 12.445 1 86.38 92 GLU B N 1
ATOM 3014 C CA . GLU B 1 92 ? 9.422 26.703 12.883 1 86.38 92 GLU B CA 1
ATOM 3015 C C . GLU B 1 92 ? 8.703 26.016 11.734 1 86.38 92 GLU B C 1
ATOM 3017 O O . GLU B 1 92 ? 8.008 26.656 10.945 1 86.38 92 GLU B O 1
ATOM 3022 N N . PRO B 1 93 ? 9.133 24.734 11.477 1 91.5 93 PRO B N 1
ATOM 3023 C CA . PRO B 1 93 ? 8.375 23.969 10.477 1 91.5 93 PRO B CA 1
ATOM 3024 C C . PRO B 1 93 ? 6.867 24.156 10.609 1 91.5 93 PRO B C 1
ATOM 3026 O O . PRO B 1 93 ? 6.328 24.094 11.719 1 91.5 93 PRO B O 1
ATOM 3029 N N . ALA B 1 94 ? 6.277 24.453 9.531 1 90.31 94 ALA B N 1
ATOM 3030 C CA . ALA B 1 94 ? 4.836 24.688 9.547 1 90.31 94 ALA B CA 1
ATOM 3031 C C . ALA B 1 94 ? 4.211 24.359 8.195 1 90.31 94 ALA B C 1
ATOM 3033 O O . ALA B 1 94 ? 4.918 24.234 7.191 1 90.31 94 ALA B O 1
ATOM 3034 N N . GLY B 1 95 ? 2.789 24.125 8.242 1 89.31 95 GLY B N 1
ATOM 3035 C CA . GLY B 1 95 ? 2.039 23.922 7.012 1 89.31 95 GLY B CA 1
ATOM 3036 C C . GLY B 1 95 ? 1.934 22.453 6.613 1 89.31 95 GLY B C 1
ATOM 3037 O O . GLY B 1 95 ? 2.264 21.578 7.402 1 89.31 95 GLY B O 1
ATOM 3038 N N . LEU B 1 96 ? 1.438 22.297 5.41 1 90.56 96 LEU B N 1
ATOM 3039 C CA . LEU B 1 96 ? 1.239 20.953 4.879 1 90.56 96 LEU B CA 1
ATOM 3040 C C . LEU B 1 96 ? 2.568 20.328 4.465 1 90.56 96 LEU B C 1
ATOM 3042 O O . LEU B 1 96 ? 3.363 20.969 3.764 1 90.56 96 LEU B O 1
ATOM 3046 N N . LEU B 1 97 ? 2.873 19.203 4.992 1 94.75 97 LEU B N 1
ATOM 3047 C CA . LEU B 1 97 ? 4.062 18.438 4.641 1 94.75 97 LEU B CA 1
ATOM 3048 C C . LEU B 1 97 ? 3.68 17.094 4.008 1 94.75 97 LEU B C 1
ATOM 3050 O O . LEU B 1 97 ? 3.188 16.203 4.691 1 94.75 97 LEU B O 1
ATOM 3054 N N . ARG B 1 98 ? 3.914 16.969 2.742 1 95.19 98 ARG B N 1
ATOM 3055 C CA . ARG B 1 98 ? 3.586 15.734 2.029 1 95.19 98 ARG B CA 1
ATOM 3056 C C . ARG B 1 98 ? 4.805 14.82 1.929 1 95.19 98 ARG B C 1
ATOM 3058 O O . ARG B 1 98 ? 5.816 15.188 1.332 1 95.19 98 ARG B O 1
ATOM 3065 N N . VAL B 1 99 ? 4.68 13.648 2.523 1 97.12 99 VAL B N 1
ATOM 3066 C CA . VAL B 1 99 ? 5.754 12.664 2.521 1 97.12 99 VAL B CA 1
ATOM 3067 C C . VAL B 1 99 ? 5.266 11.367 1.875 1 97.12 99 VAL B C 1
ATOM 3069 O O . VAL B 1 99 ? 4.168 10.891 2.176 1 97.12 99 VAL B O 1
ATOM 3072 N N . ASP B 1 100 ? 6.047 10.82 0.992 1 96.81 100 ASP B N 1
ATOM 3073 C CA . ASP B 1 100 ? 5.723 9.547 0.366 1 96.81 100 ASP B CA 1
ATOM 3074 C C . ASP B 1 100 ? 6.75 8.477 0.731 1 96.81 100 ASP B C 1
ATOM 3076 O O . ASP B 1 100 ? 7.957 8.711 0.643 1 96.81 100 ASP B O 1
ATOM 3080 N N . LEU B 1 101 ? 6.223 7.359 1.146 1 97 101 LEU B N 1
ATOM 3081 C CA . LEU B 1 101 ? 7.078 6.336 1.736 1 97 101 LEU B CA 1
ATOM 3082 C C . LEU B 1 101 ? 6.828 4.98 1.086 1 97 101 LEU B C 1
ATOM 3084 O O . LEU B 1 101 ? 5.711 4.688 0.658 1 97 101 LEU B O 1
ATOM 3088 N N . PRO B 1 102 ? 7.93 4.102 1.068 1 96 102 PRO B N 1
ATOM 3089 C CA . PRO B 1 102 ? 7.637 2.699 0.764 1 96 102 PRO B CA 1
ATOM 3090 C C . PRO B 1 102 ? 6.668 2.068 1.764 1 96 102 PRO B C 1
ATOM 3092 O O . PRO B 1 102 ? 6.723 2.375 2.957 1 96 102 PRO B O 1
ATOM 3095 N N . ALA B 1 103 ? 5.883 1.193 1.312 1 94.69 103 ALA B N 1
ATOM 3096 C CA . ALA B 1 103 ? 4.746 0.731 2.107 1 94.69 103 ALA B CA 1
ATOM 3097 C C . ALA B 1 103 ? 5.211 0.16 3.443 1 94.69 103 ALA B C 1
ATOM 3099 O O . ALA B 1 103 ? 4.941 0.738 4.5 1 94.69 103 ALA B O 1
ATOM 3100 N N . SER B 1 104 ? 5.988 -0.911 3.418 1 96.06 104 SER B N 1
ATOM 3101 C CA . SER B 1 104 ? 6.371 -1.608 4.641 1 96.06 104 SER B CA 1
ATOM 3102 C C . SER B 1 104 ? 7.461 -0.85 5.395 1 96.06 104 SER B C 1
ATOM 3104 O O . SER B 1 104 ? 7.324 -0.576 6.586 1 96.06 104 SER B O 1
ATOM 3106 N N . PHE B 1 105 ? 8.492 -0.425 4.723 1 97.06 105 PHE B N 1
ATOM 3107 C CA . PHE B 1 105 ? 9.594 0.292 5.363 1 97.06 105 PHE B CA 1
ATOM 3108 C C . PHE B 1 105 ? 9.102 1.606 5.961 1 97.06 105 PHE B C 1
ATOM 3110 O O . PHE B 1 105 ? 9.469 1.96 7.082 1 97.06 105 PHE B O 1
ATOM 3117 N N . GLY B 1 106 ? 8.305 2.25 5.125 1 97.88 106 GLY B N 1
ATOM 3118 C CA . GLY B 1 106 ? 7.766 3.527 5.562 1 97.88 106 GLY B CA 1
ATOM 3119 C C . GLY B 1 106 ? 6.938 3.422 6.828 1 97.88 106 GLY B C 1
ATOM 3120 O O . GLY B 1 106 ? 7.105 4.215 7.758 1 97.88 106 GLY B O 1
ATOM 3121 N N . ARG B 1 107 ? 6.059 2.492 6.848 1 96.62 107 ARG B N 1
ATOM 3122 C CA . ARG B 1 107 ? 5.172 2.338 7.996 1 96.62 107 ARG B CA 1
ATOM 3123 C C . ARG B 1 107 ? 5.953 1.937 9.242 1 96.62 107 ARG B C 1
ATOM 3125 O O . ARG B 1 107 ? 5.734 2.488 10.32 1 96.62 107 ARG B O 1
ATOM 3132 N N . ILE B 1 108 ? 6.914 1.096 9.062 1 96.12 108 ILE B N 1
ATOM 3133 C CA . ILE B 1 108 ? 7.582 0.468 10.195 1 96.12 108 ILE B CA 1
ATOM 3134 C C . ILE B 1 108 ? 8.703 1.376 10.703 1 96.12 108 ILE B C 1
ATOM 3136 O O . ILE B 1 108 ? 8.875 1.537 11.914 1 96.12 108 ILE B O 1
ATOM 3140 N N . HIS B 1 109 ? 9.406 2.045 9.836 1 97 109 HIS B N 1
ATOM 3141 C CA . HIS B 1 109 ? 10.656 2.666 10.25 1 97 109 HIS B CA 1
ATOM 3142 C C . HIS B 1 109 ? 10.586 4.184 10.133 1 97 109 HIS B C 1
ATOM 3144 O O . HIS B 1 109 ? 11.312 4.902 10.828 1 97 109 HIS B O 1
ATOM 3150 N N . VAL B 1 110 ? 9.742 4.684 9.281 1 98.62 110 VAL B N 1
ATOM 3151 C CA . VAL B 1 110 ? 9.812 6.113 8.992 1 98.62 110 VAL B CA 1
ATOM 3152 C C . VAL B 1 110 ? 8.672 6.844 9.695 1 98.62 110 VAL B C 1
ATOM 3154 O O . VAL B 1 110 ? 8.883 7.902 10.297 1 98.62 110 VAL B O 1
ATOM 3157 N N . LEU B 1 111 ? 7.508 6.262 9.672 1 98.62 111 LEU B N 1
ATOM 3158 C CA . LEU B 1 111 ? 6.316 6.91 10.211 1 98.62 111 LEU B CA 1
ATOM 3159 C C . LEU B 1 111 ? 6.516 7.293 11.672 1 98.62 111 LEU B C 1
ATOM 3161 O O . LEU B 1 111 ? 6.215 8.422 12.07 1 98.62 111 LEU B O 1
ATOM 3165 N N . PRO B 1 112 ? 7.059 6.449 12.516 1 98.44 112 PRO B N 1
ATOM 3166 C CA . PRO B 1 112 ? 7.258 6.848 13.914 1 98.44 112 PRO B CA 1
ATOM 3167 C C . PRO B 1 112 ? 8.102 8.117 14.055 1 98.44 112 PRO B C 1
ATOM 3169 O O . PRO B 1 112 ? 7.84 8.938 14.93 1 98.44 112 PRO B O 1
ATOM 3172 N N . LEU B 1 113 ? 9.023 8.273 13.148 1 98.56 113 LEU B N 1
ATOM 3173 C CA . LEU B 1 113 ? 9.875 9.453 13.172 1 98.56 113 LEU B CA 1
ATOM 3174 C C . LEU B 1 113 ? 9.102 10.695 12.742 1 98.56 113 LEU B C 1
ATOM 3176 O O . LEU B 1 113 ? 9.273 11.766 13.328 1 98.56 113 LEU B O 1
ATOM 3180 N N . ILE B 1 114 ? 8.266 10.555 11.781 1 98.69 114 ILE B N 1
ATOM 3181 C CA . ILE B 1 114 ? 7.445 11.656 11.305 1 98.69 114 ILE B CA 1
ATOM 3182 C C . ILE B 1 114 ? 6.465 12.086 12.391 1 98.69 114 ILE B C 1
ATOM 3184 O O . ILE B 1 114 ? 6.246 13.281 12.602 1 98.69 114 ILE B O 1
ATOM 3188 N N . LEU B 1 115 ? 5.875 11.109 13.078 1 98.31 115 LEU B N 1
ATOM 3189 C CA . LEU B 1 115 ? 4.922 11.406 14.141 1 98.31 115 LEU B CA 1
ATOM 3190 C C . LEU B 1 115 ? 5.602 12.156 15.281 1 98.31 115 LEU B C 1
ATOM 3192 O O . LEU B 1 115 ? 5.055 13.133 15.805 1 98.31 115 LEU B O 1
ATOM 3196 N N . GLU B 1 116 ? 6.762 11.758 15.617 1 97.62 116 GLU B N 1
ATOM 3197 C CA . GLU B 1 116 ? 7.523 12.445 16.656 1 97.62 116 GLU B CA 1
ATOM 3198 C C . GLU B 1 116 ? 7.867 13.875 16.234 1 97.62 116 GLU B C 1
ATOM 3200 O O . GLU B 1 116 ? 7.75 14.805 17.016 1 97.62 116 GLU B O 1
ATOM 3205 N N . PHE B 1 117 ? 8.273 13.992 15.008 1 98.25 117 PHE B N 1
ATOM 3206 C CA . PHE B 1 117 ? 8.594 15.305 14.445 1 98.25 117 PHE B CA 1
ATOM 3207 C C . PHE B 1 117 ? 7.375 16.219 14.484 1 98.25 117 PHE B C 1
ATOM 3209 O O . PHE B 1 117 ? 7.484 17.391 14.852 1 98.25 117 PHE B O 1
ATOM 3216 N N . ALA B 1 118 ? 6.258 15.695 14.133 1 97.38 118 ALA B N 1
ATOM 3217 C CA . ALA B 1 118 ? 5.016 16.469 14.125 1 97.38 118 ALA B CA 1
ATOM 3218 C C . ALA B 1 118 ? 4.617 16.875 15.539 1 97.38 118 ALA B C 1
ATOM 3220 O O . ALA B 1 118 ? 4.047 17.953 15.742 1 97.38 118 ALA B O 1
ATOM 3221 N N . GLU B 1 119 ? 4.828 15.992 16.469 1 95.88 119 GLU B N 1
ATOM 3222 C CA . GLU B 1 119 ? 4.539 16.312 17.859 1 95.88 119 GLU B CA 1
ATOM 3223 C C . GLU B 1 119 ? 5.348 17.516 18.328 1 95.88 119 GLU B C 1
ATOM 3225 O O . GLU B 1 119 ? 4.852 18.328 19.109 1 95.88 119 GLU B O 1
ATOM 3230 N N . GLN B 1 120 ? 6.539 17.656 17.844 1 95.75 120 GLN B N 1
ATOM 3231 C CA . GLN B 1 120 ? 7.438 18.75 18.219 1 95.75 120 GLN B CA 1
ATOM 3232 C C . GLN B 1 120 ? 7.105 20.031 17.469 1 95.75 120 GLN B C 1
ATOM 3234 O O . GLN B 1 120 ? 7.547 21.109 17.844 1 95.75 120 GLN B O 1
ATOM 3239 N N . HIS B 1 121 ? 6.402 19.875 16.422 1 95.81 121 HIS B N 1
ATOM 3240 C CA . HIS B 1 121 ? 6.055 21.016 15.578 1 95.81 121 HIS B CA 1
ATOM 3241 C C . HIS B 1 121 ? 4.555 21.078 15.328 1 95.81 121 HIS B C 1
ATOM 3243 O O . HIS B 1 121 ? 4.086 20.688 14.25 1 95.81 121 HIS B O 1
ATOM 3249 N N . PRO B 1 122 ? 3.814 21.688 16.172 1 92.06 122 PRO B N 1
ATOM 3250 C CA . PRO B 1 122 ? 2.35 21.625 16.172 1 92.06 122 PRO B CA 1
ATOM 3251 C C . PRO B 1 122 ? 1.737 22.312 14.945 1 92.06 122 PRO B C 1
ATOM 3253 O O . PRO B 1 122 ? 0.576 22.062 14.609 1 92.06 122 PRO B O 1
ATOM 3256 N N . LYS B 1 123 ? 2.48 23.141 14.281 1 91.56 123 LYS B N 1
ATOM 3257 C CA . LYS B 1 123 ? 1.938 23.844 13.125 1 91.56 123 LYS B CA 1
ATOM 3258 C C . LYS B 1 123 ? 2.125 23.031 11.844 1 91.56 123 LYS B C 1
ATOM 3260 O O . LYS B 1 123 ? 1.645 23.422 10.781 1 91.56 123 LYS B O 1
ATOM 3265 N N . LEU B 1 124 ? 2.803 21.953 12 1 94.38 124 LEU B N 1
ATOM 3266 C CA . LEU B 1 124 ? 3.059 21.062 10.875 1 94.38 124 LEU B CA 1
ATOM 3267 C C . LEU B 1 124 ? 1.912 20.078 10.695 1 94.38 124 LEU B C 1
ATOM 3269 O O . LEU B 1 124 ? 1.405 19.516 11.672 1 94.38 124 LEU B O 1
ATOM 3273 N N . ARG B 1 125 ? 1.467 19.875 9.484 1 94.19 125 ARG B N 1
ATOM 3274 C CA . ARG B 1 125 ? 0.404 18.922 9.156 1 94.19 125 ARG B CA 1
ATOM 3275 C C . ARG B 1 125 ? 0.887 17.875 8.148 1 94.19 125 ARG B C 1
ATOM 3277 O O . ARG B 1 125 ? 0.795 18.094 6.938 1 94.19 125 ARG B O 1
ATOM 3284 N N . PRO B 1 126 ? 1.289 16.75 8.672 1 96.69 126 PRO B N 1
ATOM 3285 C CA . PRO B 1 126 ? 1.797 15.711 7.766 1 96.69 126 PRO B CA 1
ATOM 3286 C C . PRO B 1 126 ? 0.688 15.031 6.965 1 96.69 126 PRO B C 1
ATOM 3288 O O . PRO B 1 126 ? -0.394 14.773 7.496 1 96.69 126 PRO B O 1
ATOM 3291 N N . HIS B 1 127 ? 0.949 14.875 5.746 1 96.12 127 HIS B N 1
ATOM 3292 C CA . HIS B 1 127 ? 0.229 13.992 4.836 1 96.12 127 HIS B CA 1
ATOM 3293 C C . HIS B 1 127 ? 1.143 12.898 4.289 1 96.12 127 HIS B C 1
ATOM 3295 O O . HIS B 1 127 ? 1.953 13.156 3.395 1 96.12 127 HIS B O 1
ATOM 3301 N N . VAL B 1 128 ? 0.895 11.68 4.77 1 97.25 128 VAL B N 1
ATOM 3302 C CA . VAL B 1 128 ? 1.832 10.602 4.469 1 97.25 128 VAL B CA 1
ATOM 3303 C C . VAL B 1 128 ? 1.16 9.57 3.562 1 97.25 128 VAL B C 1
ATOM 3305 O O . VAL B 1 128 ? 0.12 9.008 3.916 1 97.25 128 VAL B O 1
ATOM 3308 N N . SER B 1 129 ? 1.738 9.359 2.441 1 95.75 129 SER B N 1
ATOM 3309 C CA . SER B 1 129 ? 1.278 8.32 1.521 1 95.75 129 SER B CA 1
ATOM 3310 C C . SER B 1 129 ? 2.285 7.18 1.424 1 95.75 129 SER B C 1
ATOM 3312 O O . SER B 1 129 ? 3.449 7.34 1.797 1 95.75 129 SER B O 1
ATOM 3314 N N . PHE B 1 130 ? 1.786 6.035 0.939 1 94.75 130 PHE B N 1
ATOM 3315 C CA . PHE B 1 130 ? 2.6 4.824 0.869 1 94.75 130 PHE B CA 1
ATOM 3316 C C . PHE B 1 130 ? 2.488 4.176 -0.505 1 94.75 130 PHE B C 1
ATOM 3318 O O . PHE B 1 130 ? 1.396 3.799 -0.933 1 94.75 130 PHE B O 1
ATOM 3325 N N . THR B 1 131 ? 3.621 4.086 -1.139 1 90.69 131 THR B N 1
ATOM 3326 C CA . THR B 1 131 ? 3.641 3.416 -2.434 1 90.69 131 THR B CA 1
ATOM 3327 C C . THR B 1 131 ? 5.023 2.838 -2.723 1 90.69 131 THR B C 1
ATOM 3329 O O . THR B 1 131 ? 6.039 3.424 -2.344 1 90.69 131 THR B O 1
ATOM 3332 N N . ASP B 1 132 ? 5.043 1.719 -3.402 1 89 132 ASP B N 1
ATOM 3333 C CA . ASP B 1 132 ? 6.312 1.135 -3.826 1 89 132 ASP B CA 1
ATOM 3334 C C . ASP B 1 132 ? 6.617 1.481 -5.281 1 89 132 ASP B C 1
ATOM 3336 O O . ASP B 1 132 ? 7.613 1.016 -5.84 1 89 132 ASP B O 1
ATOM 3340 N N . ARG B 1 133 ? 5.82 2.34 -5.801 1 81.56 133 ARG B N 1
ATOM 3341 C CA . ARG B 1 133 ? 6.059 2.834 -7.152 1 81.56 133 ARG B CA 1
ATOM 3342 C C . ARG B 1 133 ? 6.934 4.086 -7.133 1 81.56 133 ARG B C 1
ATOM 3344 O O . ARG B 1 133 ? 6.969 4.809 -6.137 1 81.56 133 ARG B O 1
ATOM 3351 N N . PHE B 1 134 ? 7.57 4.23 -8.211 1 80.25 134 PHE B N 1
ATOM 3352 C CA . PHE B 1 134 ? 8.336 5.465 -8.352 1 80.25 134 PHE B CA 1
ATOM 3353 C C . PHE B 1 134 ? 7.473 6.562 -8.969 1 80.25 134 PHE B C 1
ATOM 3355 O O . PHE B 1 134 ? 7.27 6.594 -10.18 1 80.25 134 PHE B O 1
ATOM 3362 N N . VAL B 1 135 ? 7.07 7.453 -8.141 1 80.62 135 VAL B N 1
ATOM 3363 C CA . VAL B 1 135 ? 6.18 8.531 -8.562 1 80.62 135 VAL B CA 1
ATOM 3364 C C . VAL B 1 135 ? 6.996 9.773 -8.891 1 80.62 135 VAL B C 1
ATOM 3366 O O . VAL B 1 135 ? 8.148 9.891 -8.477 1 80.62 135 VAL B O 1
ATOM 3369 N N . ASP B 1 136 ? 6.395 10.609 -9.695 1 84 136 ASP B N 1
ATOM 3370 C CA . ASP B 1 136 ? 6.984 11.922 -9.93 1 84 136 ASP B CA 1
ATOM 3371 C C . ASP B 1 136 ? 6.719 12.859 -8.758 1 84 136 ASP B C 1
ATOM 3373 O O . ASP B 1 136 ? 5.602 13.359 -8.594 1 84 136 ASP B O 1
ATOM 3377 N N . LEU B 1 137 ? 7.738 13.188 -8.062 1 89.12 137 LEU B N 1
ATOM 3378 C CA . LEU B 1 137 ? 7.598 13.945 -6.828 1 89.12 137 LEU B CA 1
ATOM 3379 C C . LEU B 1 137 ? 7.039 15.336 -7.105 1 89.12 137 LEU B C 1
ATOM 3381 O O . LEU B 1 137 ? 6.191 15.836 -6.359 1 89.12 137 LEU B O 1
ATOM 3385 N N . ILE B 1 138 ? 7.512 15.914 -8.148 1 86.56 138 ILE B N 1
ATOM 3386 C CA . ILE B 1 138 ? 7.137 17.297 -8.461 1 86.56 138 ILE B CA 1
ATOM 3387 C C . ILE B 1 138 ? 5.684 17.328 -8.938 1 86.56 138 ILE B C 1
ATOM 3389 O O . ILE B 1 138 ? 4.883 18.125 -8.43 1 86.56 138 ILE B O 1
ATOM 3393 N N . GLU B 1 139 ? 5.379 16.422 -9.805 1 79.88 139 GLU B N 1
ATOM 3394 C CA . GLU B 1 139 ? 4.023 16.375 -10.344 1 79.88 139 GLU B CA 1
ATOM 3395 C C . GLU B 1 139 ? 3.008 16.047 -9.258 1 79.88 139 GLU B C 1
ATOM 3397 O O . GLU B 1 139 ? 1.886 16.547 -9.273 1 79.88 139 GLU B O 1
ATOM 3402 N N . GLU B 1 140 ? 3.443 15.305 -8.328 1 83.5 140 GLU B N 1
ATOM 3403 C CA . GLU B 1 140 ? 2.504 14.844 -7.305 1 83.5 140 GLU B CA 1
ATOM 3404 C C . GLU B 1 140 ? 2.559 15.734 -6.066 1 83.5 140 GLU B C 1
ATOM 3406 O O . GLU B 1 140 ? 1.827 15.508 -5.102 1 83.5 140 GLU B O 1
ATOM 3411 N N . GLY B 1 141 ? 3.375 16.719 -6.055 1 86.12 141 GLY B N 1
ATOM 3412 C CA . GLY B 1 141 ? 3.436 17.688 -4.98 1 86.12 141 GLY B CA 1
ATOM 3413 C C . GLY B 1 141 ? 4.023 17.141 -3.699 1 86.12 141 GLY B C 1
ATOM 3414 O O . GLY B 1 141 ? 3.613 17.516 -2.602 1 86.12 141 GLY B O 1
ATOM 3415 N N . ILE B 1 142 ? 4.934 16.219 -3.836 1 93.44 142 ILE B N 1
ATOM 3416 C CA . ILE B 1 142 ? 5.566 15.586 -2.686 1 93.44 142 ILE B CA 1
ATOM 3417 C C . ILE B 1 142 ? 6.746 16.438 -2.215 1 93.44 142 ILE B C 1
ATOM 3419 O O . ILE B 1 142 ? 7.555 16.891 -3.029 1 93.44 142 ILE B O 1
ATOM 3423 N N . ASP B 1 143 ? 6.812 16.609 -0.896 1 94.62 143 ASP B N 1
ATOM 3424 C CA . ASP B 1 143 ? 7.898 17.406 -0.318 1 94.62 143 ASP B CA 1
ATOM 3425 C C . ASP B 1 143 ? 9.133 16.531 -0.078 1 94.62 143 ASP B C 1
ATOM 3427 O O . ASP B 1 143 ? 10.266 17 -0.25 1 94.62 143 ASP B O 1
ATOM 3431 N N . ILE B 1 144 ? 8.898 15.336 0.424 1 97.62 144 ILE B N 1
ATOM 3432 C CA . ILE B 1 144 ? 9.977 14.398 0.737 1 97.62 144 ILE B CA 1
ATOM 3433 C C . ILE B 1 144 ? 9.539 12.977 0.402 1 97.62 144 ILE B C 1
ATOM 3435 O O . ILE B 1 144 ? 8.406 12.586 0.684 1 97.62 144 ILE B O 1
ATOM 3439 N N . ALA B 1 145 ? 10.461 12.242 -0.156 1 97.19 145 ALA B N 1
ATOM 3440 C CA . ALA B 1 145 ? 10.203 10.828 -0.418 1 97.19 145 ALA B CA 1
ATOM 3441 C C . ALA B 1 145 ? 11.344 9.961 0.1 1 97.19 145 ALA B C 1
ATOM 3443 O O . ALA B 1 145 ? 12.508 10.344 0.023 1 97.19 145 ALA B O 1
ATOM 3444 N N . VAL B 1 146 ? 10.969 8.828 0.687 1 97.25 146 VAL B N 1
ATOM 3445 C CA . VAL B 1 146 ? 11.906 7.734 0.918 1 97.25 146 VAL B CA 1
ATOM 3446 C C . VAL B 1 146 ? 11.734 6.672 -0.163 1 97.25 146 VAL B C 1
ATOM 3448 O O . VAL B 1 146 ? 10.609 6.297 -0.503 1 97.25 146 VAL B O 1
ATOM 3451 N N . ARG B 1 147 ? 12.867 6.238 -0.689 1 95.75 147 ARG B N 1
ATOM 3452 C CA . ARG B 1 147 ? 12.797 5.262 -1.771 1 95.75 147 ARG B CA 1
ATOM 3453 C C . ARG B 1 147 ? 13.789 4.121 -1.543 1 95.75 147 ARG B C 1
ATOM 3455 O O . ARG B 1 147 ? 14.922 4.348 -1.118 1 95.75 147 ARG B O 1
ATOM 3462 N N . ILE B 1 148 ? 13.273 2.988 -1.704 1 94.06 148 ILE B N 1
ATOM 3463 C CA . ILE B 1 148 ? 14.141 1.819 -1.826 1 94.06 148 ILE B CA 1
ATOM 3464 C C . ILE B 1 148 ? 14.359 1.491 -3.301 1 94.06 148 ILE B C 1
ATOM 3466 O O . ILE B 1 148 ? 13.398 1.224 -4.031 1 94.06 148 ILE B O 1
ATOM 3470 N N . GLY B 1 149 ? 15.5 1.481 -3.641 1 89.06 149 GLY B N 1
ATOM 3471 C CA . GLY B 1 149 ? 15.828 1.464 -5.059 1 89.06 149 GLY B CA 1
ATOM 3472 C C . GLY B 1 149 ? 15.797 2.842 -5.695 1 89.06 149 GLY B C 1
ATOM 3473 O O . GLY B 1 149 ? 15.891 3.854 -4.996 1 89.06 149 GLY B O 1
ATOM 3474 N N . GLY B 1 150 ? 15.711 2.926 -7.02 1 76 150 GLY B N 1
ATOM 3475 C CA . GLY B 1 150 ? 15.672 4.188 -7.738 1 76 150 GLY B CA 1
ATOM 3476 C C . GLY B 1 150 ? 16.594 4.211 -8.953 1 76 150 GLY B C 1
ATOM 3477 O O . GLY B 1 150 ? 17.234 3.211 -9.258 1 76 150 GLY B O 1
ATOM 3478 N N . PRO B 1 151 ? 16.438 5.383 -9.539 1 75 151 PRO B N 1
ATOM 3479 C CA . PRO B 1 151 ? 17.234 5.496 -10.766 1 75 151 PRO B CA 1
ATOM 3480 C C . PRO B 1 151 ? 18.734 5.574 -10.5 1 75 151 PRO B C 1
ATOM 3482 O O . PRO B 1 151 ? 19.156 5.961 -9.406 1 75 151 PRO B O 1
ATOM 3485 N N . ALA B 1 152 ? 19.422 5.164 -11.492 1 77.5 152 ALA B N 1
ATOM 3486 C CA . ALA B 1 152 ? 20.875 5.285 -11.414 1 77.5 152 ALA B CA 1
ATOM 3487 C C . ALA B 1 152 ? 21.297 6.746 -11.305 1 77.5 152 ALA B C 1
ATOM 3489 O O . ALA B 1 152 ? 22.25 7.074 -10.586 1 77.5 152 ALA B O 1
ATOM 3490 N N . ALA B 1 153 ? 20.5 7.559 -11.969 1 83.75 153 ALA B N 1
ATOM 3491 C CA . ALA B 1 153 ? 20.781 8.992 -11.906 1 83.75 153 ALA B CA 1
ATOM 3492 C C . ALA B 1 153 ? 19.531 9.773 -11.508 1 83.75 153 ALA B C 1
ATOM 3494 O O . ALA B 1 153 ? 18.453 9.57 -12.07 1 83.75 153 ALA B O 1
ATOM 3495 N N . TRP B 1 154 ? 19.797 10.688 -10.594 1 88.5 154 TRP B N 1
ATOM 3496 C CA . TRP B 1 154 ? 18.688 11.523 -10.125 1 88.5 154 TRP B CA 1
ATOM 3497 C C . TRP B 1 154 ? 18.578 12.789 -10.961 1 88.5 154 TRP B C 1
ATOM 3499 O O . TRP B 1 154 ? 19.594 13.398 -11.32 1 88.5 154 TRP B O 1
ATOM 3509 N N . PRO B 1 155 ? 17.359 13.094 -11.258 1 87.81 155 PRO B N 1
ATOM 3510 C CA . PRO B 1 155 ? 17.203 14.359 -11.969 1 87.81 155 PRO B CA 1
ATOM 3511 C C . PRO B 1 155 ? 17.781 15.547 -11.203 1 87.81 155 PRO B C 1
ATOM 3513 O O . PRO B 1 155 ? 17.75 15.562 -9.969 1 87.81 155 PRO B O 1
ATOM 3516 N N . ALA B 1 156 ? 18.156 16.578 -11.953 1 90.5 156 ALA B N 1
ATOM 3517 C CA . ALA B 1 156 ? 18.766 17.766 -11.352 1 90.5 156 ALA B CA 1
ATOM 3518 C C . ALA B 1 156 ? 17.75 18.547 -10.516 1 90.5 156 ALA B C 1
ATOM 3520 O O . ALA B 1 156 ? 18.141 19.312 -9.633 1 90.5 156 ALA B O 1
ATOM 3521 N N . THR B 1 157 ? 16.531 18.312 -10.805 1 93.31 157 THR B N 1
ATOM 3522 C CA . THR B 1 157 ? 15.461 19.047 -10.125 1 93.31 157 THR B CA 1
ATOM 3523 C C . THR B 1 157 ? 15.234 18.5 -8.727 1 93.31 157 THR B C 1
ATOM 3525 O O . THR B 1 157 ? 14.547 19.109 -7.91 1 93.31 157 THR B O 1
ATOM 3528 N N . LEU B 1 158 ? 15.922 17.359 -8.492 1 95.5 158 LEU B N 1
ATOM 3529 C CA . LEU B 1 158 ? 15.734 16.719 -7.195 1 95.5 158 LEU B CA 1
ATOM 3530 C C . LEU B 1 158 ? 17.031 16.719 -6.398 1 95.5 158 LEU B C 1
ATOM 3532 O O . LEU B 1 158 ? 18.109 16.453 -6.953 1 95.5 158 LEU B O 1
ATOM 3536 N N . GLY B 1 159 ? 16.906 17.156 -5.121 1 95.44 159 GLY B N 1
ATOM 3537 C CA . GLY B 1 159 ? 17.922 16.75 -4.16 1 95.44 159 GLY B CA 1
ATOM 3538 C C . GLY B 1 159 ? 17.75 15.32 -3.684 1 95.44 159 GLY B C 1
ATOM 3539 O O . GLY B 1 159 ? 16.672 14.75 -3.766 1 95.44 159 GLY B O 1
ATOM 3540 N N . HIS B 1 160 ? 18.859 14.734 -3.277 1 95.12 160 HIS B N 1
ATOM 3541 C CA . HIS B 1 160 ? 18.781 13.383 -2.752 1 95.12 160 HIS B CA 1
ATOM 3542 C C . HIS B 1 160 ? 19.938 13.078 -1.812 1 95.12 160 HIS B C 1
ATOM 3544 O O . HIS B 1 160 ? 20.953 13.766 -1.838 1 95.12 160 HIS B O 1
ATOM 3550 N N . ARG B 1 161 ? 19.703 12.117 -0.914 1 95.38 161 ARG B N 1
ATOM 3551 C CA . ARG B 1 161 ? 20.719 11.594 -0.003 1 95.38 161 ARG B CA 1
ATOM 3552 C C . ARG B 1 161 ? 20.688 10.07 0.034 1 95.38 161 ARG B C 1
ATOM 3554 O O . ARG B 1 161 ? 19.625 9.469 0.172 1 95.38 161 ARG B O 1
ATOM 3561 N N . TYR B 1 162 ? 21.875 9.555 -0.173 1 95.31 162 TYR B N 1
ATOM 3562 C CA . TYR B 1 162 ? 22.047 8.117 -0.001 1 95.31 162 TYR B CA 1
ATOM 3563 C C . TYR B 1 162 ? 22.125 7.75 1.477 1 95.31 162 TYR B C 1
ATOM 3565 O O . TYR B 1 162 ? 22.922 8.328 2.225 1 95.31 162 TYR B O 1
ATOM 3573 N N . LEU B 1 163 ? 21.312 6.734 1.898 1 96.06 163 LEU B N 1
ATOM 3574 C CA . LEU B 1 163 ? 21.219 6.414 3.318 1 96.06 163 LEU B CA 1
ATOM 3575 C C . LEU B 1 163 ? 21.797 5.035 3.602 1 96.06 163 LEU B C 1
ATOM 3577 O O . LEU B 1 163 ? 21.859 4.605 4.758 1 96.06 163 LEU B O 1
ATOM 3581 N N . GLY B 1 164 ? 22.172 4.297 2.631 1 94.88 164 GLY B N 1
ATOM 3582 C CA . GLY B 1 164 ? 22.703 2.951 2.758 1 94.88 164 GLY B CA 1
ATOM 3583 C C . GLY B 1 164 ? 22.031 1.955 1.825 1 94.88 164 GLY B C 1
ATOM 3584 O O . GLY B 1 164 ? 21.219 2.334 0.986 1 94.88 164 GLY B O 1
ATOM 3585 N N . THR B 1 165 ? 22.5 0.708 1.92 1 95 165 THR B N 1
ATOM 3586 C CA . THR B 1 165 ? 22 -0.382 1.09 1 95 165 THR B CA 1
ATOM 3587 C C . THR B 1 165 ? 21.438 -1.501 1.953 1 95 165 THR B C 1
ATOM 3589 O O . THR B 1 165 ? 22.016 -1.863 2.977 1 95 165 THR B O 1
ATOM 3592 N N . GLU B 1 166 ? 20.266 -1.926 1.505 1 95 166 GLU B N 1
ATOM 3593 C CA . GLU B 1 166 ? 19.688 -3.029 2.273 1 95 166 GLU B CA 1
ATOM 3594 C C . GLU B 1 166 ? 20.484 -4.316 2.061 1 95 166 GLU B C 1
ATOM 3596 O O . GLU B 1 166 ? 21.234 -4.438 1.086 1 95 166 GLU B O 1
ATOM 3601 N N . ARG B 1 167 ? 20.344 -5.188 3.059 1 95.88 167 ARG B N 1
ATOM 3602 C CA . ARG B 1 167 ? 20.875 -6.539 2.947 1 95.88 167 ARG B CA 1
ATOM 3603 C C . ARG B 1 167 ? 19.766 -7.551 2.678 1 95.88 167 ARG B C 1
ATOM 3605 O O . ARG B 1 167 ? 18.719 -7.516 3.324 1 95.88 167 ARG B O 1
ATOM 3612 N N . VAL B 1 168 ? 20.016 -8.398 1.66 1 97.06 168 VAL B N 1
ATOM 3613 C CA . VAL B 1 168 ? 19 -9.383 1.327 1 97.06 168 VAL B CA 1
ATOM 3614 C C . VAL B 1 168 ? 19.547 -10.789 1.508 1 97.06 168 VAL B C 1
ATOM 3616 O O . VAL B 1 168 ? 20.719 -11.047 1.214 1 97.06 168 VAL B O 1
ATOM 3619 N N . ILE B 1 169 ? 18.688 -11.664 1.972 1 97.88 169 ILE B N 1
ATOM 3620 C CA . ILE B 1 169 ? 19.047 -13.062 2.199 1 97.88 169 ILE B CA 1
ATOM 3621 C C . ILE B 1 169 ? 17.906 -13.969 1.709 1 97.88 169 ILE B C 1
ATOM 3623 O O . ILE B 1 169 ? 16.766 -13.523 1.562 1 97.88 169 ILE B O 1
ATOM 3627 N N . PHE B 1 170 ? 18.281 -15.203 1.459 1 98.38 170 PHE B N 1
ATOM 3628 C CA . PHE B 1 170 ? 17.266 -16.219 1.187 1 98.38 170 PHE B CA 1
ATOM 3629 C C . PHE B 1 170 ? 16.766 -16.844 2.482 1 98.38 170 PHE B C 1
ATOM 3631 O O . PHE B 1 170 ? 17.547 -17.109 3.395 1 98.38 170 PHE B O 1
ATOM 3638 N N . CYS B 1 171 ? 15.438 -17.016 2.559 1 98.69 171 CYS B N 1
ATOM 3639 C CA . CYS B 1 171 ? 14.844 -17.547 3.779 1 98.69 171 CYS B CA 1
ATOM 3640 C C . CYS B 1 171 ? 13.695 -18.5 3.455 1 98.69 171 CYS B C 1
ATOM 3642 O O . CYS B 1 171 ? 13.133 -18.453 2.357 1 98.69 171 CYS B O 1
ATOM 3644 N N . ALA B 1 172 ? 13.406 -19.297 4.363 1 98.88 172 ALA B N 1
ATOM 3645 C CA . ALA B 1 172 ? 12.258 -20.203 4.34 1 98.88 172 ALA B CA 1
ATOM 3646 C C . ALA B 1 172 ? 11.781 -20.531 5.754 1 98.88 172 ALA B C 1
ATOM 3648 O O . ALA B 1 172 ? 12.523 -20.328 6.723 1 98.88 172 ALA B O 1
ATOM 3649 N N . ALA B 1 173 ? 10.547 -20.953 5.84 1 98.88 173 ALA B N 1
ATOM 3650 C CA . ALA B 1 173 ? 10.055 -21.484 7.113 1 98.88 173 ALA B CA 1
ATOM 3651 C C . ALA B 1 173 ? 10.609 -22.875 7.379 1 98.88 173 ALA B C 1
ATOM 3653 O O . ALA B 1 173 ? 10.719 -23.688 6.457 1 98.88 173 ALA B O 1
ATOM 3654 N N . PRO B 1 174 ? 10.938 -23.203 8.617 1 98.62 174 PRO B N 1
ATOM 3655 C CA . PRO B 1 174 ? 11.422 -24.547 8.945 1 98.62 174 PRO B CA 1
ATOM 3656 C C . PRO B 1 174 ? 10.477 -25.641 8.461 1 98.62 174 PRO B C 1
ATOM 3658 O O . PRO B 1 174 ? 10.93 -26.672 7.949 1 98.62 174 PRO B O 1
ATOM 3661 N N . LEU B 1 175 ? 9.242 -25.406 8.617 1 97.19 175 LEU B N 1
ATOM 3662 C CA . LEU B 1 175 ? 8.258 -26.406 8.203 1 97.19 175 LEU B CA 1
ATOM 3663 C C . LEU B 1 175 ? 8.375 -26.688 6.707 1 97.19 175 LEU B C 1
ATOM 3665 O O . LEU B 1 175 ? 8.227 -27.828 6.277 1 97.19 175 LEU B O 1
ATOM 3669 N N . TYR B 1 176 ? 8.562 -25.75 5.961 1 98.31 176 TYR B N 1
ATOM 3670 C CA . TYR B 1 176 ? 8.734 -25.938 4.523 1 98.31 176 TYR B CA 1
ATOM 3671 C C . TYR B 1 176 ? 9.961 -26.797 4.234 1 98.31 176 TYR B C 1
ATOM 3673 O O . TYR B 1 176 ? 9.898 -27.719 3.418 1 98.31 176 TYR B O 1
ATOM 3681 N N . LEU B 1 177 ? 11.047 -26.453 4.859 1 98.31 177 LEU B N 1
ATOM 3682 C CA . LEU B 1 177 ? 12.305 -27.156 4.625 1 98.31 177 LEU B CA 1
ATOM 3683 C C . LEU B 1 177 ? 12.195 -28.625 5.059 1 98.31 177 LEU B C 1
ATOM 3685 O O . LEU B 1 177 ? 12.789 -29.5 4.438 1 98.31 177 LEU B O 1
ATOM 3689 N N . HIS B 1 178 ? 11.461 -28.828 6.078 1 97.88 178 HIS B N 1
ATOM 3690 C CA . HIS B 1 178 ? 11.242 -30.188 6.539 1 97.88 178 HIS B CA 1
ATOM 3691 C C . HIS B 1 178 ? 10.531 -31.031 5.473 1 97.88 178 HIS B C 1
ATOM 3693 O O . HIS B 1 178 ? 10.852 -32.188 5.285 1 97.88 178 HIS B O 1
ATOM 3699 N N . ARG B 1 179 ? 9.688 -30.438 4.754 1 97 179 ARG B N 1
ATOM 3700 C CA . ARG B 1 179 ? 8.859 -31.141 3.773 1 97 179 ARG B CA 1
ATOM 3701 C C . ARG B 1 179 ? 9.562 -31.219 2.424 1 97 179 ARG B C 1
ATOM 3703 O O . ARG B 1 179 ? 9.406 -32.188 1.69 1 97 179 ARG B O 1
ATOM 3710 N N . HIS B 1 180 ? 10.391 -30.203 2.113 1 97.44 180 HIS B N 1
ATOM 3711 C CA . HIS B 1 180 ? 10.852 -30.094 0.735 1 97.44 180 HIS B CA 1
ATOM 3712 C C . HIS B 1 180 ? 12.367 -30.156 0.654 1 97.44 180 HIS B C 1
ATOM 3714 O O . HIS B 1 180 ? 12.938 -30.172 -0.44 1 97.44 180 HIS B O 1
ATOM 3720 N N . GLY B 1 181 ? 13.031 -30.219 1.79 1 97.94 181 GLY B N 1
ATOM 3721 C CA . GLY B 1 181 ? 14.484 -30.203 1.813 1 97.94 181 GLY B CA 1
ATOM 3722 C C . GLY B 1 181 ? 15.062 -28.797 1.804 1 97.94 181 GLY B C 1
ATOM 3723 O O . GLY B 1 181 ? 14.359 -27.828 1.527 1 97.94 181 GLY B O 1
ATOM 3724 N N . THR B 1 182 ? 16.312 -28.688 2.152 1 98.19 182 THR B N 1
ATOM 3725 C CA . THR B 1 182 ? 17.031 -27.422 2.174 1 98.19 182 THR B CA 1
ATOM 3726 C C . THR B 1 182 ? 17.953 -27.297 0.961 1 98.19 182 THR B C 1
ATOM 3728 O O . THR B 1 182 ? 18.844 -28.125 0.765 1 98.19 182 THR B O 1
ATOM 3731 N N . PRO B 1 183 ? 17.703 -26.281 0.178 1 97.88 183 PRO B N 1
ATOM 3732 C CA . PRO B 1 183 ? 18.609 -26.094 -0.954 1 97.88 183 PRO B CA 1
ATOM 3733 C C . PRO B 1 183 ? 20.031 -25.75 -0.517 1 97.88 183 PRO B C 1
ATOM 3735 O O . PRO B 1 183 ? 20.219 -25.016 0.457 1 97.88 183 PRO B O 1
ATOM 3738 N N . THR B 1 184 ? 21 -26.203 -1.3 1 95.88 184 THR B N 1
ATOM 3739 C CA . THR B 1 184 ? 22.391 -25.953 -0.957 1 95.88 184 THR B CA 1
ATOM 3740 C C . THR B 1 184 ? 23.062 -25.109 -2.041 1 95.88 184 THR B C 1
ATOM 3742 O O . THR B 1 184 ? 24.172 -24.594 -1.834 1 95.88 184 THR B O 1
ATOM 3745 N N . THR B 1 185 ? 22.469 -25.078 -3.199 1 94.12 185 THR B N 1
ATOM 3746 C CA . THR B 1 185 ? 22.953 -24.234 -4.285 1 94.12 185 THR B CA 1
ATOM 3747 C C . THR B 1 185 ? 21.828 -23.344 -4.824 1 94.12 185 THR B C 1
ATOM 3749 O O . THR B 1 185 ? 20.641 -23.625 -4.582 1 94.12 185 THR B O 1
ATOM 3752 N N . PHE B 1 186 ? 22.188 -22.359 -5.52 1 93.19 186 PHE B N 1
ATOM 3753 C CA . PHE B 1 186 ? 21.188 -21.484 -6.133 1 93.19 186 PHE B CA 1
ATOM 3754 C C . PHE B 1 186 ? 20.328 -22.25 -7.121 1 93.19 186 PHE B C 1
ATOM 3756 O O . PHE B 1 186 ? 19.109 -22.047 -7.188 1 93.19 186 PHE B O 1
ATOM 3763 N N . GLU B 1 187 ? 20.938 -23.078 -7.883 1 91.94 187 GLU B N 1
ATOM 3764 C CA . GLU B 1 187 ? 20.25 -23.844 -8.914 1 91.94 187 GLU B CA 1
ATOM 3765 C C . GLU B 1 187 ? 19.156 -24.719 -8.312 1 91.94 187 GLU B C 1
ATOM 3767 O O . GLU B 1 187 ? 18.109 -24.938 -8.938 1 91.94 187 GLU B O 1
ATOM 3772 N N . GLU B 1 188 ? 19.359 -25.188 -7.121 1 95.5 188 GLU B N 1
ATOM 3773 C CA . GLU B 1 188 ? 18.391 -26.031 -6.449 1 95.5 188 GLU B CA 1
ATOM 3774 C C . GLU B 1 188 ? 17.109 -25.25 -6.113 1 95.5 188 GLU B C 1
ATOM 3776 O O . GLU B 1 188 ? 16.078 -25.844 -5.832 1 95.5 188 GLU B O 1
ATOM 3781 N N . LEU B 1 189 ? 17.156 -23.891 -6.105 1 94.69 189 LEU B N 1
ATOM 3782 C CA . LEU B 1 189 ? 15.984 -23.078 -5.824 1 94.69 189 LEU B CA 1
ATOM 3783 C C . LEU B 1 189 ? 14.922 -23.266 -6.895 1 94.69 189 LEU B C 1
ATOM 3785 O O . LEU B 1 189 ? 13.727 -23.094 -6.629 1 94.69 189 LEU B O 1
ATOM 3789 N N . SER B 1 190 ? 15.344 -23.641 -8.086 1 90.31 190 SER B N 1
ATOM 3790 C CA . SER B 1 190 ? 14.406 -23.875 -9.18 1 90.31 190 SER B CA 1
ATOM 3791 C C . SER B 1 190 ? 13.492 -25.047 -8.883 1 90.31 190 SER B C 1
ATOM 3793 O O . SER B 1 190 ? 12.43 -25.188 -9.5 1 90.31 190 SER B O 1
ATOM 3795 N N . GLU B 1 191 ? 13.891 -25.859 -7.996 1 93.81 191 GLU B N 1
ATOM 3796 C CA . GLU B 1 191 ? 13.094 -27.031 -7.605 1 93.81 191 GLU B CA 1
ATOM 3797 C C . GLU B 1 191 ? 12.172 -26.688 -6.434 1 93.81 191 GLU B C 1
ATOM 3799 O O . GLU B 1 191 ? 11.422 -27.547 -5.965 1 93.81 191 GLU B O 1
ATOM 3804 N N . HIS B 1 192 ? 12.273 -25.5 -5.969 1 96.81 192 HIS B N 1
ATOM 3805 C CA . HIS B 1 192 ? 11.461 -25.047 -4.844 1 96.81 192 HIS B CA 1
ATOM 3806 C C . HIS B 1 192 ? 10.414 -24.031 -5.293 1 96.81 192 HIS B C 1
ATOM 3808 O O . HIS B 1 192 ? 10.469 -23.531 -6.414 1 96.81 192 HIS B O 1
ATOM 3814 N N . ALA B 1 193 ? 9.398 -23.875 -4.461 1 97.62 193 ALA B N 1
ATOM 3815 C CA . ALA B 1 193 ? 8.398 -22.828 -4.695 1 97.62 193 ALA B CA 1
ATOM 3816 C C . ALA B 1 193 ? 8.961 -21.453 -4.391 1 97.62 193 ALA B C 1
ATOM 3818 O O . ALA B 1 193 ? 9.148 -21.094 -3.225 1 97.62 193 ALA B O 1
ATOM 3819 N N . CYS B 1 194 ? 9.18 -20.719 -5.457 1 97.69 194 CYS B N 1
ATOM 3820 C CA . CYS B 1 194 ? 9.758 -19.391 -5.285 1 97.69 194 CYS B CA 1
ATOM 3821 C C . CYS B 1 194 ? 8.664 -18.344 -5.141 1 97.69 194 CYS B C 1
ATOM 3823 O O . CYS B 1 194 ? 7.758 -18.266 -5.965 1 97.69 194 CYS B O 1
ATOM 3825 N N . ILE B 1 195 ? 8.766 -17.578 -4.086 1 97.88 195 ILE B N 1
ATOM 3826 C CA . ILE B 1 195 ? 7.859 -16.453 -3.838 1 97.88 195 ILE B CA 1
ATOM 3827 C C . ILE B 1 195 ? 8.547 -15.141 -4.203 1 97.88 195 ILE B C 1
ATOM 3829 O O . ILE B 1 195 ? 9.539 -14.758 -3.58 1 97.88 195 ILE B O 1
ATOM 3833 N N . LEU B 1 196 ? 7.988 -14.445 -5.184 1 96.69 196 LEU B N 1
ATOM 3834 C CA . LEU B 1 196 ? 8.633 -13.242 -5.688 1 96.69 196 LEU B CA 1
ATOM 3835 C C . LEU B 1 196 ? 7.809 -12 -5.355 1 96.69 196 LEU B C 1
ATOM 3837 O O . LEU B 1 196 ? 6.598 -12.102 -5.129 1 96.69 196 LEU B O 1
ATOM 3841 N N . TYR B 1 197 ? 8.531 -10.922 -5.258 1 95.25 197 TYR B N 1
ATOM 3842 C CA . TYR B 1 197 ? 7.891 -9.617 -5.188 1 95.25 197 TYR B CA 1
ATOM 3843 C C . TYR B 1 197 ? 7.566 -9.094 -6.582 1 95.25 197 TYR B C 1
ATOM 3845 O O . TYR B 1 197 ? 8.422 -9.125 -7.473 1 95.25 197 TYR B O 1
ATOM 3853 N N . GLY B 1 198 ? 6.293 -8.625 -6.676 1 90.56 198 GLY B N 1
ATOM 3854 C CA . GLY B 1 198 ? 5.93 -8.109 -7.988 1 90.56 198 GLY B CA 1
ATOM 3855 C C . GLY B 1 198 ? 4.844 -7.051 -7.93 1 90.56 198 GLY B C 1
ATOM 3856 O O . GLY B 1 198 ? 4.188 -6.879 -6.898 1 90.56 198 GLY B O 1
ATOM 3857 N N . ASN B 1 199 ? 4.777 -6.297 -9.094 1 76.75 199 ASN B N 1
ATOM 3858 C CA . ASN B 1 199 ? 3.736 -5.277 -9.188 1 76.75 199 ASN B CA 1
ATOM 3859 C C . ASN B 1 199 ? 2.443 -5.852 -9.758 1 76.75 199 ASN B C 1
ATOM 3861 O O . ASN B 1 199 ? 2.369 -7.047 -10.062 1 76.75 199 ASN B O 1
ATOM 3865 N N . ALA B 1 200 ? 1.438 -4.992 -9.82 1 65.75 200 ALA B N 1
ATOM 3866 C CA . ALA B 1 200 ? 0.097 -5.426 -10.211 1 65.75 200 ALA B CA 1
ATOM 3867 C C . ALA B 1 200 ? 0.069 -5.906 -11.656 1 65.75 200 ALA B C 1
ATOM 3869 O O . ALA B 1 200 ? -0.852 -6.621 -12.062 1 65.75 200 ALA B O 1
ATOM 3870 N N . PHE B 1 201 ? 1.124 -5.645 -12.383 1 60.03 201 PHE B N 1
ATOM 3871 C CA . PHE B 1 201 ? 1.08 -5.953 -13.805 1 60.03 201 PHE B CA 1
ATOM 3872 C C . PHE B 1 201 ? 1.928 -7.18 -14.117 1 60.03 201 PHE B C 1
ATOM 3874 O O . PHE B 1 201 ? 2.121 -7.527 -15.281 1 60.03 201 PHE B O 1
ATOM 3881 N N . GLY B 1 202 ? 2.379 -7.809 -13.047 1 64.44 202 GLY B N 1
ATOM 3882 C CA . GLY B 1 202 ? 3.035 -9.094 -13.25 1 64.44 202 GLY B CA 1
ATOM 3883 C C . GLY B 1 202 ? 4.547 -8.984 -13.297 1 64.44 202 GLY B C 1
ATOM 3884 O O . GLY B 1 202 ? 5.242 -10 -13.336 1 64.44 202 GLY B O 1
ATOM 3885 N N . SER B 1 203 ? 5.027 -7.758 -13.336 1 72.81 203 SER B N 1
ATOM 3886 C CA . SER B 1 203 ? 6.48 -7.633 -13.297 1 72.81 203 SER B CA 1
ATOM 3887 C C . SER B 1 203 ? 7.027 -7.992 -11.914 1 72.81 203 SER B C 1
ATOM 3889 O O . SER B 1 203 ? 6.48 -7.566 -10.898 1 72.81 203 SER B O 1
ATOM 3891 N N . THR B 1 204 ? 7.988 -8.922 -11.992 1 84.06 204 THR B N 1
ATOM 3892 C CA . THR B 1 204 ? 8.578 -9.391 -10.742 1 84.06 204 THR B CA 1
ATOM 3893 C C . THR B 1 204 ? 9.992 -8.844 -10.57 1 84.06 204 THR B C 1
ATOM 3895 O O . THR B 1 204 ? 10.664 -8.531 -11.555 1 84.06 204 THR B O 1
ATOM 3898 N N . SER B 1 205 ? 10.336 -8.703 -9.391 1 84.88 205 SER B N 1
ATOM 3899 C CA . SER B 1 205 ? 11.703 -8.312 -9.086 1 84.88 205 SER B CA 1
ATOM 3900 C C . SER B 1 205 ? 12.648 -9.508 -9.156 1 84.88 205 SER B C 1
ATOM 3902 O O . SER B 1 205 ? 12.375 -10.555 -8.57 1 84.88 205 SER B O 1
ATOM 3904 N N . PRO B 1 206 ? 13.773 -9.312 -9.867 1 87.25 206 PRO B N 1
ATOM 3905 C CA . PRO B 1 206 ? 14.758 -10.406 -9.875 1 87.25 206 PRO B CA 1
ATOM 3906 C C . PRO B 1 206 ? 15.438 -10.586 -8.523 1 87.25 206 PRO B C 1
ATOM 3908 O O . PRO B 1 206 ? 15.445 -9.672 -7.699 1 87.25 206 PRO B O 1
ATOM 3911 N N . TRP B 1 207 ? 15.961 -11.758 -8.383 1 93.31 207 TRP B N 1
ATOM 3912 C CA . TRP B 1 207 ? 16.812 -12 -7.215 1 93.31 207 TRP B CA 1
ATOM 3913 C C . TRP B 1 207 ? 18.234 -11.516 -7.465 1 93.31 207 TRP B C 1
ATOM 3915 O O . TRP B 1 207 ? 18.672 -11.445 -8.609 1 93.31 207 TRP B O 1
ATOM 3925 N N . VAL B 1 208 ? 18.859 -11.141 -6.383 1 93.19 208 VAL B N 1
ATOM 3926 C CA . VAL B 1 208 ? 20.234 -10.656 -6.461 1 93.19 208 VAL B CA 1
ATOM 3927 C C . VAL B 1 208 ? 21.188 -11.672 -5.836 1 93.19 208 VAL B C 1
ATOM 3929 O O . VAL B 1 208 ? 20.969 -12.117 -4.707 1 93.19 208 VAL B O 1
ATOM 3932 N N . ILE B 1 209 ? 22.203 -12.031 -6.645 1 90.81 209 ILE B N 1
ATOM 3933 C CA . ILE B 1 209 ? 23.203 -12.945 -6.094 1 90.81 209 ILE B CA 1
ATOM 3934 C C . ILE B 1 209 ? 24.609 -12.438 -6.426 1 90.81 209 ILE B C 1
ATOM 3936 O O . ILE B 1 209 ? 24.781 -11.609 -7.324 1 90.81 209 ILE B O 1
ATOM 3940 N N . LEU B 1 210 ? 25.531 -12.891 -5.594 1 86.12 210 LEU B N 1
ATOM 3941 C CA . LEU B 1 210 ? 26.922 -12.641 -5.926 1 86.12 210 LEU B CA 1
ATOM 3942 C C . LEU B 1 210 ? 27.469 -13.727 -6.84 1 86.12 210 LEU B C 1
ATOM 3944 O O . LEU B 1 210 ? 27.266 -14.914 -6.59 1 86.12 210 LEU B O 1
ATOM 3948 N N . ASP B 1 211 ? 28.047 -13.266 -7.93 1 77.81 211 ASP B N 1
ATOM 3949 C CA . ASP B 1 211 ? 28.656 -14.266 -8.797 1 77.81 211 ASP B CA 1
ATOM 3950 C C . ASP B 1 211 ? 30.031 -14.68 -8.273 1 77.81 211 ASP B C 1
ATOM 3952 O O . ASP B 1 211 ? 30.438 -14.258 -7.184 1 77.81 211 ASP B O 1
ATOM 3956 N N . ALA B 1 212 ? 30.672 -15.586 -9.023 1 78.5 212 ALA B N 1
ATOM 3957 C CA . ALA B 1 212 ? 31.953 -16.172 -8.617 1 78.5 212 ALA B CA 1
ATOM 3958 C C . ALA B 1 212 ? 33 -15.086 -8.445 1 78.5 212 ALA B C 1
ATOM 3960 O O . ALA B 1 212 ? 34 -15.281 -7.715 1 78.5 212 ALA B O 1
ATOM 3961 N N . THR B 1 213 ? 32.875 -13.945 -9.078 1 82.38 213 THR B N 1
ATOM 3962 C CA . THR B 1 213 ? 33.844 -12.859 -9.016 1 82.38 213 THR B CA 1
ATOM 3963 C C . THR B 1 213 ? 33.469 -11.875 -7.91 1 82.38 213 THR B C 1
ATOM 3965 O O . THR B 1 213 ? 34.188 -10.898 -7.688 1 82.38 213 THR B O 1
ATOM 3968 N N . GLY B 1 214 ? 32.438 -12.102 -7.246 1 79.81 214 GLY B N 1
ATOM 3969 C CA . GLY B 1 214 ? 32 -11.219 -6.172 1 79.81 214 GLY B CA 1
ATOM 3970 C C . GLY B 1 214 ? 31.156 -10.07 -6.656 1 79.81 214 GLY B C 1
ATOM 3971 O O . GLY B 1 214 ? 30.906 -9.117 -5.91 1 79.81 214 GLY B O 1
ATOM 3972 N N . GLN B 1 215 ? 30.766 -10.18 -7.922 1 82.62 215 GLN B N 1
ATOM 3973 C CA . GLN B 1 215 ? 29.922 -9.133 -8.469 1 82.62 215 GLN B CA 1
ATOM 3974 C C . GLN B 1 215 ? 28.438 -9.523 -8.383 1 82.62 215 GLN B C 1
ATOM 3976 O O . GLN B 1 215 ? 28.094 -10.695 -8.531 1 82.62 215 GLN B O 1
ATOM 3981 N N . THR B 1 216 ? 27.656 -8.461 -8.195 1 84.31 216 THR B N 1
ATOM 3982 C CA . THR B 1 216 ? 26.219 -8.695 -8.078 1 84.31 216 THR B CA 1
ATOM 3983 C C . THR B 1 216 ? 25.609 -9.031 -9.438 1 84.31 216 THR B C 1
ATOM 3985 O O . THR B 1 216 ? 25.953 -8.406 -10.445 1 84.31 216 THR B O 1
ATOM 3988 N N . GLN B 1 217 ? 24.812 -10.055 -9.391 1 85.19 217 GLN B N 1
ATOM 3989 C CA . GLN B 1 217 ? 24.078 -10.492 -10.578 1 85.19 217 GLN B CA 1
ATOM 3990 C C . GLN B 1 217 ? 22.578 -10.602 -10.297 1 85.19 217 GLN B C 1
ATOM 3992 O O . GLN B 1 217 ? 22.188 -11.055 -9.227 1 85.19 217 GLN B O 1
ATOM 3997 N N . LEU B 1 218 ? 21.812 -10.188 -11.266 1 86.19 218 LEU B N 1
ATOM 3998 C CA . LEU B 1 218 ? 20.375 -10.344 -11.188 1 86.19 218 LEU B CA 1
ATOM 3999 C C . LEU B 1 218 ? 19.922 -11.656 -11.812 1 86.19 218 LEU B C 1
ATOM 4001 O O . LEU B 1 218 ? 20.344 -11.992 -12.93 1 86.19 218 LEU B O 1
ATOM 4005 N N . ARG B 1 219 ? 19.141 -12.391 -11.016 1 86.19 219 ARG B N 1
ATOM 4006 C CA . ARG B 1 219 ? 18.656 -13.688 -11.484 1 86.19 219 ARG B CA 1
ATOM 4007 C C . ARG B 1 219 ? 17.141 -13.719 -11.547 1 86.19 219 ARG B C 1
ATOM 4009 O O . ARG B 1 219 ? 16.469 -13.469 -10.547 1 86.19 219 ARG B O 1
ATOM 4016 N N . THR B 1 220 ? 16.688 -13.984 -12.672 1 83.31 220 THR B N 1
ATOM 4017 C CA . THR B 1 220 ? 15.258 -14.211 -12.828 1 83.31 220 THR B CA 1
ATOM 4018 C C . THR B 1 220 ? 14.891 -15.648 -12.492 1 83.31 220 THR B C 1
ATOM 4020 O O . THR B 1 220 ? 15.602 -16.578 -12.883 1 83.31 220 THR B O 1
ATOM 4023 N N . VAL B 1 221 ? 13.867 -15.766 -11.758 1 86.25 221 VAL B N 1
ATOM 4024 C CA . VAL B 1 221 ? 13.422 -17.094 -11.367 1 86.25 221 VAL B CA 1
ATOM 4025 C C . VAL B 1 221 ? 11.922 -17.234 -11.633 1 86.25 221 VAL B C 1
ATOM 4027 O O . VAL B 1 221 ? 11.188 -16.25 -11.609 1 86.25 221 VAL B O 1
ATOM 4030 N N . GLU B 1 222 ? 11.547 -18.469 -11.992 1 86.94 222 GLU B N 1
ATOM 4031 C CA . GLU B 1 222 ? 10.117 -18.734 -12.125 1 86.94 222 GLU B CA 1
ATOM 4032 C C . GLU B 1 222 ? 9.422 -18.719 -10.773 1 86.94 222 GLU B C 1
ATOM 4034 O O . GLU B 1 222 ? 9.883 -19.344 -9.82 1 86.94 222 GLU B O 1
ATOM 4039 N N . SER B 1 223 ? 8.305 -18.062 -10.766 1 92.12 223 SER B N 1
ATOM 4040 C CA . SER B 1 223 ? 7.609 -17.891 -9.492 1 92.12 223 SER B CA 1
ATOM 4041 C C . SER B 1 223 ? 6.465 -18.891 -9.352 1 92.12 223 SER B C 1
ATOM 4043 O O . SER B 1 223 ? 5.777 -19.203 -10.32 1 92.12 223 SER B O 1
ATOM 4045 N N . ARG B 1 224 ? 6.32 -19.359 -8.141 1 95.44 224 ARG B N 1
ATOM 4046 C CA . ARG B 1 224 ? 5.098 -20.047 -7.75 1 95.44 224 ARG B CA 1
ATOM 4047 C C . ARG B 1 224 ? 4.023 -19.062 -7.309 1 95.44 224 ARG B C 1
ATOM 4049 O O . ARG B 1 224 ? 2.844 -19.25 -7.613 1 95.44 224 ARG B O 1
ATOM 4056 N N . ILE B 1 225 ? 4.434 -18.078 -6.574 1 96.56 225 ILE B N 1
ATOM 4057 C CA . ILE B 1 225 ? 3.568 -17.031 -6.039 1 96.56 225 ILE B CA 1
ATOM 4058 C C . ILE B 1 225 ? 4.238 -15.672 -6.215 1 96.56 225 ILE B C 1
ATOM 4060 O O . ILE B 1 225 ? 5.441 -15.523 -5.992 1 96.56 225 ILE B O 1
ATOM 4064 N N . VAL B 1 226 ? 3.445 -14.711 -6.656 1 96.62 226 VAL B N 1
ATOM 4065 C CA . VAL B 1 226 ? 3.902 -13.328 -6.723 1 96.62 226 VAL B CA 1
ATOM 4066 C C . VAL B 1 226 ? 3.025 -12.445 -5.836 1 96.62 226 VAL B C 1
ATOM 4068 O O . VAL B 1 226 ? 1.797 -12.547 -5.867 1 96.62 226 VAL B O 1
ATOM 4071 N N . VAL B 1 227 ? 3.664 -11.648 -5.004 1 96.69 227 VAL B N 1
ATOM 4072 C CA . VAL B 1 227 ? 2.922 -10.758 -4.117 1 96.69 227 VAL B CA 1
ATOM 4073 C C . VAL B 1 227 ? 3.482 -9.336 -4.227 1 96.69 227 VAL B C 1
ATOM 4075 O O . VAL B 1 227 ? 4.699 -9.148 -4.332 1 96.69 227 VAL B O 1
ATOM 4078 N N . GLY B 1 228 ? 2.6 -8.352 -4.164 1 95.38 228 GLY B N 1
ATOM 4079 C CA . GLY B 1 228 ? 2.998 -6.969 -4.363 1 95.38 228 GLY B CA 1
ATOM 4080 C C . GLY B 1 228 ? 3.16 -6.199 -3.066 1 95.38 228 GLY B C 1
ATOM 4081 O O . GLY B 1 228 ? 2.871 -5.004 -3.008 1 95.38 228 GLY B O 1
ATOM 4082 N N . ASN B 1 229 ? 3.477 -6.785 -2.047 1 95.44 229 ASN B N 1
ATOM 4083 C CA . ASN B 1 229 ? 3.688 -6.199 -0.728 1 95.44 229 ASN B CA 1
ATOM 4084 C C . ASN B 1 229 ? 4.727 -6.977 0.073 1 95.44 229 ASN B C 1
ATOM 4086 O O . ASN B 1 229 ? 4.656 -8.203 0.16 1 95.44 229 ASN B O 1
ATOM 4090 N N . GLY B 1 230 ? 5.691 -6.242 0.654 1 96.38 230 GLY B N 1
ATOM 4091 C CA . GLY B 1 230 ? 6.785 -6.891 1.359 1 96.38 230 GLY B CA 1
ATOM 4092 C C . GLY B 1 230 ? 6.32 -7.727 2.539 1 96.38 230 GLY B C 1
ATOM 4093 O O . GLY B 1 230 ? 6.789 -8.852 2.732 1 96.38 230 GLY B O 1
ATOM 4094 N N . GLU B 1 231 ? 5.457 -7.195 3.338 1 97.56 231 GLU B N 1
ATOM 4095 C CA . GLU B 1 231 ? 4.957 -7.938 4.492 1 97.56 231 GLU B CA 1
ATOM 4096 C C . GLU B 1 231 ? 4.129 -9.141 4.055 1 97.56 231 GLU B C 1
ATOM 4098 O O . GLU B 1 231 ? 4.117 -10.172 4.73 1 97.56 231 GLU B O 1
ATOM 4103 N N . ALA B 1 232 ? 3.441 -8.961 2.943 1 97.69 232 ALA B N 1
ATOM 4104 C CA . ALA B 1 232 ? 2.719 -10.109 2.389 1 97.69 232 ALA B CA 1
ATOM 4105 C C . ALA B 1 232 ? 3.684 -11.203 1.945 1 97.69 232 ALA B C 1
ATOM 4107 O O . ALA B 1 232 ? 3.406 -12.391 2.121 1 97.69 232 ALA B O 1
ATOM 4108 N N . GLN B 1 233 ? 4.75 -10.781 1.335 1 97.94 233 GLN B N 1
ATOM 4109 C CA . GLN B 1 233 ? 5.762 -11.758 0.944 1 97.94 233 GLN B CA 1
ATOM 4110 C C . GLN B 1 233 ? 6.277 -12.531 2.156 1 97.94 233 GLN B C 1
ATOM 4112 O O . GLN B 1 233 ? 6.387 -13.758 2.117 1 97.94 233 GLN B O 1
ATOM 4117 N N . VAL B 1 234 ? 6.559 -11.844 3.209 1 98.56 234 VAL B N 1
ATOM 4118 C CA . VAL B 1 234 ? 7.027 -12.469 4.441 1 98.56 234 VAL B CA 1
ATOM 4119 C C . VAL B 1 234 ? 5.973 -13.453 4.949 1 98.56 234 VAL B C 1
ATOM 4121 O O . VAL B 1 234 ? 6.301 -14.586 5.316 1 98.56 234 VAL B O 1
ATOM 4124 N N . ALA B 1 235 ? 4.73 -13.039 4.961 1 98.31 235 ALA B N 1
ATOM 4125 C CA . ALA B 1 235 ? 3.646 -13.883 5.449 1 98.31 235 ALA B CA 1
ATOM 4126 C C . ALA B 1 235 ? 3.561 -15.188 4.652 1 98.31 235 ALA B C 1
ATOM 4128 O O . ALA B 1 235 ? 3.336 -16.25 5.223 1 98.31 235 ALA B O 1
ATOM 4129 N N . ALA B 1 236 ? 3.73 -15.055 3.383 1 98.56 236 ALA B N 1
ATOM 4130 C CA . ALA B 1 236 ? 3.668 -16.234 2.529 1 98.56 236 ALA B CA 1
ATOM 4131 C C . ALA B 1 236 ? 4.797 -17.219 2.861 1 98.56 236 ALA B C 1
ATOM 4133 O O . ALA B 1 236 ? 4.582 -18.422 2.914 1 98.56 236 ALA B O 1
ATOM 4134 N N . VAL B 1 237 ? 6.004 -16.688 3.107 1 98.75 237 VAL B N 1
ATOM 4135 C CA . VAL B 1 237 ? 7.145 -17.531 3.422 1 98.75 237 VAL B CA 1
ATOM 4136 C C . VAL B 1 237 ? 6.961 -18.156 4.805 1 98.75 237 VAL B C 1
ATOM 4138 O O . VAL B 1 237 ? 7.203 -19.359 4.992 1 98.75 237 VAL B O 1
ATOM 4141 N N . VAL B 1 238 ? 6.516 -17.391 5.734 1 98.56 238 VAL B N 1
ATOM 4142 C CA . VAL B 1 238 ? 6.293 -17.875 7.098 1 98.56 238 VAL B CA 1
ATOM 4143 C C . VAL B 1 238 ? 5.238 -18.969 7.098 1 98.56 238 VAL B C 1
ATOM 4145 O O . VAL B 1 238 ? 5.34 -19.938 7.859 1 98.56 238 VAL B O 1
ATOM 4148 N N . ALA B 1 239 ? 4.301 -18.859 6.215 1 98 239 ALA B N 1
ATOM 4149 C CA . ALA B 1 239 ? 3.213 -19.828 6.129 1 98 239 ALA B CA 1
ATOM 4150 C C . ALA B 1 239 ? 3.695 -21.141 5.52 1 98 239 ALA B C 1
ATOM 4152 O O . ALA B 1 239 ? 2.943 -22.125 5.453 1 98 239 ALA B O 1
ATOM 4153 N N . GLY B 1 240 ? 4.871 -21.141 5.047 1 98.12 240 GLY B N 1
ATOM 4154 C CA . GLY B 1 240 ? 5.434 -22.344 4.477 1 98.12 240 GLY B CA 1
ATOM 4155 C C . GLY B 1 240 ? 5.078 -22.547 3.014 1 98.12 240 GLY B C 1
ATOM 4156 O O . GLY B 1 240 ? 5.023 -23.672 2.527 1 98.12 240 GLY B O 1
ATOM 4157 N N . SER B 1 241 ? 4.855 -21.422 2.338 1 98.19 241 SER B N 1
ATOM 4158 C CA . SER B 1 241 ? 4.406 -21.531 0.952 1 98.19 241 SER B CA 1
ATOM 4159 C C . SER B 1 241 ? 5.59 -21.609 -0.006 1 98.19 241 SER B C 1
ATOM 4161 O O . SER B 1 241 ? 5.41 -21.828 -1.206 1 98.19 241 SER B O 1
ATOM 4163 N N . GLY B 1 242 ? 6.781 -21.344 0.49 1 98.5 242 GLY B N 1
ATOM 4164 C CA . GLY B 1 242 ? 7.945 -21.391 -0.38 1 98.5 242 GLY B CA 1
ATOM 4165 C C . GLY B 1 242 ? 9.156 -20.688 0.208 1 98.5 242 GLY B C 1
ATOM 4166 O O . GLY B 1 242 ? 9.273 -20.547 1.428 1 98.5 242 GLY B O 1
ATOM 4167 N N . VAL B 1 243 ? 10.109 -20.344 -0.718 1 98.62 243 VAL B N 1
ATOM 4168 C CA . VAL B 1 243 ? 11.344 -19.641 -0.394 1 98.62 243 VAL B CA 1
ATOM 4169 C C . VAL B 1 243 ? 11.352 -18.266 -1.047 1 98.62 243 VAL B C 1
ATOM 4171 O O . VAL B 1 243 ? 10.703 -18.062 -2.078 1 98.62 243 VAL B O 1
ATOM 4174 N N . ALA B 1 244 ? 12.031 -17.344 -0.449 1 98.62 244 ALA B N 1
ATOM 4175 C CA . ALA B 1 244 ? 12.125 -16 -1.02 1 98.62 244 ALA B CA 1
ATOM 4176 C C . ALA B 1 244 ? 13.445 -15.336 -0.646 1 98.62 244 ALA B C 1
ATOM 4178 O O . ALA B 1 244 ? 14.141 -15.781 0.274 1 98.62 244 ALA B O 1
ATOM 4179 N N . GLN B 1 245 ? 13.852 -14.414 -1.4 1 98.31 245 GLN B N 1
ATOM 4180 C CA . GLN B 1 245 ? 14.875 -13.461 -0.995 1 98.31 245 GLN B CA 1
ATOM 4181 C C . GLN B 1 245 ? 14.258 -12.227 -0.339 1 98.31 245 GLN B C 1
ATOM 4183 O O . GLN B 1 245 ? 13.414 -11.555 -0.939 1 98.31 245 GLN B O 1
ATOM 4188 N N . LEU B 1 246 ? 14.602 -11.992 0.883 1 98.38 246 LEU B N 1
ATOM 4189 C CA . LEU B 1 246 ? 13.977 -10.922 1.652 1 98.38 246 LEU B CA 1
ATOM 4190 C C . LEU B 1 246 ? 15.023 -10.008 2.271 1 98.38 246 LEU B C 1
ATOM 4192 O O . LEU B 1 246 ? 16.109 -10.461 2.652 1 98.38 246 LEU B O 1
ATOM 4196 N N . ALA B 1 247 ? 14.664 -8.734 2.361 1 97.38 247 ALA B N 1
ATOM 4197 C CA . ALA B 1 247 ? 15.516 -7.793 3.07 1 97.38 247 ALA B CA 1
ATOM 4198 C C . ALA B 1 247 ? 15.539 -8.086 4.566 1 97.38 247 ALA B C 1
ATOM 4200 O O . ALA B 1 247 ? 14.492 -8.352 5.168 1 97.38 247 ALA B O 1
ATOM 4201 N N . THR B 1 248 ? 16.688 -7.941 5.227 1 97.38 248 THR B N 1
ATOM 4202 C CA . THR B 1 248 ? 16.828 -8.32 6.625 1 97.38 248 THR B CA 1
ATOM 4203 C C . THR B 1 248 ? 16.062 -7.371 7.531 1 97.38 248 THR B C 1
ATOM 4205 O O . THR B 1 248 ? 15.547 -7.781 8.578 1 97.38 248 THR B O 1
ATOM 4208 N N . TRP B 1 249 ? 15.969 -6.125 7.156 1 96 249 TRP B N 1
ATOM 4209 C CA . TRP B 1 249 ? 15.219 -5.176 7.969 1 96 249 TRP B CA 1
ATOM 4210 C C . TRP B 1 249 ? 13.75 -5.574 8.055 1 96 249 TRP B C 1
ATOM 4212 O O . TRP B 1 249 ? 13.055 -5.203 9 1 96 249 TRP B O 1
ATOM 4222 N N . LEU B 1 250 ? 13.289 -6.289 7.152 1 97.38 250 LEU B N 1
ATOM 4223 C CA . LEU B 1 250 ? 11.883 -6.668 7.059 1 97.38 250 LEU B CA 1
ATOM 4224 C C . LEU B 1 250 ? 11.594 -7.91 7.895 1 97.38 250 LEU B C 1
ATOM 4226 O O . LEU B 1 250 ? 10.461 -8.141 8.312 1 97.38 250 LEU B O 1
ATOM 4230 N N . ILE B 1 251 ? 12.617 -8.734 8.195 1 98.31 251 ILE B N 1
ATOM 4231 C CA . ILE B 1 251 ? 12.328 -10.055 8.734 1 98.31 251 ILE B CA 1
ATOM 4232 C C . ILE B 1 251 ? 13.141 -10.289 10 1 98.31 251 ILE B C 1
ATOM 4234 O O . ILE B 1 251 ? 13.328 -11.43 10.43 1 98.31 251 ILE B O 1
ATOM 4238 N N . LYS B 1 252 ? 13.633 -9.266 10.586 1 97.06 252 LYS B N 1
ATOM 4239 C CA . LYS B 1 252 ? 14.461 -9.391 11.781 1 97.06 252 LYS B CA 1
ATOM 4240 C C . LYS B 1 252 ? 13.742 -10.195 12.859 1 97.06 252 LYS B C 1
ATOM 4242 O O . LYS B 1 252 ? 14.305 -11.148 13.414 1 97.06 252 LYS B O 1
ATOM 4247 N N . ASP B 1 253 ? 12.516 -9.922 13.164 1 96.94 253 ASP B N 1
ATOM 4248 C CA . ASP B 1 253 ? 11.742 -10.57 14.219 1 96.94 253 ASP B CA 1
ATOM 4249 C C . ASP B 1 253 ? 11.477 -12.039 13.883 1 96.94 253 ASP B C 1
ATOM 4251 O O . ASP B 1 253 ? 11.547 -12.898 14.758 1 96.94 253 ASP B O 1
ATOM 4255 N N . GLN B 1 254 ? 11.156 -12.273 12.664 1 98.31 254 GLN B N 1
ATOM 4256 C CA . GLN B 1 254 ? 10.852 -13.633 12.242 1 98.31 254 GLN B CA 1
ATOM 4257 C C . GLN B 1 254 ? 12.078 -14.531 12.352 1 98.31 254 GLN B C 1
ATOM 4259 O O . GLN B 1 254 ? 11.961 -15.711 12.68 1 98.31 254 GLN B O 1
ATOM 4264 N N . LEU B 1 255 ? 13.258 -13.984 12.07 1 98.38 255 LEU B N 1
ATOM 4265 C CA . LEU B 1 255 ? 14.5 -14.734 12.234 1 98.38 255 LEU B CA 1
ATOM 4266 C C . LEU B 1 255 ? 14.773 -15.016 13.711 1 98.38 255 LEU B C 1
ATOM 4268 O O . LEU B 1 255 ? 15.117 -16.141 14.078 1 98.38 255 LEU B O 1
ATOM 4272 N N . GLN B 1 256 ? 14.547 -14.055 14.508 1 98.12 256 GLN B N 1
ATOM 4273 C CA . GLN B 1 256 ? 14.812 -14.164 15.938 1 98.12 256 GLN B CA 1
ATOM 4274 C C . GLN B 1 256 ? 13.891 -15.188 16.594 1 98.12 256 GLN B C 1
ATOM 4276 O O . GLN B 1 256 ? 14.312 -15.945 17.469 1 98.12 256 GLN B O 1
ATOM 4281 N N . ARG B 1 257 ? 12.664 -15.242 16.109 1 97.81 257 ARG B N 1
ATOM 4282 C CA . ARG B 1 257 ? 11.664 -16.141 16.703 1 97.81 257 ARG B CA 1
ATOM 4283 C C . ARG B 1 257 ? 11.727 -17.516 16.062 1 97.81 257 AR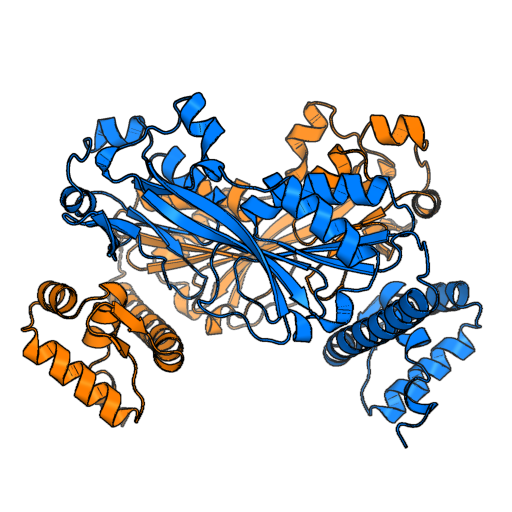G B C 1
ATOM 4285 O O . ARG B 1 257 ? 11 -18.422 16.469 1 97.81 257 ARG B O 1
ATOM 4292 N N . GLY B 1 258 ? 12.508 -17.641 15.031 1 98.06 258 GLY B N 1
ATOM 4293 C CA . GLY B 1 258 ? 12.688 -18.922 14.383 1 98.06 258 GLY B CA 1
ATOM 4294 C C . GLY B 1 258 ? 11.57 -19.266 13.414 1 98.06 258 GLY B C 1
ATOM 4295 O O . GLY B 1 258 ? 11.461 -20.406 12.969 1 98.06 258 GLY B O 1
ATOM 4296 N N . GLU B 1 259 ? 10.789 -18.281 13.117 1 98.56 259 GLU B N 1
ATOM 4297 C CA . GLU B 1 259 ? 9.734 -18.469 12.125 1 98.56 259 GLU B CA 1
ATOM 4298 C C . GLU B 1 259 ? 10.32 -18.609 10.719 1 98.56 259 GLU B C 1
ATOM 4300 O O . GLU B 1 259 ? 9.727 -19.25 9.852 1 98.56 259 GLU B O 1
ATOM 4305 N N . LEU B 1 260 ? 11.438 -17.938 10.539 1 98.75 260 LEU B N 1
ATOM 4306 C CA . LEU B 1 260 ? 12.219 -18.016 9.312 1 98.75 260 LEU B CA 1
ATOM 4307 C C . LEU B 1 260 ? 13.664 -18.422 9.609 1 98.75 260 LEU B C 1
ATOM 4309 O O . LEU B 1 260 ? 14.188 -18.109 10.68 1 98.75 260 LEU B O 1
ATOM 4313 N N . VAL B 1 261 ? 14.219 -19.094 8.695 1 98.75 261 VAL B N 1
ATOM 4314 C CA . VAL B 1 261 ? 15.641 -19.406 8.781 1 98.75 261 VAL B CA 1
ATOM 4315 C C . VAL B 1 261 ? 16.328 -19.031 7.473 1 98.75 261 VAL B C 1
ATOM 4317 O O . VAL B 1 261 ? 15.75 -19.172 6.391 1 98.75 261 VAL B O 1
ATOM 4320 N N . GLU B 1 262 ? 17.562 -18.562 7.633 1 98.56 262 GLU B N 1
ATOM 4321 C CA . GLU B 1 262 ? 18.375 -18.25 6.461 1 98.56 262 GLU B CA 1
ATOM 4322 C C . GLU B 1 262 ? 18.844 -19.516 5.75 1 98.56 262 GLU B C 1
ATOM 4324 O O . GLU B 1 262 ? 19.312 -20.453 6.391 1 98.56 262 GLU B O 1
ATOM 4329 N N . ILE B 1 263 ? 18.672 -19.547 4.48 1 98.44 263 ILE B N 1
ATOM 4330 C CA . ILE B 1 263 ? 19.203 -20.609 3.639 1 98.44 263 ILE B CA 1
ATOM 4331 C C . ILE B 1 263 ? 20.219 -20.031 2.648 1 98.44 263 ILE B C 1
ATOM 4333 O O . ILE B 1 263 ? 20.141 -18.844 2.312 1 98.44 263 ILE B O 1
ATOM 4337 N N . LEU B 1 264 ? 21.234 -20.844 2.271 1 96.25 264 LEU B N 1
ATOM 4338 C CA . LEU B 1 264 ? 22.266 -20.406 1.336 1 96.25 264 LEU B CA 1
ATOM 4339 C C . LEU B 1 264 ? 22.953 -19.141 1.823 1 96.25 264 LEU B C 1
ATOM 4341 O O . LEU B 1 264 ? 23.047 -18.156 1.081 1 96.25 264 LEU B O 1
ATOM 4345 N N . PRO B 1 265 ? 23.453 -19.156 3.068 1 95.75 265 PRO B N 1
ATOM 4346 C CA . PRO B 1 265 ? 24.016 -17.938 3.656 1 95.75 265 PRO B CA 1
ATOM 4347 C C . PRO B 1 265 ? 25.156 -17.344 2.816 1 95.75 265 PRO B C 1
ATOM 4349 O O . PRO B 1 265 ? 25.391 -16.141 2.865 1 95.75 265 PRO B O 1
ATOM 4352 N N . HIS B 1 266 ? 25.766 -18.109 1.975 1 92.19 266 HIS B N 1
ATOM 4353 C CA . HIS B 1 266 ? 26.875 -17.641 1.16 1 92.19 266 HIS B CA 1
ATOM 4354 C C . HIS B 1 266 ? 26.391 -16.75 0.026 1 92.19 266 HIS B C 1
ATOM 4356 O O . HIS B 1 266 ? 27.188 -16.062 -0.618 1 92.19 266 HIS B O 1
ATOM 4362 N N . LEU B 1 267 ? 25.094 -16.719 -0.157 1 93.81 267 LEU B N 1
ATOM 4363 C CA . LEU B 1 267 ? 24.531 -15.922 -1.237 1 93.81 267 LEU B CA 1
ATOM 4364 C C . LEU B 1 267 ? 23.984 -14.602 -0.705 1 93.81 267 LEU B C 1
ATOM 4366 O O . LEU B 1 267 ? 23.531 -13.758 -1.479 1 93.81 267 LEU B O 1
ATOM 4370 N N . ALA B 1 268 ? 24 -14.43 0.597 1 94.31 268 ALA B N 1
ATOM 4371 C CA . ALA B 1 268 ? 23.578 -13.148 1.161 1 94.31 268 ALA B CA 1
ATOM 4372 C C . ALA B 1 268 ? 24.359 -12 0.531 1 94.31 268 ALA B C 1
ATOM 4374 O O . ALA B 1 268 ? 25.578 -12.109 0.309 1 94.31 268 ALA B O 1
ATOM 4375 N N . THR B 1 269 ? 23.641 -10.883 0.247 1 94.56 269 THR B N 1
ATOM 4376 C CA . THR B 1 269 ? 24.312 -9.812 -0.475 1 94.56 269 THR B CA 1
ATOM 4377 C C . THR B 1 269 ? 23.578 -8.492 -0.294 1 94.56 269 THR B C 1
ATOM 4379 O O . THR B 1 269 ? 22.547 -8.438 0.376 1 94.56 269 THR B O 1
ATOM 4382 N N . GLU B 1 270 ? 24.172 -7.465 -0.849 1 93.5 270 GLU B N 1
ATOM 4383 C CA . GLU B 1 270 ? 23.516 -6.16 -0.883 1 93.5 270 GLU B CA 1
ATOM 4384 C C . GLU B 1 270 ? 22.344 -6.152 -1.863 1 93.5 270 GLU B C 1
ATOM 4386 O O . GLU B 1 270 ? 22.422 -6.758 -2.936 1 93.5 270 GLU B O 1
ATOM 4391 N N . GLY B 1 271 ? 21.312 -5.492 -1.4 1 93.56 271 GLY B N 1
ATOM 4392 C CA . GLY B 1 271 ? 20.156 -5.289 -2.256 1 93.56 271 GLY B CA 1
ATOM 4393 C C . GLY B 1 271 ? 20.062 -3.887 -2.828 1 93.56 271 GLY B C 1
ATOM 4394 O O . GLY B 1 271 ? 21.047 -3.387 -3.398 1 93.56 271 GLY B O 1
ATOM 4395 N N . LEU B 1 272 ? 18.953 -3.357 -2.68 1 92.12 272 LEU B N 1
ATOM 4396 C CA . LEU B 1 272 ? 18.703 -2.041 -3.252 1 92.12 272 LEU B CA 1
ATOM 4397 C C . LEU B 1 272 ? 19.125 -0.936 -2.295 1 92.12 272 LEU B C 1
ATOM 4399 O O . LEU B 1 272 ? 19.125 -1.123 -1.077 1 92.12 272 LEU B O 1
ATOM 4403 N N . ASP B 1 273 ? 19.359 0.238 -2.846 1 94.25 273 ASP B N 1
ATOM 4404 C CA . ASP B 1 273 ? 19.75 1.414 -2.074 1 94.25 273 ASP B CA 1
ATOM 4405 C C . ASP B 1 273 ? 18.516 2.105 -1.473 1 94.25 273 ASP B C 1
ATOM 4407 O O . ASP B 1 273 ? 17.438 2.094 -2.066 1 94.25 273 ASP B O 1
ATOM 4411 N N . LEU B 1 274 ? 18.812 2.65 -0.292 1 96.12 274 LEU B N 1
ATOM 4412 C CA . LEU B 1 274 ? 17.844 3.537 0.344 1 96.12 274 LEU B CA 1
ATOM 4413 C C . LEU B 1 274 ? 18.203 5 0.113 1 96.12 274 LEU B C 1
ATOM 4415 O O . LEU B 1 274 ? 19.359 5.398 0.341 1 96.12 274 LEU B O 1
ATOM 4419 N N . HIS B 1 275 ? 17.172 5.793 -0.333 1 96.12 275 HIS B N 1
ATOM 4420 C CA . HIS B 1 275 ? 17.422 7.207 -0.597 1 96.12 275 HIS B CA 1
ATOM 4421 C C . HIS B 1 275 ? 16.328 8.086 -0.005 1 96.12 275 HIS B C 1
ATOM 4423 O O . HIS B 1 275 ? 15.18 7.66 0.104 1 96.12 275 HIS B O 1
ATOM 4429 N N . LEU B 1 276 ? 16.734 9.219 0.36 1 96.94 276 LEU B N 1
ATOM 4430 C CA . LEU B 1 276 ? 15.828 10.352 0.511 1 96.94 276 LEU B CA 1
ATOM 4431 C C . LEU B 1 276 ? 15.852 11.234 -0.729 1 96.94 276 LEU B C 1
ATOM 4433 O O . LEU B 1 276 ? 16.922 11.484 -1.301 1 96.94 276 LEU B O 1
ATOM 4437 N N . ALA B 1 277 ? 14.703 11.727 -1.133 1 97 277 ALA B N 1
ATOM 4438 C CA . ALA B 1 277 ? 14.633 12.641 -2.27 1 97 277 ALA B CA 1
ATOM 4439 C C . ALA B 1 277 ? 13.625 13.758 -2.01 1 97 277 ALA B C 1
ATOM 4441 O O . ALA B 1 277 ? 12.617 13.547 -1.335 1 97 277 ALA B O 1
ATOM 4442 N N . TRP B 1 278 ? 13.906 14.922 -2.531 1 96.88 278 TRP B N 1
ATOM 4443 C CA . TRP B 1 278 ? 13.023 16.078 -2.402 1 96.88 278 TRP B CA 1
ATOM 4444 C C . TRP B 1 278 ? 13.219 17.047 -3.566 1 96.88 278 TRP B C 1
ATOM 4446 O O . TRP B 1 278 ? 14.281 17.078 -4.184 1 96.88 278 TRP B O 1
ATOM 4456 N N . PRO B 1 279 ? 12.18 17.797 -3.896 1 94.19 279 PRO B N 1
ATOM 4457 C CA . PRO B 1 279 ? 12.375 18.844 -4.895 1 94.19 279 PRO B CA 1
ATOM 4458 C C . PRO B 1 279 ? 13.359 19.906 -4.438 1 94.19 279 PRO B C 1
ATOM 4460 O O . PRO B 1 279 ? 13.172 20.531 -3.385 1 94.19 279 PRO B O 1
ATOM 4463 N N . ARG B 1 280 ? 14.297 20.25 -5.246 1 93 280 ARG B N 1
ATOM 4464 C CA . ARG B 1 280 ? 15.336 21.203 -4.883 1 93 280 ARG B CA 1
ATOM 4465 C C . ARG B 1 280 ? 14.75 22.578 -4.605 1 93 280 ARG B C 1
ATOM 4467 O O . ARG B 1 280 ? 15.242 23.312 -3.742 1 93 280 ARG B O 1
ATOM 4474 N N . LYS B 1 281 ? 13.766 22.891 -5.305 1 88.19 281 LYS B N 1
ATOM 4475 C CA . LYS B 1 281 ? 13.133 24.203 -5.156 1 88.19 281 LYS B CA 1
ATOM 4476 C C . LYS B 1 281 ? 12.531 24.359 -3.762 1 88.19 281 LYS B C 1
ATOM 4478 O O . LYS B 1 281 ? 12.281 25.484 -3.314 1 88.19 281 LYS B O 1
ATOM 4483 N N . ARG B 1 282 ? 12.312 23.266 -3.047 1 88.69 282 ARG B N 1
ATOM 4484 C CA . ARG B 1 282 ? 11.688 23.312 -1.73 1 88.69 282 ARG B CA 1
ATOM 4485 C C . ARG B 1 282 ? 12.711 23.047 -0.628 1 88.69 282 ARG B C 1
ATOM 4487 O O . ARG B 1 282 ? 12.359 22.984 0.552 1 88.69 282 ARG B O 1
ATOM 4494 N N . GLU B 1 283 ? 13.891 22.922 -0.956 1 90.44 283 GLU B N 1
ATOM 4495 C CA . GLU B 1 283 ? 14.953 22.5 -0.057 1 90.44 283 GLU B CA 1
ATOM 4496 C C . GLU B 1 283 ? 15.148 23.5 1.085 1 90.44 283 GLU B C 1
ATOM 4498 O O . GLU B 1 283 ? 15.484 23.109 2.205 1 90.44 283 GLU B O 1
ATOM 4503 N N . SER B 1 284 ? 14.859 24.75 0.786 1 87.56 284 SER B N 1
ATOM 4504 C CA . SER B 1 284 ? 15.164 25.781 1.766 1 87.56 284 SER B CA 1
ATOM 4505 C C . SER B 1 284 ? 14.039 25.938 2.779 1 87.56 284 SER B C 1
ATOM 4507 O O . SER B 1 284 ? 14.195 26.625 3.793 1 87.56 284 SER B O 1
ATOM 4509 N N . LEU B 1 285 ? 12.859 25.328 2.523 1 87.12 285 LEU B N 1
ATOM 4510 C CA . LEU B 1 285 ? 11.758 25.391 3.482 1 87.12 285 LEU B CA 1
ATOM 4511 C C . LEU B 1 285 ? 12.141 24.688 4.785 1 87.12 285 LEU B C 1
ATOM 4513 O O . LEU B 1 285 ? 12.641 23.562 4.77 1 87.12 285 LEU B O 1
ATOM 4517 N N . PRO B 1 286 ? 11.906 25.25 5.938 1 91.38 286 PRO B N 1
ATOM 4518 C CA . PRO B 1 286 ? 12.305 24.672 7.223 1 91.38 286 PRO B CA 1
ATOM 4519 C C . PRO B 1 286 ? 11.742 23.266 7.441 1 91.38 286 PRO B C 1
ATOM 4521 O O . PRO B 1 286 ? 12.438 22.391 7.957 1 91.38 286 PRO B O 1
ATOM 4524 N N . LYS B 1 287 ? 10.477 23.047 7.023 1 94 287 LYS B N 1
ATOM 4525 C CA . LYS B 1 287 ? 9.859 21.734 7.223 1 94 287 LYS B CA 1
ATOM 4526 C C . LYS B 1 287 ? 10.594 20.656 6.434 1 94 287 LYS B C 1
ATOM 4528 O O . LYS B 1 287 ? 10.758 19.531 6.91 1 94 287 LYS B O 1
ATOM 4533 N N . VAL B 1 288 ? 11.109 20.969 5.277 1 95.81 288 VAL B N 1
ATOM 4534 C CA . VAL B 1 288 ? 11.82 20.016 4.441 1 95.81 288 VAL B CA 1
ATOM 4535 C C . VAL B 1 288 ? 13.242 19.828 4.977 1 95.81 288 VAL B C 1
ATOM 4537 O O . VAL B 1 288 ? 13.672 18.688 5.215 1 95.81 288 VAL B O 1
ATOM 4540 N N . GLN B 1 289 ? 13.898 20.922 5.234 1 94.12 289 GLN B N 1
ATOM 4541 C CA . GLN B 1 289 ? 15.281 20.875 5.703 1 94.12 289 GLN B CA 1
ATOM 4542 C C . GLN B 1 289 ? 15.391 20.078 7 1 94.12 289 GLN B C 1
ATOM 4544 O O . GLN B 1 289 ? 16.234 19.172 7.117 1 94.12 289 GLN B O 1
ATOM 4549 N N . GLN B 1 290 ? 14.562 20.406 7.898 1 95.88 290 GLN B N 1
ATOM 4550 C CA . GLN B 1 290 ? 14.68 19.797 9.219 1 95.88 290 GLN B CA 1
ATOM 4551 C C . GLN B 1 290 ? 14.273 18.328 9.195 1 95.88 290 GLN B C 1
ATOM 4553 O O . GLN B 1 290 ? 14.891 17.5 9.875 1 95.88 290 GLN B O 1
ATOM 4558 N N . LEU B 1 291 ? 13.25 18.016 8.484 1 97.75 291 LEU B N 1
ATOM 4559 C CA . LEU B 1 291 ? 12.867 16.609 8.414 1 97.75 291 LEU B CA 1
ATOM 4560 C C . LEU B 1 291 ? 13.914 15.789 7.668 1 97.75 291 LEU B C 1
ATOM 4562 O O . LEU B 1 291 ? 14.203 14.648 8.039 1 97.75 291 LEU B O 1
ATOM 4566 N N . VAL B 1 292 ? 14.461 16.328 6.613 1 97.62 292 VAL B N 1
ATOM 4567 C CA . VAL B 1 292 ? 15.516 15.641 5.875 1 97.62 292 VAL B CA 1
ATOM 4568 C C . VAL B 1 292 ? 16.688 15.344 6.805 1 97.62 292 VAL B C 1
ATOM 4570 O O . VAL B 1 292 ? 17.219 14.234 6.812 1 97.62 292 VAL B O 1
ATOM 4573 N N . GLU B 1 293 ? 17.078 16.312 7.547 1 96.38 293 GLU B N 1
ATOM 4574 C CA . GLU B 1 293 ? 18.188 16.125 8.484 1 96.38 293 GLU B CA 1
ATOM 4575 C C . GLU B 1 293 ? 17.859 15.023 9.5 1 96.38 293 GLU B C 1
ATOM 4577 O O . GLU B 1 293 ? 18.688 14.148 9.766 1 96.38 293 GLU B O 1
ATOM 4582 N N . LEU B 1 294 ? 16.703 15.078 10.016 1 97.38 294 LEU B N 1
ATOM 4583 C CA . LEU B 1 294 ? 16.266 14.086 10.992 1 97.38 294 LEU B CA 1
ATOM 4584 C C . LEU B 1 294 ? 16.297 12.68 10.391 1 97.38 294 LEU B C 1
ATOM 4586 O O . LEU B 1 294 ? 16.844 11.758 10.992 1 97.38 294 LEU B O 1
ATOM 4590 N N . LEU B 1 295 ? 15.68 12.523 9.234 1 98.12 295 LEU B N 1
ATOM 4591 C CA . LEU B 1 295 ? 15.57 11.211 8.602 1 98.12 295 LEU B CA 1
ATOM 4592 C C . LEU B 1 295 ? 16.938 10.688 8.188 1 98.12 295 LEU B C 1
ATOM 4594 O O . LEU B 1 295 ? 17.203 9.484 8.281 1 98.12 295 LEU B O 1
ATOM 4598 N N . CYS B 1 296 ? 17.812 11.57 7.715 1 96.31 296 CYS B N 1
ATOM 4599 C CA . CYS B 1 296 ? 19.156 11.164 7.336 1 96.31 296 CYS B CA 1
ATOM 4600 C C . CYS B 1 296 ? 19.906 10.57 8.523 1 96.31 296 CYS B C 1
ATOM 4602 O O . CYS B 1 296 ? 20.625 9.586 8.375 1 96.31 296 CYS B O 1
ATOM 4604 N N . GLU B 1 297 ? 19.734 11.07 9.578 1 94.81 297 GLU B N 1
ATOM 4605 C CA . GLU B 1 297 ? 20.422 10.609 10.781 1 94.81 297 GLU B CA 1
ATOM 4606 C C . GLU B 1 297 ? 19.828 9.312 11.305 1 94.81 297 GLU B C 1
ATOM 4608 O O . GLU B 1 297 ? 20.547 8.398 11.688 1 94.81 297 GLU B O 1
ATOM 4613 N N . ALA B 1 298 ? 18.562 9.18 11.281 1 96.69 298 ALA B N 1
ATOM 4614 C CA . ALA B 1 298 ? 17.875 8.094 11.961 1 96.69 298 ALA B CA 1
ATOM 4615 C C . ALA B 1 298 ? 17.812 6.844 11.086 1 96.69 298 ALA B C 1
ATOM 4617 O O . ALA B 1 298 ? 17.703 5.727 11.594 1 96.69 298 ALA B O 1
ATOM 4618 N N . LEU B 1 299 ? 17.812 6.973 9.742 1 96 299 LEU B N 1
ATOM 4619 C CA . LEU B 1 299 ? 17.516 5.848 8.859 1 96 299 LEU B CA 1
ATOM 4620 C C . LEU B 1 299 ? 18.797 5.301 8.234 1 96 299 LEU B C 1
ATOM 4622 O O . LEU B 1 299 ? 18.75 4.43 7.367 1 96 299 LEU B O 1
ATOM 4626 N N . ARG B 1 300 ? 19.906 5.641 8.625 1 89.88 300 ARG B N 1
ATOM 4627 C CA . ARG B 1 300 ? 21.141 5.133 8.055 1 89.88 300 ARG B CA 1
ATOM 4628 C C . ARG B 1 300 ? 21.25 3.623 8.234 1 89.88 300 ARG B C 1
ATOM 4630 O O . ARG B 1 300 ? 21.031 3.105 9.336 1 89.88 300 ARG B O 1
ATOM 4637 N N . MET B 1 301 ? 21.453 3.031 7.051 1 83 301 MET B N 1
ATOM 4638 C CA . MET B 1 301 ? 21.625 1.583 7.086 1 83 301 MET B CA 1
ATOM 4639 C C . MET B 1 301 ? 23.109 1.221 7.168 1 83 301 MET B C 1
ATOM 4641 O O . MET B 1 301 ? 23.938 1.775 6.438 1 83 301 MET B O 1
ATOM 4645 N N . ASP B 1 302 ? 23.641 0.588 8.258 1 67 302 ASP B N 1
ATOM 4646 C CA . ASP B 1 302 ? 25.031 0.168 8.414 1 67 302 ASP B CA 1
ATOM 4647 C C . ASP B 1 302 ? 25.25 -1.229 7.832 1 67 302 ASP B C 1
ATOM 4649 O O . ASP B 1 302 ? 24.328 -2.047 7.805 1 67 302 ASP B O 1
#

pLDDT: mean 87.37, std 12.85, range [23.41, 98.88]

InterPro domains:
  IPR000847 LysR, HTH, N-terminal domain [PF00126] (10-65)
  IPR000847 LysR, HTH, N-terminal domain [PR00039] (22-33)
  IPR000847 LysR, HTH, N-terminal domain [PR00039] (33-43)
  IPR000847 LysR, HTH, N-terminal domain [PR00039] (43-54)
  IPR000847 LysR, HTH, N-terminal domain [PS50931] (5-62)
  IPR005119 LysR, substrate-binding [PF03466] (91-298)
  IPR036388 Winged helix-like DNA-binding domain superfamily [G3DSA:1.10.10.10] (5-89)
  IPR036390 Winged helix DNA-binding domain superfamily [SSF46785] (8-90)
  IPR058163 LysR-type transcriptional regulator, proteobacterial-type [PTHR30537] (4-300)

Foldseek 3Di:
DCDPCLLQLLQLLLLCQVQQHLCRSCVVVVHDSVVSVVSQVVNCVVVVHHQWDDDPVGTHGDPVNVVVSQVSVLVVQVVVLVVLLVVPDVDADADEAEEEEAAQCCVPFPVVLVVVSCVVGVRYDYDYHHDQDDDDCVVNNHFKYKHWFDDPDDDPQKDKDWQWWFKKFKKAFPVLCVVQNADQDPVCLLVKAEEFEDDPVPDTFFDWFQDPVRDIDTHDHDHPHYDHHQLVSVVCRLVNVTMYIHTCVNCVPCCVVRSMDTGNRVGIDTDTTIMMMGGPVSCSRPNSVVSVVSCSVRVHDD/DCDPCLLQLLQLLLLCQVQQHLCRSCVVVVHDSVVSVVSQVVNCVVVVHHQWDDDPPGTHGDPVNVVVSQVSVLVVQVVVLVVLLVVPDVDADADEAEEEEAAQCCVPFPVVLVVVSCVVGVRYDYDYHHDQDDDDCVVNNHFKYKHWFDDPDDDPQKDKDWQWWFKKFKKAFPVLCVVQNADQDPVCLLVKAEEFEDDPVPDTFFDWFQDPVRDIDTHDHDHPHYDHHQLVSVVCRLVNVTMYIHTCVNCVPCCVVRSMDTGNRVGIDTDTTIMMMGGPVSCSRPNSVVSVVSCSVRVHDD

Secondary structure (DSSP, 8-state):
---GGGGTTHHHHHHHHHHTSHHHHHHHHT--HHHHHHHHHHHHHHHTS--EEE-SS-EEE-HHHHHHHHHHHHHHHHHHHHHHHHH-SS----EEEEEEE-HHHIIIIIHHHHHHHHHH-TTEEEEEEE-SS---HHHHT-SEEEEES--SS--TTEEEEEEEEEEEEEEE-HHHHHHH----SSGGGGGS-BEEEB-TTS-BPPEEEE-TTS-EEEE----SEEESSHHHHHHHHHTTS-EEEEEHHHHHHHHHTTSSEEE-GGG-EEEEEEEEEEEGGGTTSHHHHHHHHHHHHHS---/---GGGGTTHHHHHHHHHHTSHHHHHHHHT--HHHHHHHHHHHHHHHTS--EEE-SS-EEE-HHHHHHHHHHHHHHHHHHHHHHHHH-SS----EEEEEEE-HHHIIIIIHHHHHHHHHH-TTEEEEEEE-SS---HHHHT-SEEEEES--SS--TTEEEEEEEEEEEEEEE-HHHHHHH----SSGGGGGS-BEEEB-TTS-BPPEEEE-TTS-EEEE----SEEESSHHHHHHHHHTTS-EEEEEHHHHHHHHHTTSSEEE-GGG-EEEEEEEEEEEGGGTTSHHHHHHHHHHHHHS---

Solvent-accessible surface area (backbone atoms only — not comparable to full-atom values): 32359 Å² total; per-residue (Å²): 128,89,52,78,65,72,56,52,32,47,65,53,44,52,34,24,64,57,36,48,28,61,61,56,22,10,61,74,68,72,46,50,51,66,55,42,52,48,34,43,50,50,40,24,60,74,69,72,44,66,40,63,44,75,53,103,84,45,63,40,67,29,74,60,20,50,55,50,46,40,52,48,51,46,50,52,49,51,51,51,48,50,52,46,49,71,63,42,62,101,50,74,40,53,45,82,42,31,35,37,20,28,50,58,61,23,52,71,67,42,43,63,54,52,52,53,52,36,68,77,25,81,57,32,27,46,34,37,26,57,44,85,66,90,73,59,44,74,85,59,58,38,51,36,34,46,36,78,42,75,69,95,66,76,58,87,64,41,41,72,43,85,35,36,53,41,46,30,33,36,34,28,10,58,71,34,34,72,76,70,52,75,59,82,50,76,75,49,46,76,80,45,43,25,45,36,48,22,50,76,72,68,52,62,60,59,44,67,35,56,42,98,85,68,43,83,39,80,41,50,68,78,65,43,32,34,26,41,40,69,65,50,44,50,50,43,24,55,71,36,67,27,33,33,74,42,49,48,89,80,42,52,66,39,46,74,72,56,44,29,41,80,41,49,71,90,42,46,37,74,56,48,38,33,32,40,38,29,41,46,90,48,48,81,34,47,49,45,41,52,50,50,54,51,48,58,66,72,59,52,46,129,127,88,51,78,64,71,56,52,33,47,66,53,44,51,36,23,64,57,38,47,28,60,62,55,22,10,62,74,68,72,44,49,51,66,57,43,51,49,34,42,50,51,40,26,60,73,70,71,44,67,41,63,43,76,53,104,85,44,63,41,66,27,75,61,20,51,56,50,45,40,52,47,51,47,52,51,48,51,52,50,48,48,52,47,49,72,62,42,61,102,50,72,41,52,45,81,42,34,34,38,20,28,50,59,60,22,53,71,66,42,42,64,54,52,53,54,52,37,69,76,25,78,57,32,29,46,34,39,24,56,44,84,67,90,73,58,44,75,85,59,59,37,51,37,33,46,37,78,42,75,70,95,67,76,58,85,64,43,42,73,44,83,35,35,53,41,45,29,36,36,34,29,9,59,71,33,33,72,76,71,52,76,58,80,50,76,76,49,48,76,79,44,42,25,45,34,49,23,50,76,70,67,54,60,59,60,44,67,35,57,43,99,86,68,44,81,39,81,40,50,67,78,63,42,33,32,26,41,41,70,64,49,44,49,49,42,23,55,70,38,67,27,33,33,75,42,48,48,89,78,40,51,66,40,45,75,71,55,44,29,41,79,41,51,70,88,42,47,37,76,55,49,39,32,30,40,37,29,42,46,91,49,48,82,35,46,50,45,42,54,48,49,56,51,50,58,67,72,60,51,48,128

Nearest PDB structures (foldseek):
  5y2v-assembly1_C  TM=5.270E-01  e=8.811E-20  Synechocystis sp. PCC 6803 substr. Kazusa
  6g4r-assembly1_E  TM=5.319E-01  e=2.105E-18  Corynebacterium glutamicum
  6g4r-assembly1_B  TM=5.363E-01  e=8.804E-18  Corynebacterium glutamicum
  1ixc-assembly1_B-2  TM=4.878E-01  e=3.056E-17  Cupriavidus necator
  7d98-assembly1_Q  TM=4.728E-01  e=8.796E-16  Cupriavidus necator